Protein AF-0000000071014268 (afdb_homodimer)

Radius of gyration: 22.56 Å; Cα contacts (8 Å, |Δi|>4): 955; chains: 2; bounding box: 59×68×49 Å

Nearest PDB structures (foldseek):
  4i0a-assembly1_B  TM=7.311E-01  e=1.611E-13  Escherichia coli K-12
  3rpq-assembly1_B  TM=7.444E-01  e=1.814E-13  Esc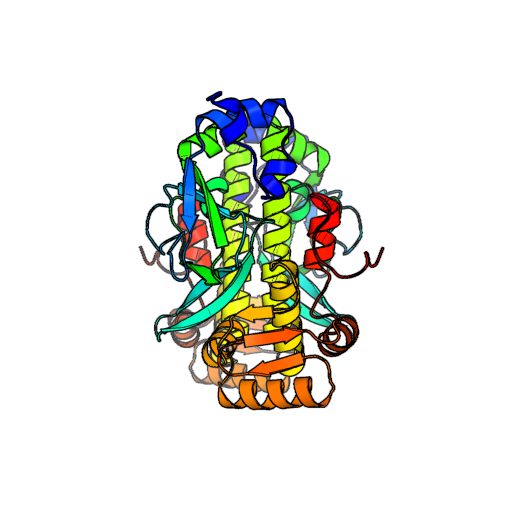herichia coli K-12
  6dt4-assembly1_B  TM=6.782E-01  e=2.913E-13  Yersinia pestis CO92
  4i02-assembly3_D  TM=7.827E-01  e=5.624E-12  Escherichia coli K-12
  4i01-assembly1_B  TM=6.806E-01  e=6.717E-12  Escherichia coli K-12

Sequence (490 aa):
MSTSDDFRSTNLLLNALTPEDRALLAPHFTRIELERNHVLVEPGEPIEHIYFPEGGIASVISQMEDTAETELGIFGFEGMSGLAAILGAETTATKTSMQVDGTTAMRIDTARLREAMWQSRPLMELLLRYVQTVLMQVSHSAVSNAHHRMESRLARWLLMCHDRVDGNEIALTHRFMSMMITAQRSGVTVTLHILEGGGAIRSTRGLVTILDRERLEEVAGEAYGTPEAEYRRFIGPFGRSPTQVMSTSDDFRSTNLLLNALTPEDRALLAPHFTRIELERNHVLVEPGEPIEHIYFPEGGIASVISQMEDTAETELGIFGFEGMSGLAAILGAETTATKTSMQVDGTTAMRIDTARLREAMWQSRPLMELLLRYVQTVLMQVSHSAVSNAHHRMESRLARWLLMCHDRVDGNEIALTHRFMSMMITAQRSGVTVTLHILEGGGAIRSTRGLVTILDRERLEEVAGEAYGTPEAEYRRFIGPFGRSPTQV

Solvent-accessible surface area (backbone atoms only — not comparable to full-atom values): 25356 Å² total; per-residue (Å²): 135,69,81,72,70,73,59,72,63,71,17,47,56,69,63,62,45,51,73,69,51,42,64,69,44,46,85,57,50,44,80,44,75,38,50,57,65,41,71,67,34,55,52,72,36,73,54,61,46,30,41,30,23,49,25,19,34,32,37,35,30,42,69,47,93,87,66,49,52,32,51,42,45,72,43,18,18,67,36,65,50,54,63,48,44,78,25,70,35,58,46,42,78,42,33,26,31,25,66,31,59,21,62,32,23,43,32,32,46,36,70,59,52,50,53,47,38,77,73,26,66,71,56,34,50,52,53,31,33,49,51,47,31,51,51,42,37,26,45,46,40,21,43,36,44,56,68,49,52,68,60,23,50,50,32,26,51,50,50,57,51,48,46,35,44,76,75,50,61,41,73,43,42,66,64,55,50,13,45,53,67,52,47,55,50,71,57,43,55,51,43,50,49,52,40,30,74,71,49,22,32,45,78,54,96,45,31,36,32,58,68,29,65,69,57,33,46,59,56,14,44,84,67,41,57,63,40,52,49,45,34,35,73,68,72,39,92,59,61,77,69,74,72,82,114,134,69,82,72,70,72,59,72,64,72,16,46,55,68,64,62,46,50,74,67,52,42,64,69,46,46,83,57,50,43,80,42,76,37,50,59,65,41,71,68,34,54,52,72,36,73,54,60,46,30,41,31,24,49,25,19,34,32,38,36,31,42,69,47,94,88,66,50,53,34,51,42,45,72,42,20,20,66,37,65,52,53,64,50,44,79,25,70,36,58,46,44,77,42,32,26,31,26,66,31,60,19,60,34,24,44,32,30,46,36,69,58,53,50,52,47,37,77,73,27,67,70,54,34,50,52,52,30,34,50,51,47,32,51,50,44,38,27,45,46,40,21,43,36,43,55,68,50,51,68,59,22,49,51,31,25,52,51,50,58,50,49,46,36,43,77,76,50,61,42,73,43,41,66,64,55,49,11,45,53,67,52,47,55,50,72,57,43,54,52,43,50,50,51,41,31,73,72,50,23,32,45,78,53,94,44,30,36,33,58,68,29,62,69,57,33,46,60,57,14,45,84,67,41,57,64,41,52,50,46,35,34,73,69,72,38,91,59,63,77,69,74,73,83,114

Structure (mmCIF, N/CA/C/O backbone):
data_AF-0000000071014268-model_v1
#
loop_
_entity.id
_entity.type
_entity.pdbx_description
1 polymer 'Crp/Fnr family transcriptional regulator'
#
loop_
_atom_site.group_PDB
_atom_site.id
_atom_site.type_symbol
_atom_site.label_atom_id
_atom_site.label_alt_id
_atom_site.label_comp_id
_atom_site.label_asym_id
_atom_site.label_entity_id
_atom_site.label_seq_id
_atom_site.pdbx_PDB_ins_code
_atom_site.Cartn_x
_atom_site.Cartn_y
_atom_site.Cartn_z
_atom_site.occupancy
_atom_site.B_iso_or_equiv
_atom_site.auth_seq_id
_atom_site.auth_comp_id
_atom_site.auth_asym_id
_atom_site.auth_atom_id
_atom_site.pdbx_PDB_model_num
ATOM 1 N N . MET A 1 1 ? 17.469 38.938 8.039 1 31.81 1 MET A N 1
ATOM 2 C CA . MET A 1 1 ? 16.5 38.031 8.609 1 31.81 1 MET A CA 1
ATOM 3 C C . MET A 1 1 ? 16.938 36.562 8.398 1 31.81 1 MET A C 1
ATOM 5 O O . MET A 1 1 ? 17.078 36.125 7.262 1 31.81 1 MET A O 1
ATOM 9 N N . SER A 1 2 ? 17.688 35.781 9.188 1 37.88 2 SER A N 1
ATOM 10 C CA . SER A 1 2 ? 18.641 34.688 9.031 1 37.88 2 SER A CA 1
ATOM 11 C C . SER A 1 2 ? 17.984 33.469 8.383 1 37.88 2 SER A C 1
ATOM 13 O O . SER A 1 2 ? 16.828 33.156 8.688 1 37.88 2 SER A O 1
ATOM 15 N N . THR A 1 3 ? 18.438 32.969 7.27 1 44.62 3 THR A N 1
ATOM 16 C CA . THR A 1 3 ? 18.156 31.828 6.398 1 44.62 3 THR A CA 1
ATOM 17 C C . THR A 1 3 ? 17.719 30.609 7.215 1 44.62 3 THR A C 1
ATOM 19 O O . THR A 1 3 ? 17.047 29.719 6.703 1 44.62 3 THR A O 1
ATOM 22 N N . SER A 1 4 ? 18.219 30.516 8.453 1 49.5 4 SER A N 1
ATOM 23 C CA . SER A 1 4 ? 18.031 29.406 9.383 1 49.5 4 SER A CA 1
ATOM 24 C C . SER A 1 4 ? 16.609 29.359 9.93 1 49.5 4 SER A C 1
ATOM 26 O O . SER A 1 4 ? 16.078 28.281 10.203 1 49.5 4 SER A O 1
ATOM 28 N N . ASP A 1 5 ? 16 30.453 10.281 1 52.38 5 ASP A N 1
ATOM 29 C CA . ASP A 1 5 ? 14.711 30.609 10.953 1 52.38 5 ASP A CA 1
ATOM 30 C C . ASP A 1 5 ? 13.57 30.125 10.07 1 52.38 5 ASP A C 1
ATOM 32 O O . ASP A 1 5 ? 12.562 29.609 10.57 1 52.38 5 ASP A O 1
ATOM 36 N N . ASP A 1 6 ? 13.844 30.016 8.75 1 64.62 6 ASP A N 1
ATOM 37 C CA . ASP A 1 6 ? 12.812 29.75 7.758 1 64.62 6 ASP A CA 1
ATOM 38 C C . ASP A 1 6 ? 12.547 28.25 7.641 1 64.62 6 ASP A C 1
ATOM 40 O O . ASP A 1 6 ? 11.555 27.828 7.031 1 64.62 6 ASP A O 1
ATOM 44 N N . PHE A 1 7 ? 13.289 27.469 8.328 1 79.69 7 PHE A N 1
ATOM 45 C CA . PHE A 1 7 ? 13.117 26.031 8.164 1 79.69 7 PHE A CA 1
ATOM 46 C C . PHE A 1 7 ? 12.367 25.438 9.352 1 79.69 7 PHE A C 1
ATOM 48 O O . PHE A 1 7 ? 12.023 24.25 9.344 1 79.69 7 PHE A O 1
ATOM 55 N N . ARG A 1 8 ? 11.852 26.266 10.203 1 86.31 8 ARG A N 1
ATOM 56 C CA . ARG A 1 8 ? 11.008 25.719 11.258 1 86.31 8 ARG A CA 1
ATOM 57 C C . ARG A 1 8 ? 9.672 25.234 10.695 1 86.31 8 ARG A C 1
ATOM 59 O O . ARG A 1 8 ? 9.023 25.953 9.93 1 86.31 8 ARG A O 1
ATOM 66 N N . SER A 1 9 ? 9.438 23.969 10.984 1 94.25 9 SER A N 1
ATOM 67 C CA . SER A 1 9 ? 8.219 23.375 10.438 1 94.25 9 SER A CA 1
ATOM 68 C C . SER A 1 9 ? 7.488 22.547 11.492 1 94.25 9 SER A C 1
ATOM 70 O O . SER A 1 9 ? 8.117 21.969 12.383 1 94.25 9 SER A O 1
ATOM 72 N N . THR A 1 10 ? 6.227 22.547 11.375 1 93.75 10 THR A N 1
ATOM 73 C CA . THR A 1 10 ? 5.418 21.703 12.242 1 93.75 10 THR A CA 1
ATOM 74 C C . THR A 1 10 ? 5.312 20.281 11.672 1 93.75 10 THR A C 1
ATOM 76 O O . THR A 1 10 ? 4.703 19.406 12.281 1 93.75 10 THR A O 1
ATOM 79 N N . ASN A 1 11 ? 5.91 20.078 10.516 1 97.06 11 ASN A N 1
ATOM 80 C CA . ASN A 1 11 ? 5.879 18.75 9.914 1 97.06 11 ASN A CA 1
ATOM 81 C C . ASN A 1 11 ? 6.703 17.75 10.711 1 97.06 11 ASN A C 1
ATOM 83 O O . ASN A 1 11 ? 7.887 17.984 10.969 1 97.06 11 ASN A O 1
ATOM 87 N N . LEU A 1 12 ? 6.105 16.656 11.008 1 96.94 12 LEU A N 1
ATOM 88 C CA . LEU A 1 12 ? 6.715 15.711 11.93 1 96.94 12 LEU A CA 1
ATOM 89 C C . LEU A 1 12 ? 7.879 14.984 11.266 1 96.94 12 LEU A C 1
ATOM 91 O O . LEU A 1 12 ? 8.844 14.609 11.938 1 96.94 12 LEU A O 1
ATOM 95 N N . LEU A 1 13 ? 7.82 14.727 9.969 1 97 13 LEU A N 1
ATOM 96 C CA . LEU A 1 13 ? 8.938 14.102 9.273 1 97 13 LEU A CA 1
ATOM 97 C C . LEU A 1 13 ? 10.164 15.008 9.273 1 97 13 LEU A C 1
ATOM 99 O O . LEU A 1 13 ? 11.281 14.555 9.508 1 97 13 LEU A O 1
ATOM 103 N N . LEU A 1 14 ? 9.875 16.234 9.023 1 97.31 14 LEU A N 1
ATOM 104 C CA . LEU A 1 14 ? 10.977 17.203 9.016 1 97.31 14 LEU A CA 1
ATOM 105 C C . LEU A 1 14 ? 11.547 17.391 10.414 1 97.31 14 LEU A C 1
ATOM 107 O O . LEU A 1 14 ? 12.758 17.594 10.57 1 97.31 14 LEU A O 1
ATOM 111 N N . ASN A 1 15 ? 10.727 17.266 11.398 1 96.44 15 ASN A N 1
ATOM 112 C CA . ASN A 1 15 ? 11.18 17.391 12.781 1 96.44 15 ASN A CA 1
ATOM 113 C C . ASN A 1 15 ? 11.984 16.188 13.219 1 96.44 15 ASN A C 1
ATOM 115 O O . ASN A 1 15 ? 12.727 16.25 14.203 1 96.44 15 ASN A O 1
ATOM 119 N N . ALA A 1 16 ? 11.836 15.133 12.539 1 96.62 16 ALA A N 1
ATOM 120 C CA . ALA A 1 16 ? 12.539 13.906 12.875 1 96.62 16 ALA A CA 1
ATOM 121 C C . ALA A 1 16 ? 13.93 13.867 12.242 1 96.62 16 ALA A C 1
ATOM 123 O O . ALA A 1 16 ? 14.719 12.953 12.5 1 96.62 16 ALA A O 1
ATOM 124 N N . LEU A 1 17 ? 14.242 14.852 11.461 1 97.06 17 LEU A N 1
ATOM 125 C CA . LEU A 1 17 ? 15.547 14.906 10.805 1 97.06 17 LEU A CA 1
ATOM 126 C C . LEU A 1 17 ? 16.656 15.117 11.828 1 97.06 17 LEU A C 1
ATOM 128 O O . LEU A 1 17 ? 16.484 15.859 12.797 1 97.06 17 LEU A O 1
ATOM 132 N N . THR A 1 18 ? 17.766 14.523 11.547 1 96.94 18 THR A N 1
ATOM 133 C CA . THR A 1 18 ? 18.969 14.875 12.305 1 96.94 18 THR A CA 1
ATOM 134 C C . THR A 1 18 ? 19.391 16.312 12.008 1 96.94 18 THR A C 1
ATOM 136 O O . THR A 1 18 ? 19 16.875 10.984 1 96.94 18 THR A O 1
ATOM 139 N N . PRO A 1 19 ? 20.188 16.844 12.891 1 96.5 19 PRO A N 1
ATOM 140 C CA . PRO A 1 19 ? 20.688 18.188 12.602 1 96.5 19 PRO A CA 1
ATOM 141 C C . PRO A 1 19 ? 21.453 18.25 11.281 1 96.5 19 PRO A C 1
ATOM 143 O O . PRO A 1 19 ? 21.359 19.25 10.562 1 96.5 19 PRO A O 1
ATOM 146 N N . GLU A 1 20 ? 22.141 17.234 10.984 1 97.19 20 GLU A N 1
ATOM 147 C CA . GLU A 1 20 ? 22.906 17.188 9.742 1 97.19 20 GLU A CA 1
ATOM 148 C C . GLU A 1 20 ? 21.984 17.156 8.523 1 97.19 20 GLU A C 1
ATOM 150 O O . GLU A 1 20 ? 22.234 17.859 7.539 1 97.19 20 GLU A O 1
ATOM 155 N N . ASP A 1 21 ? 20.953 16.406 8.648 1 97.38 21 ASP A N 1
ATOM 156 C CA . ASP A 1 21 ? 20 16.297 7.547 1 97.38 21 ASP A CA 1
ATOM 157 C C . ASP A 1 21 ? 19.219 17.609 7.367 1 97.38 21 ASP A C 1
ATOM 159 O O . ASP A 1 21 ? 18.922 18 6.242 1 97.38 21 ASP A O 1
ATOM 163 N N . ARG A 1 22 ? 18.922 18.172 8.43 1 96.56 22 ARG A N 1
ATOM 164 C CA . ARG A 1 22 ? 18.25 19.469 8.375 1 96.56 22 ARG A CA 1
ATOM 165 C C . ARG A 1 22 ? 19.094 20.5 7.648 1 96.56 22 ARG A C 1
ATOM 167 O O . ARG A 1 22 ? 18.594 21.234 6.789 1 96.56 22 ARG A O 1
ATOM 174 N N . ALA A 1 23 ? 20.281 20.516 8.008 1 95.75 23 ALA A N 1
ATOM 175 C CA . ALA A 1 23 ? 21.203 21.469 7.379 1 95.75 23 ALA A CA 1
ATOM 176 C C . ALA A 1 23 ? 21.344 21.172 5.887 1 95.75 23 ALA A C 1
ATOM 178 O O . ALA A 1 23 ? 21.469 22.094 5.078 1 95.75 23 ALA A O 1
ATOM 179 N N . LEU A 1 24 ? 21.281 19.938 5.582 1 96.19 24 LEU A N 1
ATOM 180 C CA . LEU A 1 24 ? 21.438 19.484 4.203 1 96.19 24 LEU A CA 1
ATOM 181 C C . LEU A 1 24 ? 20.234 19.906 3.354 1 96.19 24 LEU A C 1
ATOM 183 O O . LEU A 1 24 ? 20.406 20.281 2.191 1 96.19 24 LEU A O 1
ATOM 187 N N . LEU A 1 25 ? 19.062 19.922 3.955 1 97.5 25 LEU A N 1
ATOM 188 C CA . LEU A 1 25 ? 17.844 20.094 3.178 1 97.5 25 LEU A CA 1
ATOM 189 C C . LEU A 1 25 ? 17.328 21.516 3.264 1 97.5 25 LEU A C 1
ATOM 191 O O . LEU A 1 25 ? 16.688 22.016 2.334 1 97.5 25 LEU A O 1
ATOM 195 N N . ALA A 1 26 ? 17.609 22.203 4.277 1 96.38 26 ALA A N 1
ATOM 196 C CA . ALA A 1 26 ? 17 23.484 4.633 1 96.38 26 ALA A CA 1
ATOM 197 C C . ALA A 1 26 ? 17.125 24.5 3.496 1 96.38 26 ALA A C 1
ATOM 199 O O . ALA A 1 26 ? 16.156 25.172 3.135 1 96.38 26 ALA A O 1
ATOM 200 N N . PRO A 1 27 ? 18.266 24.547 2.828 1 96.19 27 PRO A N 1
ATOM 201 C CA . PRO A 1 27 ? 18.438 25.578 1.794 1 96.19 27 PRO A CA 1
ATOM 202 C C . PRO A 1 27 ? 17.562 25.328 0.571 1 96.19 27 PRO A C 1
ATOM 204 O O . PRO A 1 27 ? 17.406 26.203 -0.277 1 96.19 27 PRO A O 1
ATOM 207 N N . HIS A 1 28 ? 16.953 24.172 0.488 1 97.06 28 HIS A N 1
ATOM 208 C CA . HIS A 1 28 ? 16.266 23.797 -0.743 1 97.06 28 HIS A CA 1
ATOM 209 C C . HIS A 1 28 ? 14.742 23.859 -0.562 1 97.06 28 HIS A C 1
ATOM 211 O O . HIS A 1 28 ? 13.992 23.625 -1.516 1 97.06 28 HIS A O 1
ATOM 217 N N . PHE A 1 29 ? 14.359 24.172 0.637 1 97.69 29 PHE A N 1
ATOM 218 C CA . PHE A 1 29 ? 12.93 24.219 0.912 1 97.69 29 PHE A CA 1
ATOM 219 C C . PHE A 1 29 ? 12.375 25.609 0.636 1 97.69 29 PHE A C 1
ATOM 221 O O . PHE A 1 29 ? 13.055 26.609 0.848 1 97.69 29 PHE A O 1
ATOM 228 N N . THR A 1 30 ? 11.148 25.641 0.152 1 97.25 30 THR A N 1
ATOM 229 C CA . THR A 1 30 ? 10.336 26.844 0.071 1 97.25 30 THR A CA 1
ATOM 230 C C . THR A 1 30 ? 9 26.641 0.781 1 97.25 30 THR A C 1
ATOM 232 O O . THR A 1 30 ? 8.336 25.625 0.59 1 97.25 30 THR A O 1
ATOM 235 N N . ARG A 1 31 ? 8.664 27.562 1.608 1 96.88 31 ARG A N 1
ATOM 236 C CA . ARG A 1 31 ? 7.348 27.5 2.244 1 96.88 31 ARG A CA 1
ATOM 237 C C . ARG A 1 31 ? 6.273 28.078 1.328 1 96.88 31 ARG A C 1
ATOM 239 O O . ARG A 1 31 ? 6.426 29.172 0.792 1 96.88 31 ARG A O 1
ATOM 246 N N . ILE A 1 32 ? 5.211 27.328 1.111 1 96.69 32 ILE A N 1
ATOM 247 C CA . ILE A 1 32 ? 4.133 27.781 0.24 1 96.69 32 ILE A CA 1
ATOM 248 C C . ILE A 1 32 ? 2.797 27.672 0.968 1 96.69 32 ILE A C 1
ATOM 250 O O . ILE A 1 32 ? 2.682 26.938 1.958 1 96.69 32 ILE A O 1
ATOM 254 N N . GLU A 1 33 ? 1.9 28.359 0.445 1 95.31 33 GLU A N 1
ATOM 255 C CA . GLU A 1 33 ? 0.532 28.203 0.927 1 95.31 33 GLU A CA 1
ATOM 256 C C . GLU A 1 33 ? -0.154 27.016 0.251 1 95.31 33 GLU A C 1
ATOM 258 O O . GLU A 1 33 ? 0.024 26.797 -0.947 1 95.31 33 GLU A O 1
ATOM 263 N N . LEU A 1 34 ? -0.822 26.266 1.059 1 93 34 LEU A N 1
ATOM 264 C CA . LEU A 1 34 ? -1.603 25.141 0.561 1 93 34 LEU A CA 1
ATOM 265 C C . LEU A 1 34 ? -3.086 25.344 0.855 1 93 34 LEU A C 1
ATOM 267 O O . LEU A 1 34 ? -3.496 25.359 2.018 1 93 34 LEU A O 1
ATOM 271 N N . GLU A 1 35 ? -3.814 25.453 -0.22 1 92.56 35 GLU A N 1
ATOM 272 C CA . GLU A 1 35 ? -5.258 25.594 -0.069 1 92.56 35 GLU A CA 1
ATOM 273 C C . GLU A 1 35 ? -5.988 24.312 -0.438 1 92.56 35 GLU A C 1
ATOM 275 O O . GLU A 1 35 ? -5.414 23.422 -1.073 1 92.56 35 GLU A O 1
ATOM 280 N N . ARG A 1 36 ? -7.172 24.312 -0.028 1 91.5 36 ARG A N 1
ATOM 281 C CA . ARG A 1 36 ? -8.023 23.188 -0.421 1 91.5 36 ARG A CA 1
ATOM 282 C C . ARG A 1 36 ? -8.047 23.031 -1.937 1 91.5 36 ARG A C 1
ATOM 284 O O . ARG A 1 36 ? -8.047 24.016 -2.678 1 91.5 36 ARG A O 1
ATOM 291 N N . ASN A 1 37 ? -7.965 21.812 -2.377 1 91.75 37 ASN A N 1
ATOM 292 C CA . ASN A 1 37 ? -8.062 21.391 -3.771 1 91.75 37 ASN A CA 1
ATOM 293 C C . ASN A 1 37 ? -6.746 21.578 -4.508 1 91.75 37 ASN A C 1
ATOM 295 O O . ASN A 1 37 ? -6.633 21.25 -5.691 1 91.75 37 ASN A O 1
ATOM 299 N N . HIS A 1 38 ? -5.832 22.109 -3.801 1 95.19 38 HIS A N 1
ATOM 300 C CA . HIS A 1 38 ? -4.512 22.141 -4.422 1 95.19 38 HIS A CA 1
ATOM 301 C C . HIS A 1 38 ? -4.031 20.734 -4.766 1 95.19 38 HIS A C 1
ATOM 303 O O . HIS A 1 38 ? -3.992 19.844 -3.902 1 95.19 38 HIS A O 1
ATOM 309 N N . VAL A 1 39 ? -3.68 20.547 -6.035 1 97 39 VAL A N 1
ATOM 310 C CA . VAL A 1 39 ? -3.184 19.25 -6.484 1 97 39 VAL A CA 1
ATOM 311 C C . VAL A 1 39 ? -1.681 19.156 -6.238 1 97 39 VAL A C 1
ATOM 313 O O . VAL A 1 39 ? -0.911 19.984 -6.738 1 97 39 VAL A O 1
ATOM 316 N N . LEU A 1 40 ? -1.283 18.219 -5.465 1 97.94 40 LEU A N 1
ATOM 317 C CA . LEU A 1 40 ? 0.12 18.016 -5.117 1 97.94 40 LEU A CA 1
ATOM 318 C C . LEU A 1 40 ? 0.796 17.062 -6.09 1 97.94 40 LEU A C 1
ATOM 320 O O . LEU A 1 40 ? 1.985 17.203 -6.383 1 97.94 40 LEU A O 1
ATOM 324 N N . VAL A 1 41 ? 0.09 16.047 -6.516 1 98.12 41 VAL A N 1
ATOM 325 C CA . VAL A 1 41 ? 0.545 15.07 -7.488 1 98.12 41 VAL A CA 1
ATOM 326 C C . VAL A 1 41 ? -0.544 14.828 -8.531 1 98.12 41 VAL A C 1
ATOM 328 O O . VAL A 1 41 ? -1.663 14.438 -8.188 1 98.12 41 VAL A O 1
ATOM 331 N N . GLU A 1 42 ? -0.218 15.086 -9.766 1 97.19 42 GLU A N 1
ATOM 332 C CA . GLU A 1 42 ? -1.124 14.844 -10.883 1 97.19 42 GLU A CA 1
ATOM 333 C C . GLU A 1 42 ? -0.86 13.477 -11.516 1 97.19 42 GLU A C 1
ATOM 335 O O . GLU A 1 42 ? 0.271 13.18 -11.898 1 97.19 42 GLU A O 1
ATOM 340 N N . PRO A 1 43 ? -1.946 12.734 -11.617 1 94.94 43 PRO A N 1
ATOM 341 C CA . PRO A 1 43 ? -1.736 11.43 -12.25 1 94.94 43 PRO A CA 1
ATOM 342 C C . PRO A 1 43 ? -1.096 11.539 -13.633 1 94.94 43 PRO A C 1
ATOM 344 O O . PRO A 1 43 ? -1.481 12.391 -14.43 1 94.94 43 PRO A O 1
ATOM 347 N N . GLY A 1 44 ? -0.062 10.727 -13.836 1 94.12 44 GLY A N 1
ATOM 348 C CA . GLY A 1 44 ? 0.542 10.617 -15.148 1 94.12 44 GLY A CA 1
ATOM 349 C C . GLY A 1 44 ? 1.535 11.727 -15.445 1 94.12 44 GLY A C 1
ATOM 350 O O . GLY A 1 44 ? 2.197 11.711 -16.484 1 94.12 44 GLY A O 1
ATOM 351 N N . GLU A 1 45 ? 1.63 12.648 -14.578 1 97.31 45 GLU A N 1
ATOM 352 C CA . GLU A 1 45 ? 2.588 13.734 -14.766 1 97.31 45 GLU A CA 1
ATOM 353 C C . GLU A 1 45 ? 3.801 13.562 -13.859 1 97.31 45 GLU A C 1
ATOM 355 O O . GLU A 1 45 ? 3.691 12.992 -12.766 1 97.31 45 GLU A O 1
ATOM 360 N N . PRO A 1 46 ? 4.879 14.086 -14.32 1 98.06 46 PRO A N 1
ATOM 361 C CA . PRO A 1 46 ? 6.066 13.984 -13.469 1 98.06 46 PRO A CA 1
ATOM 362 C C . PRO A 1 46 ? 5.879 14.664 -12.109 1 98.06 46 PRO A C 1
ATOM 364 O O . PRO A 1 46 ? 5.273 15.734 -12.023 1 98.06 46 PRO A O 1
ATOM 367 N N . ILE A 1 47 ? 6.363 14.031 -11.102 1 98.25 47 ILE A N 1
ATOM 368 C CA . ILE A 1 47 ? 6.332 14.578 -9.75 1 98.25 47 ILE A CA 1
ATOM 369 C C . ILE A 1 47 ? 7.559 15.461 -9.523 1 98.25 47 ILE A C 1
ATOM 371 O O . ILE A 1 47 ? 8.602 14.984 -9.07 1 98.25 47 ILE A O 1
ATOM 375 N N . GLU A 1 48 ? 7.434 16.703 -9.672 1 98.12 48 GLU A N 1
ATOM 376 C CA . GLU A 1 48 ? 8.57 17.609 -9.695 1 98.12 48 GLU A CA 1
ATOM 377 C C . GLU A 1 48 ? 8.859 18.156 -8.297 1 98.12 48 GLU A C 1
ATOM 379 O O . GLU A 1 48 ? 9.969 18.625 -8.023 1 98.12 48 GLU A O 1
ATOM 384 N N . HIS A 1 49 ? 7.773 18.094 -7.512 1 98.44 49 HIS A N 1
ATOM 385 C CA . HIS A 1 49 ? 7.91 18.625 -6.16 1 98.44 49 HIS A CA 1
ATOM 386 C C . HIS A 1 49 ? 7.309 17.672 -5.133 1 98.44 49 HIS A C 1
ATOM 388 O O . HIS A 1 49 ? 6.348 16.969 -5.426 1 98.44 49 HIS A O 1
ATOM 394 N N . ILE A 1 50 ? 7.914 17.734 -4.012 1 98.62 50 ILE A N 1
ATOM 395 C CA . ILE A 1 50 ? 7.402 17.031 -2.844 1 98.62 50 ILE A CA 1
ATOM 396 C C . ILE A 1 50 ? 6.988 18.031 -1.77 1 98.62 50 ILE A C 1
ATOM 398 O O . ILE A 1 50 ? 7.695 19.016 -1.52 1 98.62 50 ILE A O 1
ATOM 402 N N . TYR A 1 51 ? 5.891 17.781 -1.174 1 98.62 51 TYR A N 1
ATOM 403 C CA . TYR A 1 51 ? 5.309 18.688 -0.198 1 98.62 51 TYR A CA 1
ATOM 404 C C . TYR A 1 51 ? 5.242 18.047 1.181 1 98.62 51 TYR A C 1
ATOM 406 O O . TYR A 1 51 ? 4.82 16.891 1.314 1 98.62 51 TYR A O 1
ATOM 414 N N . PHE A 1 52 ? 5.645 18.828 2.146 1 98.44 52 PHE A N 1
ATOM 415 C CA . PHE A 1 52 ? 5.496 18.5 3.561 1 98.44 52 PHE A CA 1
ATOM 416 C C . PHE A 1 52 ? 4.52 19.453 4.238 1 98.44 52 PHE A C 1
ATOM 418 O O . PHE A 1 52 ? 4.914 20.531 4.695 1 98.44 52 PHE A O 1
ATOM 425 N N . PRO A 1 53 ? 3.275 18.969 4.344 1 98.12 53 PRO A N 1
ATOM 426 C CA . PRO A 1 53 ? 2.271 19.891 4.883 1 98.12 53 PRO A CA 1
ATOM 427 C C . PRO A 1 53 ? 2.514 20.234 6.352 1 98.12 53 PRO A C 1
ATOM 429 O O . PRO A 1 53 ? 3.012 19.406 7.109 1 98.12 53 PRO A O 1
ATOM 432 N N . GLU A 1 54 ? 2.154 21.391 6.703 1 96.94 54 GLU A N 1
ATOM 433 C CA . GLU A 1 54 ? 2.248 21.828 8.094 1 96.94 54 GLU A CA 1
ATOM 434 C C . GLU A 1 54 ? 0.869 21.891 8.742 1 96.94 54 GLU A C 1
ATOM 436 O O . GLU A 1 54 ? 0.742 22.297 9.898 1 96.94 54 GLU A O 1
ATOM 441 N N . GLY A 1 55 ? -0.131 21.484 7.938 1 94.75 55 GLY A N 1
ATOM 442 C CA . GLY A 1 55 ? -1.53 21.359 8.32 1 94.75 55 GLY A CA 1
ATOM 443 C C . GLY A 1 55 ? -2.42 20.875 7.195 1 94.75 55 GLY A C 1
ATOM 444 O O . GLY A 1 55 ? -1.96 20.703 6.062 1 94.75 55 GLY A O 1
ATOM 445 N N . GLY A 1 56 ? -3.676 20.609 7.633 1 94.94 56 GLY A N 1
ATOM 446 C CA . GLY A 1 56 ? -4.621 20.141 6.637 1 94.94 56 GLY A CA 1
ATOM 447 C C . GLY A 1 56 ? -4.523 18.641 6.398 1 94.94 56 GLY A C 1
ATOM 448 O O . GLY A 1 56 ? -3.818 17.938 7.121 1 94.94 56 GLY A O 1
ATOM 449 N N . ILE A 1 57 ? -5.34 18.203 5.453 1 96.38 57 ILE A N 1
ATOM 450 C CA . ILE A 1 57 ? -5.391 16.781 5.102 1 96.38 57 ILE A CA 1
ATOM 451 C C . ILE A 1 57 ? -5.305 16.625 3.586 1 96.38 57 ILE A C 1
ATOM 453 O O . ILE A 1 57 ? -6.09 17.219 2.846 1 96.38 57 ILE A O 1
ATOM 457 N N . ALA A 1 58 ? -4.344 15.906 3.168 1 96.88 58 ALA A N 1
ATOM 458 C CA . ALA A 1 58 ? -4.23 15.5 1.769 1 96.88 58 ALA A CA 1
ATOM 459 C C . ALA A 1 58 ? -4.711 14.07 1.574 1 96.88 58 ALA A C 1
ATOM 461 O O . ALA A 1 58 ? -4.523 13.219 2.451 1 96.88 58 ALA A O 1
ATOM 462 N N . SER A 1 59 ? -5.297 13.805 0.475 1 96.5 59 SER A N 1
ATOM 463 C CA . SER A 1 59 ? -5.754 12.461 0.133 1 96.5 59 SER A CA 1
ATOM 464 C C . SER A 1 59 ? -5.027 11.93 -1.098 1 96.5 59 SER A C 1
ATOM 466 O O . SER A 1 59 ? -4.77 12.672 -2.045 1 96.5 59 SER A O 1
ATOM 468 N N . VAL A 1 60 ? -4.676 10.719 -1.039 1 96.94 60 VAL A N 1
ATOM 469 C CA . VAL A 1 60 ? -4.234 9.977 -2.209 1 96.94 60 VAL A CA 1
ATOM 470 C C . VAL A 1 60 ? -5.402 9.18 -2.789 1 96.94 60 VAL A C 1
ATOM 472 O O . VAL A 1 60 ? -5.98 8.328 -2.109 1 96.94 60 VAL A O 1
ATOM 475 N N . ILE A 1 61 ? -5.695 9.453 -4.055 1 95.19 61 ILE A N 1
ATOM 476 C CA . ILE A 1 61 ? -6.926 8.938 -4.645 1 95.19 61 ILE A CA 1
ATOM 477 C C . ILE A 1 61 ? -6.613 8.219 -5.953 1 95.19 61 ILE A C 1
ATOM 479 O O . ILE A 1 61 ? -5.797 8.688 -6.75 1 95.19 61 ILE A O 1
ATOM 483 N N . SER A 1 62 ? -7.188 7.082 -6.07 1 93.5 62 SER A N 1
ATOM 484 C CA . SER A 1 62 ? -7.188 6.391 -7.355 1 93.5 62 SER A CA 1
ATOM 485 C C . SER A 1 62 ? -8.453 6.703 -8.148 1 93.5 62 SER A C 1
ATOM 487 O O . SER A 1 62 ? -9.562 6.656 -7.609 1 93.5 62 SER A O 1
ATOM 489 N N . GLN A 1 63 ? -8.25 7.031 -9.391 1 87.31 63 GLN A N 1
ATOM 490 C CA . GLN A 1 63 ? -9.375 7.324 -10.273 1 87.31 63 GLN A CA 1
ATOM 491 C C . GLN A 1 63 ? -9.578 6.207 -11.289 1 87.31 63 GLN A C 1
ATOM 493 O O . GLN A 1 63 ? -8.625 5.777 -11.945 1 87.31 63 GLN A O 1
ATOM 498 N N . MET A 1 64 ? -10.797 5.773 -11.383 1 79.69 64 MET A N 1
ATOM 499 C CA . MET A 1 64 ? -11.156 4.746 -12.359 1 79.69 64 MET A CA 1
ATOM 500 C C . MET A 1 64 ? -11.695 5.375 -13.633 1 79.69 64 MET A C 1
ATOM 502 O O . MET A 1 64 ? -11.914 6.59 -13.695 1 79.69 64 MET A O 1
ATOM 506 N N . GLU A 1 65 ? -11.859 4.566 -14.609 1 74.75 65 GLU A N 1
ATOM 507 C CA . GLU A 1 65 ? -12.32 5.027 -15.914 1 74.75 65 GLU A CA 1
ATOM 508 C C . GLU A 1 65 ? -13.727 5.621 -15.82 1 74.75 65 GLU A C 1
ATOM 510 O O . GLU A 1 65 ? -14.031 6.605 -16.5 1 74.75 65 GLU A O 1
ATOM 515 N N . ASP A 1 66 ? -14.594 5.117 -15.008 1 69.88 66 ASP A N 1
ATOM 516 C CA . ASP A 1 66 ? -15.969 5.594 -14.914 1 69.88 66 ASP A CA 1
ATOM 517 C C . ASP A 1 66 ? -16.078 6.754 -13.922 1 69.88 66 ASP A C 1
ATOM 519 O O . ASP A 1 66 ? -17.172 7.059 -13.43 1 69.88 66 ASP A O 1
ATOM 523 N N . THR A 1 67 ? -15.039 7.266 -13.531 1 68.69 67 THR A N 1
ATOM 524 C CA . THR A 1 67 ? -14.961 8.453 -12.695 1 68.69 67 THR A CA 1
ATOM 525 C C . THR A 1 67 ? -15.109 8.094 -11.219 1 68.69 67 THR A C 1
ATOM 527 O O . THR A 1 67 ? -15.164 8.969 -10.359 1 68.69 67 THR A O 1
ATOM 530 N N . ALA A 1 68 ? -15.273 6.891 -11.031 1 83.94 68 ALA A N 1
ATOM 531 C CA . ALA A 1 68 ? -15.305 6.488 -9.625 1 83.94 68 ALA A CA 1
ATOM 532 C C . ALA A 1 68 ? -13.945 6.719 -8.961 1 83.94 68 ALA A C 1
ATOM 534 O O . ALA A 1 68 ? -12.906 6.508 -9.586 1 83.94 68 ALA A O 1
ATOM 535 N N . GLU A 1 69 ? -14 7.254 -7.777 1 89.25 69 GLU A N 1
ATOM 536 C CA . GLU A 1 69 ? -12.781 7.535 -7.023 1 89.25 69 GLU A CA 1
ATOM 537 C C . GLU A 1 69 ? -12.727 6.723 -5.73 1 89.25 69 GLU A C 1
ATOM 539 O O . GLU A 1 69 ? -13.758 6.5 -5.09 1 89.25 69 GLU A O 1
ATOM 544 N N . THR A 1 70 ? -11.523 6.258 -5.453 1 92.5 70 THR A N 1
ATOM 545 C CA . THR A 1 70 ? -11.289 5.574 -4.188 1 92.5 70 THR A CA 1
ATOM 546 C C . THR A 1 70 ? -10.094 6.18 -3.459 1 92.5 70 THR A C 1
ATOM 548 O O . THR A 1 70 ? -9.016 6.332 -4.043 1 92.5 70 THR A O 1
ATOM 551 N N . GLU A 1 71 ? -10.312 6.551 -2.264 1 95.12 71 GLU A N 1
ATOM 552 C CA . GLU A 1 71 ? -9.211 7.031 -1.433 1 95.12 71 GLU A CA 1
ATOM 553 C C . GLU A 1 71 ? -8.375 5.875 -0.903 1 95.12 71 GLU A C 1
ATOM 555 O O . GLU A 1 71 ? -8.906 4.926 -0.324 1 95.12 71 GLU A O 1
ATOM 560 N N . LEU A 1 72 ? -7.109 5.984 -1.092 1 96.12 72 LEU A N 1
ATOM 561 C CA . LEU A 1 72 ? -6.168 4.953 -0.665 1 96.12 72 LEU A CA 1
ATOM 562 C C . LEU A 1 72 ? -5.602 5.27 0.714 1 96.12 72 LEU A C 1
ATOM 564 O O . LEU A 1 72 ? -5.266 4.363 1.477 1 96.12 72 LEU A O 1
ATOM 568 N N . GLY A 1 73 ? -5.488 6.539 0.983 1 96.88 73 GLY A N 1
ATOM 569 C CA . GL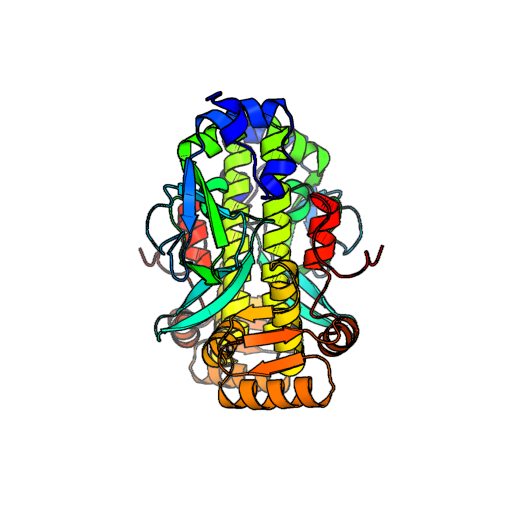Y A 1 73 ? -4.941 7.027 2.24 1 96.88 73 GLY A CA 1
ATOM 570 C C . GLY A 1 73 ? -4.93 8.539 2.34 1 96.88 73 GLY A C 1
ATOM 571 O O . GLY A 1 73 ? -5.254 9.234 1.374 1 96.88 73 GLY A O 1
ATOM 572 N N . ILE A 1 74 ? -4.586 9 3.537 1 97.62 74 ILE A N 1
ATOM 573 C CA . ILE A 1 74 ? -4.48 10.438 3.781 1 97.62 74 ILE A CA 1
ATOM 574 C C . ILE A 1 74 ? -3.211 10.734 4.578 1 97.62 74 ILE A C 1
ATOM 576 O O . ILE A 1 74 ? -2.637 9.836 5.199 1 97.62 74 ILE A O 1
ATOM 580 N N . PHE A 1 75 ? -2.799 11.922 4.461 1 97.88 75 PHE A N 1
ATOM 581 C CA . PHE A 1 75 ? -1.729 12.406 5.324 1 97.88 75 PHE A CA 1
ATOM 582 C C . PHE A 1 75 ? -1.866 13.898 5.574 1 97.88 75 PHE A C 1
ATOM 584 O O . PHE A 1 75 ? -2.613 14.586 4.875 1 97.88 75 PHE A O 1
ATOM 591 N N . GLY A 1 76 ? -1.302 14.383 6.625 1 97.31 76 GLY A N 1
ATOM 592 C CA . GLY A 1 76 ? -1.18 15.789 6.996 1 97.31 76 GLY A CA 1
ATOM 593 C C . GLY A 1 76 ? 0.226 16.172 7.414 1 97.31 76 GLY A C 1
ATOM 594 O O . GLY A 1 76 ? 1.192 15.883 6.707 1 97.31 76 GLY A O 1
ATOM 595 N N . PHE A 1 77 ? 0.275 16.781 8.516 1 97.31 77 PHE A N 1
ATOM 596 C CA . PHE A 1 77 ? 1.543 17.328 8.992 1 97.31 77 PHE A CA 1
ATOM 597 C C . PHE A 1 77 ? 2.514 16.219 9.352 1 97.31 77 PHE A C 1
ATOM 599 O O . PHE A 1 77 ? 3.703 16.453 9.562 1 97.31 77 PHE A O 1
ATOM 606 N N . GLU A 1 78 ? 2.082 14.984 9.406 1 97.62 78 GLU A N 1
ATOM 607 C CA . GLU A 1 78 ? 2.971 13.883 9.758 1 97.62 78 GLU A CA 1
ATOM 608 C C . GLU A 1 78 ? 3.635 13.289 8.516 1 97.62 78 GLU A C 1
ATOM 610 O O . GLU A 1 78 ? 4.562 12.492 8.625 1 97.62 78 GLU A O 1
ATOM 615 N N . GLY A 1 79 ? 3.189 13.727 7.336 1 97.81 79 GLY A N 1
ATOM 616 C CA . GLY A 1 79 ? 3.629 13.008 6.148 1 97.81 79 GLY A CA 1
ATOM 617 C C . GLY A 1 79 ? 4.117 13.93 5.047 1 97.81 79 GLY A C 1
ATOM 618 O O . GLY A 1 79 ? 4.523 15.062 5.309 1 97.81 79 GLY A O 1
ATOM 619 N N . MET A 1 80 ? 4.176 13.328 3.832 1 98.56 80 MET A N 1
ATOM 620 C CA . MET A 1 80 ? 4.629 14.023 2.633 1 98.56 80 MET A CA 1
ATOM 621 C C . MET A 1 80 ? 3.957 13.461 1.386 1 98.56 80 MET A C 1
ATOM 623 O O . MET A 1 80 ? 3.449 12.336 1.405 1 98.56 80 MET A O 1
ATOM 627 N N . SER A 1 81 ? 3.965 14.266 0.357 1 98.38 81 SER A N 1
ATOM 628 C CA . SER A 1 81 ? 3.471 13.805 -0.937 1 98.38 81 SER A CA 1
ATOM 629 C C . SER A 1 81 ? 4.582 13.156 -1.75 1 98.38 81 SER A C 1
ATOM 631 O O . SER A 1 81 ? 5.75 13.188 -1.354 1 98.38 81 SER A O 1
ATOM 633 N N . GLY A 1 82 ? 4.246 12.492 -2.775 1 97.5 82 GLY A N 1
ATOM 634 C CA . GLY A 1 82 ? 5.195 12.102 -3.807 1 97.5 82 GLY A CA 1
ATOM 635 C C . GLY A 1 82 ? 6 10.867 -3.439 1 97.5 82 GLY A C 1
ATOM 636 O O . GLY A 1 82 ? 7.184 10.766 -3.773 1 97.5 82 GLY A O 1
ATOM 637 N N . LEU A 1 83 ? 5.391 9.938 -2.736 1 97.06 83 LEU A N 1
ATOM 638 C CA . LEU A 1 83 ? 6.078 8.711 -2.34 1 97.06 83 LEU A CA 1
ATOM 639 C C . LEU A 1 83 ? 6.664 8 -3.555 1 97.06 83 LEU A C 1
ATOM 641 O O . LEU A 1 83 ? 7.789 7.496 -3.502 1 97.06 83 LEU A O 1
ATOM 645 N N . ALA A 1 84 ? 5.91 8.008 -4.625 1 96.81 84 ALA A N 1
ATOM 646 C CA . ALA A 1 84 ? 6.34 7.332 -5.844 1 96.81 84 ALA A CA 1
ATOM 647 C C . ALA A 1 84 ? 7.68 7.875 -6.332 1 96.81 84 ALA A C 1
ATOM 649 O O . ALA A 1 84 ? 8.531 7.121 -6.812 1 96.81 84 ALA A O 1
ATOM 650 N N . ALA A 1 85 ? 7.879 9.133 -6.145 1 97.12 85 ALA A N 1
ATOM 651 C CA . ALA A 1 85 ? 9.094 9.773 -6.637 1 97.12 85 ALA A CA 1
ATOM 652 C C . ALA A 1 85 ? 10.312 9.32 -5.848 1 97.12 85 ALA A C 1
ATOM 654 O O . ALA A 1 85 ? 11.383 9.086 -6.426 1 97.12 85 ALA A O 1
ATOM 655 N N . ILE A 1 86 ? 10.172 9.164 -4.543 1 96.56 86 ILE A N 1
ATOM 656 C CA . ILE A 1 86 ? 11.352 8.781 -3.775 1 96.56 86 ILE A CA 1
ATOM 657 C C . ILE A 1 86 ? 11.617 7.285 -3.938 1 96.56 86 ILE A C 1
ATOM 659 O O . ILE A 1 86 ? 12.711 6.805 -3.633 1 96.56 86 ILE A O 1
ATOM 663 N N . LEU A 1 87 ? 10.609 6.586 -4.469 1 97.06 87 LEU A N 1
ATOM 664 C CA . LEU A 1 87 ? 10.766 5.16 -4.734 1 97.06 87 LEU A CA 1
ATOM 665 C C . LEU A 1 87 ? 11.266 4.922 -6.156 1 97.06 87 LEU A C 1
ATOM 667 O O . LEU A 1 87 ? 11.461 3.773 -6.562 1 97.06 87 LEU A O 1
ATOM 671 N N . GLY A 1 88 ? 11.391 5.949 -6.945 1 94.06 88 GLY A N 1
ATOM 672 C CA . GLY A 1 88 ? 12.078 5.832 -8.227 1 94.06 88 GLY A CA 1
ATOM 673 C C . GLY A 1 88 ? 11.164 6.031 -9.414 1 94.06 88 GLY A C 1
ATOM 674 O O . GLY A 1 88 ? 11.602 5.934 -10.562 1 94.06 88 GLY A O 1
ATOM 675 N N . ALA A 1 89 ? 9.93 6.324 -9.164 1 94.56 89 ALA A N 1
ATOM 676 C CA . ALA A 1 89 ? 9 6.559 -10.266 1 94.56 89 ALA A CA 1
ATOM 677 C C . ALA A 1 89 ? 8.992 8.031 -10.664 1 94.56 89 ALA A C 1
ATOM 679 O O . ALA A 1 89 ? 9.125 8.914 -9.82 1 94.56 89 ALA A O 1
ATOM 680 N N . GLU A 1 90 ? 8.766 8.18 -11.906 1 95.06 90 GLU A N 1
ATOM 681 C CA . GLU A 1 90 ? 8.633 9.555 -12.398 1 95.06 90 GLU A CA 1
ATOM 682 C C . GLU A 1 90 ? 7.195 10.047 -12.273 1 95.06 90 GLU A C 1
ATOM 684 O O . GLU A 1 90 ? 6.961 11.242 -12.062 1 95.06 90 GLU A O 1
ATOM 689 N N . THR A 1 91 ? 6.309 9.125 -12.516 1 95.12 91 THR A N 1
ATOM 690 C CA . THR A 1 91 ? 4.883 9.422 -12.445 1 95.12 91 THR A CA 1
ATOM 691 C C . THR A 1 91 ? 4.156 8.367 -11.609 1 95.12 91 THR A C 1
ATOM 693 O O . THR A 1 91 ? 4.754 7.371 -11.203 1 95.12 91 THR A O 1
ATOM 696 N N . THR A 1 92 ? 2.971 8.633 -11.312 1 94.5 92 THR A N 1
ATOM 697 C CA . THR A 1 92 ? 2.076 7.684 -10.664 1 94.5 92 THR A CA 1
ATOM 698 C C . THR A 1 92 ? 0.653 7.832 -11.195 1 94.5 92 THR A C 1
ATOM 700 O O . THR A 1 92 ? 0.304 8.859 -11.773 1 94.5 92 THR A O 1
ATOM 703 N N . ALA A 1 93 ? -0.101 6.781 -10.977 1 92.25 93 ALA A N 1
ATOM 704 C CA . ALA A 1 93 ? -1.476 6.773 -11.477 1 92.25 93 ALA A CA 1
ATOM 705 C C . ALA A 1 93 ? -2.42 7.441 -10.477 1 92.25 93 ALA A C 1
ATOM 707 O O . ALA A 1 93 ? -3.572 7.734 -10.805 1 92.25 93 ALA A O 1
ATOM 708 N N . THR A 1 94 ? -1.944 7.742 -9.281 1 95.12 94 THR A N 1
ATOM 709 C CA . THR A 1 94 ? -2.809 8.281 -8.234 1 95.12 94 THR A CA 1
ATOM 710 C C . THR A 1 94 ? -2.729 9.805 -8.195 1 95.12 94 THR A C 1
ATOM 712 O O . THR A 1 94 ? -1.711 10.383 -8.57 1 95.12 94 THR A O 1
ATOM 715 N N . LYS A 1 95 ? -3.822 10.367 -7.793 1 96 95 LYS A N 1
ATOM 716 C CA . LYS A 1 95 ? -3.889 11.805 -7.547 1 96 95 LYS A CA 1
ATOM 717 C C . LYS A 1 95 ? -3.721 12.117 -6.062 1 96 95 LYS A C 1
ATOM 719 O O . LYS A 1 95 ? -4.234 11.391 -5.207 1 96 95 LYS A O 1
ATOM 724 N N . THR A 1 96 ? -2.971 13.141 -5.77 1 97.56 96 THR A N 1
ATOM 725 C CA . THR A 1 96 ? -2.896 13.664 -4.41 1 97.56 96 THR A CA 1
ATOM 726 C C . THR A 1 96 ? -3.342 15.125 -4.375 1 97.56 96 THR A C 1
ATOM 728 O O . THR A 1 96 ? -2.828 15.961 -5.125 1 97.56 96 THR A O 1
ATOM 731 N N . SER A 1 97 ? -4.301 15.438 -3.537 1 95.81 97 SER A N 1
ATOM 732 C CA . SER A 1 97 ? -4.777 16.812 -3.424 1 95.81 97 SER A CA 1
ATOM 733 C C . SER A 1 97 ? -5.18 17.141 -1.99 1 95.81 97 SER A C 1
ATOM 735 O O . SER A 1 97 ? -5.5 16.25 -1.208 1 95.81 97 SER A O 1
ATOM 737 N N . MET A 1 98 ? -5.16 18.422 -1.702 1 95.56 98 MET A N 1
AT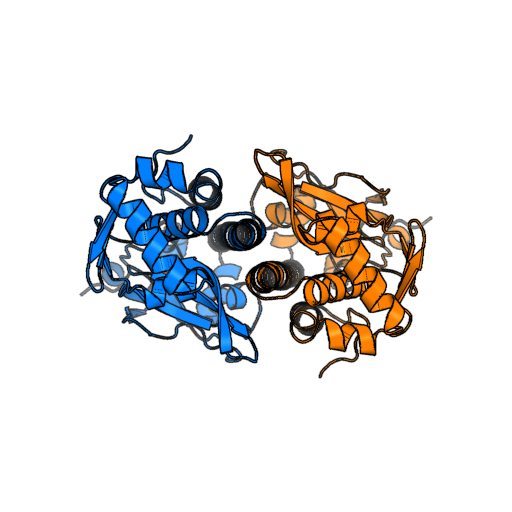OM 738 C CA . MET A 1 98 ? -5.598 18.891 -0.391 1 95.56 98 MET A CA 1
ATOM 739 C C . MET A 1 98 ? -7.121 18.859 -0.282 1 95.56 98 MET A C 1
ATOM 741 O O . MET A 1 98 ? -7.82 19.391 -1.141 1 95.56 98 MET A O 1
ATOM 745 N N . GLN A 1 99 ? -7.508 18.188 0.815 1 92 99 GLN A N 1
ATOM 746 C CA . GLN A 1 99 ? -8.945 18.094 1.054 1 92 99 GLN A CA 1
ATOM 747 C C . GLN A 1 99 ? -9.383 19.047 2.162 1 92 99 GLN A C 1
ATOM 749 O O . GLN A 1 99 ? -10.516 19.531 2.154 1 92 99 GLN A O 1
ATOM 754 N N . VAL A 1 100 ? -8.602 19.156 3.102 1 91.56 100 VAL A N 1
ATOM 755 C CA . VAL A 1 100 ? -8.789 20.125 4.18 1 91.56 100 VAL A CA 1
ATOM 756 C C . VAL A 1 100 ? -7.652 21.141 4.164 1 91.56 100 VAL A C 1
ATOM 758 O O . VAL A 1 100 ? -6.484 20.781 3.996 1 91.56 100 VAL A O 1
ATOM 761 N N . ASP A 1 101 ? -7.996 22.266 4.344 1 87.81 101 ASP A N 1
ATOM 762 C CA . ASP A 1 101 ? -7.051 23.375 4.227 1 87.81 101 ASP A CA 1
ATOM 763 C C . ASP A 1 101 ? -5.891 23.203 5.203 1 87.81 101 ASP A C 1
ATOM 765 O O . ASP A 1 101 ? -6.102 22.953 6.391 1 87.81 101 ASP A O 1
ATOM 769 N N . GLY A 1 102 ? -4.586 23.234 4.828 1 74.94 102 GLY A N 1
ATOM 770 C CA . GLY A 1 102 ? -3.377 22.984 5.602 1 74.94 102 GLY A CA 1
ATOM 771 C C . GLY A 1 102 ? -2.693 24.25 6.062 1 74.94 102 GLY A C 1
ATOM 772 O O . GLY A 1 102 ? -1.859 24.219 6.969 1 74.94 102 GLY A O 1
ATOM 773 N N . THR A 1 103 ? -2.918 25.391 5.531 1 84.69 103 THR A N 1
ATOM 774 C CA . THR A 1 103 ? -2.336 26.719 5.664 1 84.69 103 THR A CA 1
ATOM 775 C C . THR A 1 103 ? -1.046 26.828 4.859 1 84.69 103 THR A C 1
ATOM 777 O O . THR A 1 103 ? -1.033 27.422 3.775 1 84.69 103 THR A O 1
ATOM 780 N N . THR A 1 104 ? 0.098 25.969 5.336 1 95.56 104 THR A N 1
ATOM 781 C CA . THR A 1 104 ? 1.358 26.031 4.605 1 95.56 104 THR A CA 1
ATOM 782 C C . THR A 1 104 ? 1.956 24.625 4.441 1 95.56 104 THR A C 1
ATOM 784 O O . THR A 1 104 ? 1.468 23.672 5.035 1 95.56 104 THR A O 1
ATOM 787 N N . ALA A 1 105 ? 2.98 24.531 3.562 1 97.06 105 ALA A N 1
ATOM 788 C CA . ALA A 1 105 ? 3.807 23.344 3.377 1 97.06 105 ALA A CA 1
ATOM 789 C C . ALA A 1 105 ? 5.238 23.719 3.016 1 97.06 105 ALA A C 1
ATOM 791 O O . ALA A 1 105 ? 5.48 24.781 2.436 1 97.06 105 ALA A O 1
ATOM 792 N N . MET A 1 106 ? 6.113 22.906 3.438 1 98 106 MET A N 1
ATOM 793 C CA . MET A 1 106 ? 7.473 22.984 2.912 1 98 106 MET A CA 1
ATOM 794 C C . MET A 1 106 ? 7.602 22.188 1.613 1 98 106 MET A C 1
ATOM 796 O O . MET A 1 106 ? 7.273 21 1.568 1 98 106 MET A O 1
ATOM 800 N N . ARG A 1 107 ? 8 22.875 0.596 1 98.25 107 ARG A N 1
ATOM 801 C CA . ARG A 1 107 ? 8.133 22.25 -0.72 1 98.25 107 ARG A CA 1
ATOM 802 C C . ARG A 1 107 ? 9.602 22.109 -1.112 1 98.25 107 ARG A C 1
ATOM 804 O O . ARG A 1 107 ? 10.398 23.031 -0.881 1 98.25 107 ARG A O 1
ATOM 811 N N . ILE A 1 108 ? 9.93 21.047 -1.682 1 98.31 108 ILE A N 1
ATOM 812 C CA . ILE A 1 108 ? 11.297 20.797 -2.141 1 98.31 108 ILE A CA 1
ATOM 813 C C . ILE A 1 108 ? 11.266 20.172 -3.529 1 98.31 108 ILE A C 1
ATOM 815 O O . ILE A 1 108 ? 10.344 19.422 -3.857 1 98.31 108 ILE A O 1
ATOM 819 N N . ASP A 1 109 ? 12.258 20.484 -4.332 1 98.56 109 ASP A N 1
ATOM 820 C CA . ASP A 1 109 ? 12.414 19.797 -5.613 1 98.56 109 ASP A CA 1
ATOM 821 C C . ASP A 1 109 ? 12.703 18.312 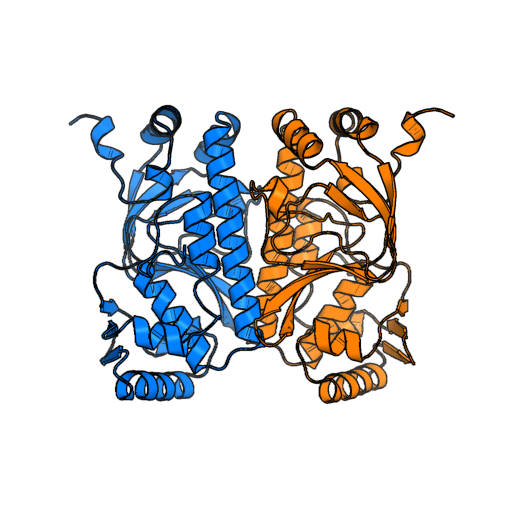-5.418 1 98.56 109 ASP A C 1
ATOM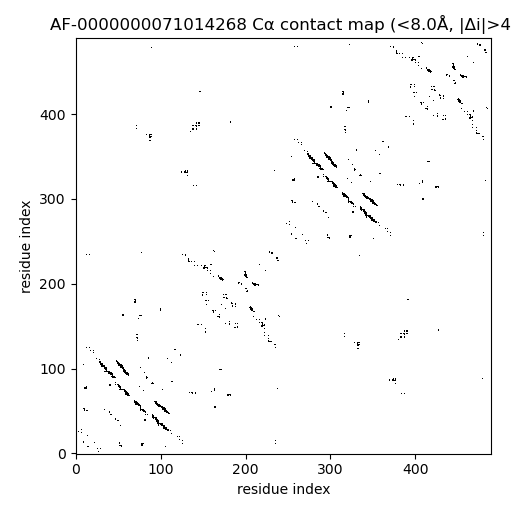 823 O O . ASP A 1 109 ? 13.516 17.938 -4.57 1 98.56 109 ASP A O 1
ATOM 827 N N . THR A 1 110 ? 12 17.531 -6.211 1 98.44 110 THR A N 1
ATOM 828 C CA . THR A 1 110 ? 12.156 16.078 -6.121 1 98.44 110 THR A CA 1
ATOM 829 C C . THR A 1 110 ? 13.617 15.68 -6.305 1 98.44 110 THR A C 1
ATOM 831 O O . THR A 1 110 ? 14.141 14.859 -5.547 1 98.44 110 THR A O 1
ATOM 834 N N . ALA A 1 111 ? 14.266 16.25 -7.25 1 97.81 111 ALA A N 1
ATOM 835 C CA . ALA A 1 111 ? 15.648 15.914 -7.559 1 97.81 111 ALA A CA 1
ATOM 836 C C . ALA A 1 111 ? 16.562 16.188 -6.367 1 97.81 111 ALA A C 1
ATOM 838 O O . ALA A 1 111 ? 17.469 15.406 -6.074 1 97.81 111 ALA A O 1
ATOM 839 N N . ARG A 1 112 ? 16.297 17.266 -5.668 1 98.19 112 ARG A N 1
ATOM 840 C CA . ARG A 1 112 ? 17.125 17.641 -4.523 1 98.19 112 ARG A CA 1
ATOM 841 C C . ARG A 1 112 ? 16.922 16.672 -3.361 1 98.19 112 ARG A C 1
ATOM 843 O O . ARG A 1 112 ? 17.891 16.297 -2.699 1 98.19 112 ARG A O 1
ATOM 850 N N . LEU A 1 113 ? 15.695 16.328 -3.129 1 98.38 113 LEU A N 1
ATOM 851 C CA . LEU A 1 113 ? 15.438 15.375 -2.055 1 98.38 113 LEU A CA 1
ATOM 852 C C . LEU A 1 113 ? 16.062 14.023 -2.361 1 98.38 113 LEU A C 1
ATOM 854 O O . LEU A 1 113 ? 16.688 13.406 -1.489 1 98.38 113 LEU A O 1
ATOM 858 N N . ARG A 1 114 ? 15.961 13.602 -3.574 1 97.25 114 ARG A N 1
ATOM 859 C CA . ARG A 1 114 ? 16.531 12.32 -3.973 1 97.25 114 ARG A CA 1
ATOM 860 C C . ARG A 1 114 ? 18.047 12.328 -3.807 1 97.25 114 ARG A C 1
ATOM 862 O O . ARG A 1 114 ? 18.625 11.344 -3.338 1 97.25 114 ARG A O 1
ATOM 869 N N . GLU A 1 115 ? 18.609 13.367 -4.176 1 97.06 115 GLU A N 1
ATOM 870 C CA . GLU A 1 115 ? 20.047 13.492 -4.004 1 97.06 115 GLU A CA 1
ATOM 871 C C . GLU A 1 115 ? 20.438 13.422 -2.531 1 97.06 115 GLU A C 1
ATOM 873 O O . GLU A 1 115 ? 21.406 12.742 -2.168 1 97.06 115 GLU A O 1
ATOM 878 N N . ALA A 1 116 ? 19.703 14.094 -1.729 1 97.69 116 ALA A N 1
ATOM 879 C CA . ALA A 1 116 ? 19.969 14.109 -0.295 1 97.69 116 ALA A CA 1
ATOM 880 C C . ALA A 1 116 ? 19.828 12.711 0.305 1 97.69 116 ALA A C 1
ATOM 882 O O . ALA A 1 116 ? 20.578 12.336 1.202 1 97.69 116 ALA A O 1
ATOM 883 N N . MET A 1 117 ? 18.875 11.961 -0.205 1 97 117 MET A N 1
ATOM 884 C CA . MET A 1 117 ? 18.656 10.594 0.272 1 97 117 MET A CA 1
ATOM 885 C C . MET A 1 117 ? 19.891 9.727 0.027 1 97 117 MET A C 1
ATOM 887 O O . MET A 1 117 ? 20.172 8.82 0.812 1 97 117 MET A O 1
ATOM 891 N N . TRP A 1 118 ? 20.609 10.031 -1.021 1 95.69 118 TRP A N 1
ATOM 892 C CA . TRP A 1 118 ? 21.781 9.234 -1.357 1 95.69 118 TRP A CA 1
ATOM 893 C C . TRP A 1 118 ? 23.016 9.719 -0.591 1 95.69 118 TRP A C 1
ATOM 895 O O . TRP A 1 118 ? 24 9 -0.473 1 95.69 118 TRP A O 1
ATOM 905 N N . GLN A 1 119 ? 22.859 10.898 -0.018 1 96.06 119 GLN A N 1
ATOM 906 C CA . GLN A 1 119 ? 23.969 11.469 0.737 1 96.06 119 GLN A CA 1
ATOM 907 C C . GLN A 1 119 ? 23.875 11.102 2.215 1 96.06 119 GLN A C 1
ATOM 909 O O . GLN A 1 119 ? 24.859 11.219 2.951 1 96.06 119 GLN A O 1
ATOM 914 N N . SER A 1 120 ? 22.734 10.75 2.639 1 97.44 120 SER A N 1
ATOM 915 C CA . SER A 1 120 ? 22.531 10.562 4.07 1 97.44 120 SER A CA 1
ATOM 916 C C . SER A 1 120 ? 21.734 9.281 4.352 1 97.44 120 SER A C 1
ATOM 918 O O . SER A 1 120 ? 20.531 9.219 4.082 1 97.44 120 SER A O 1
ATOM 920 N N . ARG A 1 121 ? 22.422 8.352 4.969 1 96.06 121 ARG A N 1
ATOM 921 C CA . ARG A 1 121 ? 21.766 7.098 5.332 1 96.06 121 ARG A CA 1
ATOM 922 C C . ARG A 1 121 ? 20.625 7.34 6.328 1 96.06 121 ARG A C 1
ATOM 924 O O . ARG A 1 121 ? 19.516 6.836 6.156 1 96.06 121 ARG A O 1
ATOM 931 N N . PRO A 1 122 ? 20.797 8.203 7.375 1 97.31 122 PRO A N 1
ATOM 932 C CA . PRO A 1 122 ? 19.703 8.453 8.305 1 97.31 122 PRO A CA 1
ATOM 933 C C . PRO A 1 122 ? 18.469 9.047 7.621 1 97.31 122 PRO A C 1
ATOM 935 O O . PRO A 1 122 ? 17.344 8.711 7.98 1 97.31 122 PRO A O 1
ATOM 938 N N . LEU A 1 123 ? 18.688 9.867 6.66 1 98 123 LEU A N 1
ATOM 939 C CA . LEU A 1 123 ? 17.562 10.445 5.926 1 98 123 LEU A CA 1
ATOM 940 C C . LEU A 1 123 ? 16.828 9.383 5.125 1 98 123 LEU A C 1
ATOM 942 O O . LEU A 1 123 ? 15.594 9.312 5.16 1 98 123 LEU A O 1
ATOM 946 N N . MET A 1 124 ? 17.594 8.586 4.434 1 97.56 124 MET A N 1
ATOM 947 C CA . MET A 1 124 ? 17 7.496 3.662 1 97.56 124 MET A CA 1
ATOM 948 C C . MET A 1 124 ? 16.203 6.562 4.566 1 97.56 124 MET A C 1
ATOM 950 O O . MET A 1 124 ? 15.055 6.23 4.262 1 97.56 124 MET A O 1
ATOM 954 N N . GLU A 1 125 ? 16.797 6.203 5.648 1 97.25 125 GLU A N 1
ATOM 955 C CA . GLU A 1 125 ? 16.141 5.293 6.578 1 97.25 125 GLU A CA 1
ATOM 956 C C . GLU A 1 125 ? 14.828 5.887 7.094 1 97.25 125 GLU A C 1
ATOM 958 O O . GLU A 1 125 ? 13.82 5.18 7.211 1 97.25 125 GLU A O 1
ATOM 963 N N . LEU A 1 126 ? 14.836 7.145 7.395 1 97.81 126 LEU A N 1
ATOM 964 C CA . LEU A 1 126 ? 13.633 7.82 7.871 1 97.81 126 LEU A CA 1
ATOM 965 C C . LEU A 1 126 ? 12.523 7.754 6.824 1 97.81 126 LEU A C 1
ATOM 967 O O . LEU A 1 126 ? 11.383 7.41 7.145 1 97.81 126 LEU A O 1
ATOM 971 N N . LEU A 1 127 ? 12.883 8.016 5.586 1 98.12 127 LEU A N 1
ATOM 972 C CA . LEU A 1 127 ? 11.875 8.047 4.531 1 98.12 127 LEU A CA 1
ATOM 973 C C . LEU A 1 127 ? 11.398 6.645 4.184 1 98.12 127 LEU A C 1
ATOM 975 O O . LEU A 1 127 ? 10.227 6.445 3.84 1 98.12 127 LEU A O 1
ATOM 979 N N . LEU A 1 128 ? 12.281 5.656 4.32 1 97.75 128 LEU A N 1
ATOM 980 C CA . LEU A 1 128 ? 11.859 4.27 4.125 1 97.75 128 LEU A CA 1
ATOM 981 C C . LEU A 1 128 ? 10.883 3.842 5.215 1 97.75 128 LEU A C 1
ATOM 983 O O . LEU A 1 128 ? 9.906 3.145 4.934 1 97.75 128 LEU A O 1
ATOM 987 N N . ARG A 1 129 ? 11.102 4.258 6.375 1 97.44 129 ARG A N 1
ATOM 988 C CA . ARG A 1 129 ? 10.164 3.971 7.453 1 97.44 129 ARG A CA 1
ATOM 989 C C . ARG A 1 129 ? 8.812 4.629 7.184 1 97.44 129 ARG A C 1
ATOM 991 O O . ARG A 1 129 ? 7.762 4.043 7.465 1 97.44 129 ARG A O 1
ATOM 998 N N . TYR A 1 130 ? 8.875 5.816 6.641 1 98.31 130 TYR A N 1
ATOM 999 C CA . TYR A 1 130 ? 7.621 6.473 6.289 1 98.31 130 TYR A CA 1
ATOM 1000 C C . TYR A 1 130 ? 6.883 5.699 5.203 1 98.31 130 TYR A C 1
ATOM 1002 O O . TYR A 1 130 ? 5.664 5.543 5.262 1 98.31 130 TYR A O 1
ATOM 1010 N N . VAL A 1 131 ? 7.57 5.18 4.199 1 97.88 131 VAL A N 1
ATOM 1011 C CA . VAL A 1 131 ? 6.973 4.352 3.156 1 97.88 131 VAL A CA 1
ATOM 1012 C C . VAL A 1 131 ? 6.266 3.158 3.789 1 97.88 131 VAL A C 1
ATOM 1014 O O . VAL A 1 131 ? 5.141 2.822 3.408 1 97.88 131 VAL A O 1
ATOM 1017 N N . GLN A 1 132 ? 6.895 2.568 4.754 1 97.25 132 GLN A N 1
ATOM 1018 C CA . GLN A 1 132 ? 6.312 1.429 5.453 1 97.25 132 GLN A CA 1
ATOM 1019 C C . GLN A 1 132 ? 4.992 1.808 6.117 1 97.25 132 GLN A C 1
ATOM 1021 O O . GLN A 1 132 ? 4.023 1.047 6.062 1 97.25 132 GLN A O 1
ATOM 1026 N N . THR A 1 133 ? 4.922 2.965 6.719 1 96.88 133 THR A N 1
ATOM 1027 C CA . THR A 1 133 ? 3.699 3.396 7.391 1 96.88 133 THR A CA 1
ATOM 1028 C C . THR A 1 133 ? 2.582 3.633 6.379 1 96.88 133 THR A C 1
ATOM 1030 O O . THR A 1 133 ? 1.418 3.326 6.648 1 96.88 133 THR A O 1
ATOM 1033 N N . VAL A 1 134 ? 2.945 4.207 5.215 1 97.62 134 VAL A N 1
ATOM 1034 C CA . VAL A 1 134 ? 1.946 4.453 4.184 1 97.62 134 VAL A CA 1
ATOM 1035 C C . VAL A 1 134 ? 1.428 3.125 3.635 1 97.62 134 VAL A C 1
ATOM 1037 O O . VAL A 1 134 ? 0.222 2.955 3.441 1 97.62 134 VAL A O 1
ATOM 1040 N N . LEU A 1 135 ? 2.326 2.217 3.404 1 97 135 LEU A N 1
ATOM 1041 C CA . LEU A 1 135 ? 1.933 0.888 2.949 1 97 135 LEU A CA 1
ATOM 1042 C C . LEU A 1 135 ? 0.959 0.245 3.932 1 97 135 LEU A C 1
ATOM 1044 O O . LEU A 1 135 ? -0.028 -0.37 3.521 1 97 135 LEU A O 1
ATOM 1048 N N . MET A 1 136 ? 1.196 0.412 5.176 1 95.81 136 MET A N 1
ATOM 1049 C CA . MET A 1 136 ? 0.3 -0.129 6.195 1 95.81 136 MET A CA 1
ATOM 1050 C C . MET A 1 136 ? -1.057 0.566 6.152 1 95.81 136 MET A C 1
ATOM 1052 O O . MET A 1 136 ? -2.096 -0.079 6.309 1 95.81 136 MET A O 1
ATOM 1056 N N . GLN A 1 137 ? -1.044 1.812 6 1 96.62 137 GLN A N 1
ATOM 1057 C CA . GLN A 1 137 ? -2.311 2.533 5.922 1 96.62 137 GLN A CA 1
ATOM 1058 C C . GLN A 1 137 ? -3.131 2.082 4.719 1 96.62 137 GLN A C 1
ATOM 1060 O O . GLN A 1 137 ? -4.328 1.816 4.84 1 96.62 137 GLN A O 1
ATOM 1065 N N . VAL A 1 138 ? -2.521 1.974 3.561 1 97.12 138 VAL A N 1
ATOM 1066 C CA . VAL A 1 138 ? -3.215 1.545 2.35 1 97.12 138 VAL A CA 1
ATOM 1067 C C . VAL A 1 138 ? -3.725 0.116 2.525 1 97.12 138 VAL A C 1
ATOM 1069 O O . VAL A 1 138 ? -4.836 -0.21 2.104 1 97.12 138 VAL A O 1
ATOM 1072 N N . SER A 1 139 ? -2.924 -0.714 3.121 1 96.44 139 SER A N 1
ATOM 1073 C CA . SER A 1 139 ? -3.332 -2.082 3.422 1 96.44 139 SER A CA 1
ATOM 1074 C C . SER A 1 139 ? -4.602 -2.107 4.266 1 96.44 139 SER A C 1
ATOM 1076 O O . SER A 1 139 ? -5.52 -2.883 3.992 1 96.44 139 SER A O 1
ATOM 1078 N N . HIS A 1 140 ? -4.641 -1.263 5.227 1 95.19 140 HIS A N 1
ATOM 1079 C CA . HIS A 1 140 ? -5.801 -1.245 6.113 1 95.19 140 HIS A CA 1
ATOM 1080 C C . HIS A 1 140 ? -7.023 -0.673 5.406 1 95.19 140 HIS A C 1
ATOM 1082 O O . HIS A 1 140 ? -8.156 -1.026 5.738 1 95.19 140 HIS A O 1
ATOM 1088 N N . SER A 1 141 ? -6.785 0.197 4.453 1 95.25 141 SER A N 1
ATOM 1089 C CA . SER A 1 141 ? -7.898 0.612 3.609 1 95.25 141 SER A CA 1
ATOM 1090 C C . SER A 1 141 ? -8.461 -0.563 2.814 1 95.25 141 SER A C 1
ATOM 1092 O O . SER A 1 141 ? -9.68 -0.721 2.705 1 95.25 141 SER A O 1
ATOM 1094 N N . ALA A 1 142 ? -7.555 -1.383 2.32 1 94.69 142 ALA A N 1
ATOM 1095 C CA . ALA A 1 142 ? -7.984 -2.568 1.583 1 94.69 142 ALA A CA 1
ATOM 1096 C C . ALA A 1 142 ? -8.797 -3.504 2.477 1 94.69 142 ALA A C 1
ATOM 1098 O O . ALA A 1 142 ? -9.852 -3.998 2.07 1 94.69 142 ALA A O 1
ATOM 1099 N N . VAL A 1 143 ? -8.359 -3.701 3.689 1 93.94 143 VAL A N 1
ATOM 1100 C CA . VAL A 1 143 ? -9.031 -4.566 4.652 1 93.94 143 VAL A CA 1
ATOM 1101 C C . VAL A 1 143 ? -10.406 -4 4.988 1 93.94 143 VAL A C 1
ATOM 1103 O O . VAL A 1 143 ? -11.406 -4.723 4.973 1 93.94 143 VAL A O 1
ATOM 1106 N N . SER A 1 144 ? -10.414 -2.754 5.277 1 93.44 144 SER A N 1
ATOM 1107 C CA . SER A 1 144 ? -11.664 -2.1 5.656 1 93.44 144 SER A CA 1
ATOM 1108 C C . SER A 1 144 ? -12.688 -2.174 4.527 1 93.44 144 SER A C 1
ATOM 1110 O O . SER A 1 144 ? -13.852 -2.494 4.762 1 93.44 144 SER A O 1
ATOM 1112 N N . ASN A 1 145 ? -12.258 -1.945 3.334 1 91.38 145 ASN A N 1
ATOM 1113 C CA . ASN A 1 145 ? -13.141 -1.979 2.176 1 91.38 145 ASN A CA 1
ATOM 1114 C C . ASN A 1 145 ? -13.695 -3.381 1.932 1 91.38 145 ASN A C 1
ATOM 1116 O O . ASN A 1 145 ? -14.789 -3.535 1.385 1 91.38 145 ASN A O 1
ATOM 1120 N N . ALA A 1 146 ? -13 -4.316 2.402 1 90.25 146 ALA A N 1
ATOM 1121 C CA . ALA A 1 146 ? -13.398 -5.699 2.17 1 90.25 146 ALA A CA 1
ATOM 1122 C C . ALA A 1 146 ? -14.359 -6.184 3.258 1 90.25 146 ALA A C 1
ATOM 1124 O O . ALA A 1 146 ? -15.281 -6.953 2.984 1 90.25 146 ALA A O 1
ATOM 1125 N N . HIS A 1 147 ? -14.203 -5.645 4.527 1 88.88 147 HIS A N 1
ATOM 1126 C CA . HIS A 1 147 ? -14.836 -6.375 5.621 1 88.88 147 HIS A CA 1
ATOM 1127 C C . HIS A 1 147 ? -15.75 -5.465 6.438 1 88.88 147 HIS A C 1
ATOM 1129 O O . HIS A 1 147 ? -16.703 -5.934 7.066 1 88.88 147 HIS A O 1
ATOM 1135 N N . HIS A 1 148 ? -15.438 -4.289 6.512 1 90.44 148 HIS A N 1
ATOM 1136 C CA . HIS A 1 148 ? -16.078 -3.459 7.527 1 90.44 148 HIS A CA 1
ATOM 1137 C C . HIS A 1 148 ? -17.375 -2.836 6.996 1 90.44 148 HIS A C 1
ATOM 1139 O O . HIS A 1 148 ? -17.469 -2.525 5.805 1 90.44 148 HIS A O 1
ATOM 1145 N N . ARG A 1 149 ? -18.25 -2.688 7.957 1 91.88 149 ARG A N 1
ATOM 1146 C CA . ARG A 1 149 ? -19.484 -1.976 7.637 1 91.88 149 ARG A CA 1
ATOM 1147 C C . ARG A 1 149 ? -19.234 -0.477 7.508 1 91.88 149 ARG A C 1
ATOM 1149 O O . ARG A 1 149 ? -18.203 0.027 7.953 1 91.88 149 ARG A O 1
ATOM 1156 N N . MET A 1 150 ? -20.156 0.155 6.961 1 92.25 150 MET A N 1
ATOM 1157 C CA . MET A 1 150 ? -20.031 1.582 6.676 1 92.25 150 MET A CA 1
ATOM 1158 C C . MET A 1 150 ? -19.75 2.369 7.953 1 92.25 150 MET A C 1
ATOM 1160 O O . MET A 1 150 ? -18.953 3.303 7.949 1 92.25 150 MET A O 1
ATOM 1164 N N . GLU A 1 151 ? -20.375 2.002 9.062 1 93.75 151 GLU A N 1
ATOM 1165 C CA . GLU A 1 151 ? -20.203 2.713 10.328 1 93.75 151 GLU A CA 1
ATOM 1166 C C . GLU A 1 151 ? -18.75 2.672 10.789 1 93.75 151 GLU A C 1
ATOM 1168 O O . GLU A 1 151 ? -18.188 3.695 11.172 1 93.75 151 GLU A O 1
ATOM 1173 N N . SER A 1 152 ? -18.203 1.505 10.672 1 95 152 SER A N 1
ATOM 1174 C CA . SER A 1 152 ? -16.828 1.333 11.078 1 95 152 SER A CA 1
ATOM 1175 C C . SER A 1 152 ? -15.875 2.07 10.141 1 95 152 SER A C 1
ATOM 1177 O O . SER A 1 152 ? -14.898 2.684 10.586 1 95 152 SER A O 1
ATOM 1179 N N . ARG A 1 153 ? -16.172 2.014 8.891 1 95.19 153 ARG A N 1
ATOM 1180 C CA . ARG A 1 153 ? -15.328 2.682 7.898 1 95.19 153 ARG A CA 1
ATOM 1181 C C . ARG A 1 153 ? -15.352 4.195 8.086 1 95.19 153 ARG A C 1
ATOM 1183 O O . ARG A 1 153 ? -14.312 4.852 8.008 1 95.19 153 ARG A O 1
ATOM 1190 N N . LEU A 1 154 ? -16.562 4.719 8.305 1 95.88 154 LEU A N 1
ATOM 1191 C CA . LEU A 1 154 ? -16.688 6.156 8.508 1 95.88 154 LEU A CA 1
ATOM 1192 C C . LEU A 1 154 ? -16.016 6.586 9.812 1 95.88 154 LEU A C 1
ATOM 1194 O O . LEU A 1 154 ? -15.328 7.605 9.852 1 95.88 154 LEU A O 1
ATOM 1198 N N . ALA A 1 155 ? -16.234 5.809 10.844 1 96.69 155 ALA A N 1
ATOM 1199 C CA . ALA A 1 155 ? -15.594 6.109 12.117 1 96.69 155 ALA A CA 1
ATOM 1200 C C . ALA A 1 155 ? -14.07 6.102 11.992 1 96.69 155 ALA A C 1
ATOM 1202 O O . ALA A 1 155 ? -13.398 7.008 12.484 1 96.69 155 ALA A O 1
ATOM 1203 N N . ARG A 1 156 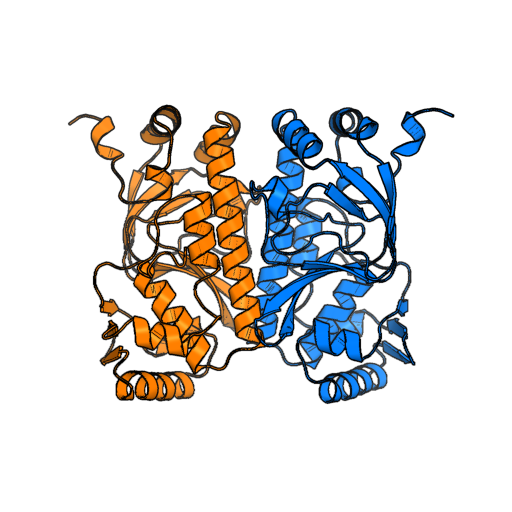? -13.539 5.105 11.352 1 96.56 156 ARG A N 1
ATOM 1204 C CA . ARG A 1 156 ? -12.109 5.047 11.078 1 96.56 156 ARG A CA 1
ATOM 1205 C C . ARG A 1 156 ? -11.633 6.305 10.359 1 96.56 156 ARG A C 1
ATOM 1207 O O . ARG A 1 156 ? -10.641 6.918 10.758 1 96.56 156 ARG A O 1
ATOM 1214 N N . TRP A 1 157 ? -12.352 6.625 9.352 1 96.69 157 TRP A N 1
ATOM 1215 C CA . TRP A 1 157 ? -11.953 7.75 8.508 1 96.69 157 TRP A CA 1
ATOM 1216 C C . TRP A 1 157 ? -11.961 9.055 9.305 1 96.69 157 TRP A C 1
ATOM 1218 O O . TRP A 1 157 ? -11.023 9.852 9.203 1 96.69 157 TRP A O 1
ATOM 1228 N N . LEU A 1 158 ? -12.953 9.234 10.078 1 96.44 158 LEU A N 1
ATOM 1229 C CA . LEU A 1 158 ? -13.047 10.43 10.906 1 96.44 158 LEU A CA 1
ATOM 1230 C C . LEU A 1 158 ? -11.922 10.477 11.93 1 96.44 158 LEU A C 1
ATOM 1232 O O . LEU A 1 158 ? -11.375 11.539 12.211 1 96.44 158 LEU A O 1
ATOM 1236 N N . LEU A 1 159 ? -11.57 9.336 12.5 1 97.19 159 LEU A N 1
ATOM 1237 C CA . LEU A 1 159 ? -10.469 9.266 13.453 1 97.19 159 LEU A CA 1
ATOM 1238 C C . LEU A 1 159 ? -9.148 9.625 12.781 1 97.19 159 LEU A C 1
ATOM 1240 O O . LEU A 1 159 ? -8.336 10.359 13.352 1 97.19 159 LEU A O 1
ATOM 1244 N N . MET A 1 160 ? -8.992 9.133 11.625 1 97.12 160 MET A N 1
ATOM 1245 C CA . MET A 1 160 ? -7.789 9.461 10.867 1 97.12 160 MET A CA 1
ATOM 1246 C C . MET A 1 160 ? -7.695 10.961 10.617 1 97.12 160 MET A C 1
ATOM 1248 O O . MET A 1 160 ? -6.621 11.555 10.758 1 97.12 160 MET A O 1
ATOM 1252 N N . CYS A 1 161 ? -8.812 11.539 10.242 1 96.44 161 CYS A N 1
ATOM 1253 C CA . CYS A 1 161 ? -8.844 12.977 10.023 1 96.44 161 CYS A CA 1
ATOM 1254 C C . CYS A 1 161 ? -8.531 13.727 11.312 1 96.44 161 CYS A C 1
ATOM 1256 O O . CYS A 1 161 ? -7.734 14.672 11.32 1 96.44 161 CYS A O 1
ATOM 1258 N N . HIS A 1 162 ? -9.109 13.273 12.344 1 96.75 162 HIS A N 1
ATOM 1259 C CA . HIS A 1 162 ? -8.953 13.914 13.641 1 96.75 162 HIS A CA 1
ATOM 1260 C C . HIS A 1 162 ? -7.492 13.914 14.078 1 96.75 162 HIS A C 1
ATOM 1262 O O . HIS A 1 162 ? -7.039 14.859 14.742 1 96.75 162 HIS A O 1
ATOM 1268 N N . ASP A 1 163 ? -6.77 12.922 13.773 1 96.75 163 ASP A N 1
ATOM 1269 C CA . ASP A 1 163 ? -5.352 12.836 14.102 1 96.75 163 ASP A CA 1
ATOM 1270 C C . ASP A 1 163 ? -4.555 13.945 13.422 1 96.75 163 ASP A C 1
ATOM 1272 O O . ASP A 1 163 ? -3.4 14.195 13.773 1 96.75 163 ASP A O 1
ATOM 1276 N N . ARG A 1 164 ? -5.156 14.68 12.484 1 95.94 164 ARG A N 1
ATOM 1277 C CA . ARG A 1 164 ? -4.363 15.516 11.594 1 95.94 164 ARG A CA 1
ATOM 1278 C C . ARG A 1 164 ? -4.84 16.969 11.641 1 95.94 164 ARG A C 1
ATOM 1280 O O . ARG A 1 164 ? -4.336 17.812 10.898 1 95.94 164 ARG A O 1
ATOM 1287 N N . VAL A 1 165 ? -5.812 17.203 12.43 1 92.94 165 VAL A N 1
ATOM 1288 C CA . VAL A 1 165 ? -6.297 18.578 12.594 1 92.94 165 VAL A CA 1
ATOM 1289 C C . VAL A 1 165 ? -6.074 19.031 14.031 1 92.94 165 VAL A C 1
ATOM 1291 O O . VAL A 1 165 ? -5.949 18.219 14.938 1 92.94 165 VAL A O 1
ATOM 1294 N N . ASP A 1 166 ? -6.039 20.359 14.086 1 89.94 166 ASP A N 1
ATOM 1295 C CA . ASP A 1 166 ? -6.004 20.953 15.422 1 89.94 166 ASP A CA 1
ATOM 1296 C C . ASP A 1 166 ? -7.406 21.031 16.031 1 89.94 166 ASP A C 1
ATOM 1298 O O . ASP A 1 166 ? -8.367 21.359 15.328 1 89.94 166 ASP A O 1
ATOM 1302 N N . GLY A 1 167 ? -7.508 20.641 17.156 1 91.94 167 GLY A N 1
ATOM 1303 C CA . GLY A 1 167 ? -8.805 20.688 17.812 1 91.94 167 GLY A CA 1
ATOM 1304 C C . GLY A 1 167 ? -9.703 19.516 17.453 1 91.94 167 GLY A C 1
ATOM 1305 O O . GLY A 1 167 ? -9.219 18.422 17.188 1 91.94 167 GLY A O 1
ATOM 1306 N N . ASN A 1 168 ? -11.062 19.781 17.516 1 95.56 168 ASN A N 1
ATOM 1307 C CA . ASN A 1 168 ? -12 18.672 17.344 1 95.56 168 ASN A CA 1
ATOM 1308 C C . ASN A 1 168 ? -12.922 18.906 16.156 1 95.56 168 ASN A C 1
ATOM 1310 O O . ASN A 1 168 ? -13.828 18.094 15.898 1 95.56 168 ASN A O 1
ATOM 1314 N N . GLU A 1 169 ? -12.656 20 15.43 1 94.38 169 GLU A N 1
ATOM 1315 C CA . GLU A 1 169 ? -13.516 20.328 14.297 1 94.38 169 GLU A CA 1
ATOM 1316 C C . GLU A 1 169 ? -12.828 20.016 12.977 1 94.38 169 GLU A C 1
ATOM 1318 O O . GLU A 1 169 ? -11.656 20.359 12.781 1 94.38 169 GLU A O 1
ATOM 1323 N N . ILE A 1 170 ? -13.57 19.375 12.156 1 93 170 ILE A N 1
ATOM 1324 C CA . ILE A 1 170 ? -13.078 19.031 10.828 1 93 170 ILE A CA 1
ATOM 1325 C C . ILE A 1 170 ? -14.023 19.594 9.766 1 93 170 ILE A C 1
ATOM 1327 O O . ILE A 1 170 ? -15.219 19.281 9.766 1 93 170 ILE A O 1
ATOM 1331 N N . ALA A 1 171 ? -13.508 20.375 8.844 1 90.31 171 ALA A N 1
ATOM 1332 C CA . ALA A 1 171 ? -14.32 20.969 7.773 1 90.31 171 ALA A CA 1
ATOM 1333 C C . ALA A 1 171 ? -14.578 19.953 6.66 1 90.31 171 ALA A C 1
ATOM 1335 O O . ALA A 1 171 ? -13.773 19.828 5.73 1 90.31 171 ALA A O 1
ATOM 1336 N N . LEU A 1 172 ? -15.625 19.25 6.785 1 87.19 172 LEU A N 1
ATOM 1337 C CA . LEU A 1 172 ? -15.969 18.203 5.836 1 87.19 172 LEU A CA 1
ATOM 1338 C C . LEU A 1 172 ? -17.453 18.25 5.488 1 87.19 172 LEU A C 1
ATOM 1340 O O . LEU A 1 172 ? -18.297 18.5 6.359 1 87.19 172 LEU A O 1
ATOM 1344 N N . THR A 1 173 ? -17.703 18.078 4.203 1 81.62 173 THR A N 1
ATOM 1345 C CA . THR A 1 173 ? -19.094 17.922 3.775 1 81.62 173 THR A CA 1
ATOM 1346 C C . THR A 1 173 ? -19.469 16.453 3.686 1 81.62 173 THR A C 1
ATOM 1348 O O . THR A 1 173 ? -18.594 15.578 3.631 1 81.62 173 THR A O 1
ATOM 1351 N N . HIS A 1 174 ? -20.75 16.125 3.709 1 82.44 174 HIS A N 1
ATOM 1352 C CA . HIS A 1 174 ? -21.25 14.758 3.557 1 82.44 174 HIS A CA 1
ATOM 1353 C C . HIS A 1 174 ? -20.812 14.156 2.223 1 82.44 174 HIS A C 1
ATOM 1355 O O . HIS A 1 174 ? -20.391 13 2.16 1 82.44 174 HIS A O 1
ATOM 1361 N N . ARG A 1 175 ? -20.906 14.977 1.304 1 77.94 175 ARG A N 1
ATOM 1362 C CA . ARG A 1 175 ? -20.5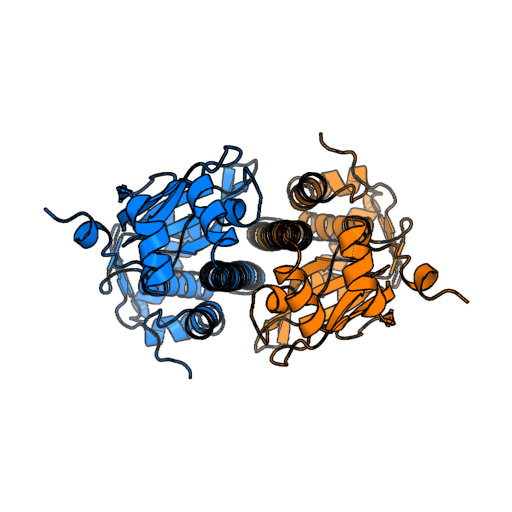 14.531 -0.03 1 77.94 175 ARG A CA 1
ATOM 1363 C C . ARG A 1 175 ? -19.047 14.109 -0.055 1 77.94 175 ARG A C 1
ATOM 1365 O O . ARG A 1 175 ? -18.703 13.047 -0.588 1 77.94 175 ARG A O 1
ATOM 1372 N N . PHE A 1 176 ? -18.359 14.859 0.572 1 81.12 176 PHE A N 1
ATOM 1373 C CA . PHE A 1 176 ? -16.938 14.562 0.589 1 81.12 176 PHE A CA 1
ATOM 1374 C C . PHE A 1 176 ? -16.656 13.289 1.372 1 81.12 176 PHE A C 1
ATOM 1376 O O . PHE A 1 176 ? -15.859 12.445 0.941 1 81.12 176 PHE A O 1
ATOM 1383 N N . MET A 1 177 ? -17.344 13.148 2.391 1 86.75 177 MET A N 1
ATOM 1384 C CA . MET A 1 177 ? -17.172 11.938 3.195 1 86.75 177 MET A CA 1
ATOM 1385 C C . MET A 1 177 ? -17.578 10.695 2.404 1 86.75 177 MET A C 1
ATOM 1387 O O . MET A 1 177 ? -16.891 9.68 2.439 1 86.75 177 MET A O 1
ATOM 1391 N N . SER A 1 178 ? -18.672 10.797 1.663 1 86.44 178 SER A N 1
ATOM 1392 C CA . SER A 1 178 ? -19.141 9.68 0.853 1 86.44 178 SER A CA 1
ATOM 1393 C C . SER A 1 178 ? -18.125 9.289 -0.207 1 86.44 178 SER A C 1
ATOM 1395 O O . SER A 1 178 ? -17.922 8.102 -0.477 1 86.44 178 SER A O 1
ATOM 1397 N N . MET A 1 179 ? -17.453 10.219 -0.697 1 80 179 MET A N 1
ATOM 1398 C CA . MET A 1 179 ? -16.438 9.977 -1.706 1 80 179 MET A CA 1
ATOM 1399 C C . MET A 1 179 ? -15.203 9.312 -1.088 1 80 179 MET A C 1
ATOM 1401 O O . MET A 1 179 ? -14.641 8.383 -1.664 1 80 179 MET A O 1
ATOM 1405 N N . MET A 1 180 ? -14.93 9.688 0.114 1 81.94 180 MET A N 1
ATOM 1406 C CA . MET A 1 180 ? -13.68 9.25 0.727 1 81.94 180 MET A CA 1
ATOM 1407 C C . MET A 1 180 ? -13.797 7.828 1.254 1 81.94 180 MET A C 1
ATOM 1409 O O . MET A 1 180 ? -12.812 7.09 1.29 1 81.94 180 MET A O 1
ATOM 1413 N N . ILE A 1 181 ? -15.031 7.457 1.561 1 84.31 181 ILE A N 1
ATOM 1414 C CA . ILE A 1 181 ? -15.18 6.09 2.047 1 84.31 181 ILE A CA 1
ATOM 1415 C C . ILE A 1 181 ? -15.867 5.238 0.981 1 84.31 181 ILE A C 1
ATOM 1417 O O . ILE A 1 181 ? -16.328 4.129 1.269 1 84.31 181 ILE A O 1
ATOM 1421 N N . THR A 1 182 ? -15.953 5.723 -0.245 1 83.5 182 THR A N 1
ATOM 1422 C CA . THR A 1 182 ? -16.531 5.055 -1.405 1 83.5 182 THR A CA 1
ATOM 1423 C C . THR A 1 182 ? -17.875 4.43 -1.052 1 83.5 182 THR A C 1
ATOM 1425 O O . THR A 1 182 ? -18.078 3.223 -1.222 1 83.5 182 THR A O 1
ATOM 1428 N N . ALA A 1 183 ? -18.734 5.258 -0.577 1 84.06 183 ALA A N 1
ATOM 1429 C CA . ALA A 1 183 ? -20.094 4.84 -0.204 1 84.06 183 ALA A CA 1
ATOM 1430 C C . ALA A 1 183 ? -21.141 5.801 -0.756 1 84.06 183 ALA A C 1
ATOM 1432 O O . ALA A 1 183 ? -20.797 6.902 -1.2 1 84.06 183 ALA A O 1
ATOM 1433 N N . GLN A 1 184 ? -22.344 5.312 -0.717 1 83.44 184 GLN A N 1
ATOM 1434 C CA . GLN A 1 184 ? -23.438 6.191 -1.119 1 83.44 184 GLN A CA 1
ATOM 1435 C C . GLN A 1 184 ? -23.672 7.289 -0.086 1 83.44 184 GLN A C 1
ATOM 1437 O O . GLN A 1 184 ? -23.594 7.043 1.119 1 83.44 184 GLN A O 1
ATOM 1442 N N . ARG A 1 185 ? -24 8.422 -0.645 1 83.94 185 ARG A N 1
ATOM 1443 C CA . ARG A 1 185 ? -24.219 9.586 0.204 1 83.94 185 ARG A CA 1
ATOM 1444 C C . ARG A 1 185 ? -25.328 9.344 1.213 1 83.94 185 ARG A C 1
ATOM 1446 O O . ARG A 1 185 ? -25.219 9.742 2.373 1 83.94 185 ARG A O 1
ATOM 1453 N N . SER A 1 186 ? -26.359 8.688 0.744 1 85.38 186 SER A N 1
ATOM 1454 C CA . SER A 1 186 ? -27.484 8.406 1.629 1 85.38 186 SER A CA 1
ATOM 1455 C C . SER A 1 186 ? -27.062 7.555 2.818 1 85.38 186 SER A C 1
ATOM 1457 O O . SER A 1 186 ? -27.484 7.805 3.951 1 85.38 186 SER A O 1
ATOM 1459 N N . GLY A 1 187 ? -26.172 6.668 2.588 1 88.88 187 GLY A N 1
ATOM 1460 C CA . GLY A 1 187 ? -25.656 5.828 3.652 1 88.88 187 GLY A CA 1
ATOM 1461 C C . GLY A 1 187 ? -24.766 6.582 4.629 1 88.88 187 GLY A C 1
ATOM 1462 O O . GLY A 1 187 ? -24.859 6.375 5.844 1 88.88 187 GLY A O 1
ATOM 1463 N N . VAL A 1 188 ? -24.062 7.523 4.117 1 90.06 188 VAL A N 1
ATOM 1464 C CA . VAL A 1 188 ? -23.172 8.32 4.957 1 90.06 188 VAL A CA 1
ATOM 1465 C C . VAL A 1 188 ? -23.984 9.234 5.863 1 90.06 188 VAL A C 1
ATOM 1467 O O . VAL A 1 188 ? -23.703 9.352 7.059 1 90.06 188 VAL A O 1
ATOM 1470 N N . THR A 1 189 ? -25 9.797 5.301 1 89.44 189 THR A N 1
ATOM 1471 C CA . THR A 1 189 ? -25.859 10.688 6.07 1 89.44 189 THR A CA 1
ATOM 1472 C C . THR A 1 189 ? -26.516 9.945 7.234 1 89.44 189 THR A C 1
ATOM 1474 O O . THR A 1 189 ? -26.5 10.43 8.367 1 89.44 189 THR A O 1
ATOM 1477 N N . VAL A 1 190 ? -26.984 8.789 6.891 1 91.31 190 VAL A N 1
ATOM 1478 C CA . VAL A 1 190 ? -27.625 7.965 7.91 1 91.31 190 VAL A CA 1
ATOM 1479 C C . VAL A 1 190 ? -26.594 7.582 8.977 1 91.31 190 VAL A C 1
ATOM 1481 O O . VAL A 1 190 ? -26.891 7.645 10.18 1 91.31 190 VAL A O 1
ATOM 1484 N N . THR A 1 191 ? -25.469 7.184 8.555 1 93.19 191 THR A N 1
ATOM 1485 C CA . THR A 1 191 ? -24.422 6.773 9.484 1 93.19 191 THR A CA 1
ATOM 1486 C C . THR A 1 191 ? -23.984 7.941 10.367 1 93.19 191 THR A C 1
ATOM 1488 O O . THR A 1 191 ? -23.75 7.766 11.562 1 93.19 191 THR A O 1
ATOM 1491 N N . LEU A 1 192 ? -23.922 9.117 9.82 1 92.31 192 LEU A N 1
ATOM 1492 C CA . LEU A 1 192 ? -23.594 10.305 10.594 1 92.31 192 LEU A CA 1
ATOM 1493 C C . LEU A 1 192 ? -24.625 10.555 11.68 1 92.31 192 LEU A C 1
ATOM 1495 O O . LEU A 1 192 ? -24.281 10.93 12.805 1 92.31 192 LEU A O 1
ATOM 1499 N N . HIS A 1 193 ? -25.828 10.305 11.312 1 92.44 193 HIS A N 1
ATOM 1500 C CA . HIS A 1 193 ? -26.906 10.469 12.281 1 92.44 193 HIS A CA 1
ATOM 1501 C C . HIS A 1 193 ? -26.781 9.469 13.422 1 92.44 193 HIS A C 1
ATOM 1503 O O . HIS A 1 193 ? -27.016 9.812 14.586 1 92.44 193 HIS A O 1
ATOM 1509 N N . ILE A 1 194 ? -26.391 8.336 13.055 1 93.81 194 ILE A N 1
ATOM 1510 C CA . ILE A 1 194 ? -26.219 7.285 14.047 1 93.81 194 ILE A CA 1
ATOM 1511 C C . ILE A 1 194 ? -25.078 7.664 14.992 1 93.81 194 ILE A C 1
ATOM 1513 O O . ILE A 1 194 ? -25.203 7.57 16.219 1 93.81 194 ILE A O 1
ATOM 1517 N N . LEU A 1 195 ? -24 8.102 14.445 1 94.94 195 LEU A N 1
ATOM 1518 C CA . LEU A 1 195 ? -22.844 8.5 15.25 1 94.94 195 LEU A CA 1
ATOM 1519 C C . LEU A 1 195 ? -23.172 9.703 16.125 1 94.94 195 LEU A C 1
ATOM 1521 O O . LEU A 1 195 ? -22.703 9.797 17.266 1 94.94 195 LEU A O 1
ATOM 1525 N N . GLU A 1 196 ? -23.938 10.586 15.617 1 95.06 196 GLU A N 1
ATOM 1526 C CA . GLU A 1 196 ? -24.375 11.758 16.375 1 95.06 196 GLU A CA 1
ATOM 1527 C C . GLU A 1 196 ? -25.312 11.359 17.516 1 95.06 196 GLU A C 1
ATOM 1529 O O . GLU A 1 196 ? -25.188 11.867 18.625 1 95.06 196 GLU A O 1
ATOM 1534 N N . GLY A 1 197 ? -26.25 10.531 17.172 1 95.25 197 GLY A N 1
ATOM 1535 C CA . GLY A 1 197 ? -27.172 10.047 18.188 1 95.25 197 GLY A CA 1
ATOM 1536 C C . GLY A 1 197 ? -26.469 9.352 19.344 1 95.25 197 GLY A C 1
ATOM 1537 O O . GLY A 1 197 ? -26.922 9.422 20.484 1 95.25 197 GLY A O 1
ATOM 1538 N N . GLY A 1 198 ? -25.375 8.703 19.016 1 95.06 198 GLY A N 1
ATOM 1539 C CA . GLY A 1 198 ? -24.594 8.023 20.031 1 95.06 198 GLY A CA 1
ATOM 1540 C C . GLY A 1 198 ? -23.672 8.945 20.797 1 95.06 198 GLY A C 1
ATOM 1541 O O . GLY A 1 198 ? -23 8.523 21.734 1 95.06 198 GLY A O 1
ATOM 1542 N N . GLY A 1 199 ? -23.578 10.203 20.312 1 96.31 199 GLY A N 1
ATOM 1543 C CA . GLY A 1 199 ? -22.844 11.211 21.047 1 96.31 199 GLY A CA 1
ATOM 1544 C C . GLY A 1 199 ? -21.375 11.273 20.656 1 96.31 199 GLY A C 1
ATOM 1545 O O . GLY A 1 199 ? -20.578 11.977 21.281 1 96.31 199 GLY A O 1
ATOM 1546 N N . ALA A 1 200 ? -20.984 10.602 19.641 1 96.88 200 ALA A N 1
ATOM 1547 C CA . ALA A 1 200 ? -19.578 10.562 19.234 1 96.88 200 ALA A CA 1
ATOM 1548 C C . ALA A 1 200 ? -19.203 11.82 18.469 1 96.88 200 ALA A C 1
ATOM 1550 O O . ALA A 1 200 ? -18.078 12.312 18.578 1 96.88 200 ALA A O 1
ATOM 1551 N N . ILE A 1 201 ? -20.203 12.32 17.703 1 97.44 201 ILE A N 1
ATOM 1552 C CA . ILE A 1 201 ? -19.891 13.461 16.859 1 97.44 201 ILE A CA 1
ATOM 1553 C C . ILE A 1 201 ? -21.094 14.414 16.797 1 97.44 201 ILE A C 1
ATOM 1555 O O . ILE A 1 201 ? -22.188 14.07 17.266 1 97.44 201 ILE A O 1
ATOM 1559 N N . ARG A 1 202 ? -20.875 15.578 16.328 1 96.19 202 ARG A N 1
ATOM 1560 C CA . ARG A 1 202 ? -21.891 16.531 15.867 1 96.19 202 ARG A CA 1
ATOM 1561 C C . ARG A 1 202 ? -21.609 16.938 14.422 1 96.19 202 ARG A C 1
ATOM 1563 O O . ARG A 1 202 ? -20.484 17.312 14.078 1 96.19 202 ARG A O 1
ATOM 1570 N N . SER A 1 203 ? -22.641 16.703 13.664 1 91.81 203 SER A N 1
ATOM 1571 C CA . SER A 1 203 ? -22.484 17.047 12.25 1 91.81 203 SER A CA 1
ATOM 1572 C C . SER A 1 203 ? -23.406 18.203 11.859 1 91.81 203 SER A C 1
ATOM 1574 O O . SER A 1 203 ? -24.609 18.125 12.07 1 91.81 203 SER A O 1
ATOM 1576 N N . THR A 1 204 ? -22.812 19.281 11.398 1 87.38 204 THR A N 1
ATOM 1577 C CA . THR A 1 204 ? -23.547 20.406 10.82 1 87.38 204 THR A CA 1
ATOM 1578 C C . THR A 1 204 ? -23.125 20.641 9.375 1 87.38 204 THR A C 1
ATOM 1580 O O . THR A 1 204 ? -22.281 19.906 8.844 1 87.38 204 THR A O 1
ATOM 1583 N N . ARG A 1 205 ? -23.734 21.562 8.719 1 81.81 205 ARG A N 1
ATOM 1584 C CA . ARG A 1 205 ? -23.406 21.812 7.324 1 81.81 205 ARG A CA 1
ATOM 1585 C C . ARG A 1 205 ? -21.922 22.172 7.176 1 81.81 205 ARG A C 1
ATOM 1587 O O . ARG A 1 205 ? -21.469 23.203 7.68 1 81.81 205 ARG A O 1
ATOM 1594 N N . GLY A 1 206 ? -21.172 21.266 6.688 1 85 206 GLY A N 1
ATOM 1595 C CA . GLY A 1 206 ? -19.797 21.5 6.309 1 85 206 GLY A CA 1
ATOM 1596 C C . GLY A 1 206 ? -18.812 21.297 7.453 1 85 206 GLY A C 1
ATOM 1597 O O . GLY A 1 206 ? -17.625 21.578 7.32 1 85 206 GLY A O 1
ATOM 1598 N N . LEU A 1 207 ? -19.359 20.859 8.578 1 91.94 207 LEU A N 1
ATOM 1599 C CA . LEU A 1 207 ? -18.5 20.75 9.742 1 91.94 207 LEU A CA 1
ATOM 1600 C C . LEU A 1 207 ? -18.844 19.516 10.562 1 91.94 207 LEU A C 1
ATOM 1602 O O . LEU A 1 207 ? -20.016 19.25 10.852 1 91.94 207 LEU A O 1
ATOM 1606 N N . VAL A 1 208 ? -17.828 18.719 10.883 1 95 208 VAL A N 1
ATOM 1607 C CA . VAL A 1 208 ? -17.984 17.594 11.805 1 95 208 VAL A CA 1
ATOM 1608 C C . VAL A 1 208 ? -17.156 17.844 13.062 1 95 208 VAL A C 1
ATOM 1610 O O . VAL A 1 208 ? -15.961 18.156 12.969 1 95 208 VAL A O 1
ATOM 1613 N N . THR A 1 209 ? -17.781 17.797 14.188 1 96.94 209 THR A N 1
ATOM 1614 C CA . THR A 1 209 ? -17.094 17.969 15.461 1 96.94 209 THR A CA 1
ATOM 1615 C C . THR A 1 209 ? -17.016 16.641 16.203 1 96.94 209 THR A C 1
ATOM 1617 O O . THR A 1 209 ? -18.031 15.984 16.438 1 96.94 209 THR A O 1
ATOM 1620 N N . ILE A 1 210 ? -15.844 16.234 16.578 1 97.31 210 ILE A N 1
ATOM 1621 C CA . ILE A 1 210 ? -15.672 15.039 17.406 1 97.31 210 ILE A CA 1
ATOM 1622 C C . ILE A 1 210 ? -15.961 15.383 18.875 1 97.31 210 ILE A C 1
ATOM 1624 O O . ILE A 1 210 ? -15.25 16.188 19.484 1 97.31 210 ILE A O 1
ATOM 1628 N N . LEU A 1 211 ? -16.938 14.766 19.406 1 97.81 211 LEU A N 1
ATOM 1629 C CA . LEU A 1 211 ? -17.359 15.055 20.766 1 97.81 211 LEU A CA 1
ATOM 1630 C C . LEU A 1 211 ? -16.75 14.047 21.75 1 97.81 211 LEU A C 1
ATOM 1632 O O . LEU A 1 211 ? -16.375 14.414 22.859 1 97.81 211 LEU A O 1
ATOM 1636 N N . ASP A 1 212 ? -16.703 12.828 21.406 1 97.19 212 ASP A N 1
ATOM 1637 C CA . ASP A 1 212 ? -16.172 11.727 22.219 1 97.19 212 ASP A CA 1
ATOM 1638 C C . ASP A 1 212 ? -15.344 10.766 21.359 1 97.19 212 ASP A C 1
ATOM 1640 O O . ASP A 1 212 ? -15.891 9.844 20.766 1 97.19 212 ASP A O 1
ATOM 1644 N N . ARG A 1 213 ? -14.125 10.922 21.391 1 96.88 213 ARG A N 1
ATOM 1645 C CA . ARG A 1 213 ? -13.242 10.141 20.547 1 96.88 213 ARG A CA 1
ATOM 1646 C C . ARG A 1 213 ? -13.266 8.664 20.938 1 96.88 213 ARG A C 1
ATOM 1648 O O . ARG A 1 213 ? -13.188 7.785 20.078 1 96.88 213 ARG A O 1
ATOM 1655 N N . GLU A 1 214 ? -13.297 8.383 22.234 1 96 214 GLU A N 1
ATOM 1656 C CA . GLU A 1 214 ? -13.328 7.004 22.719 1 96 214 GLU A CA 1
ATOM 1657 C C . GLU A 1 214 ? -14.523 6.25 22.141 1 96 214 GLU A C 1
ATOM 1659 O O . GLU A 1 214 ? -14.398 5.094 21.734 1 96 214 GLU A O 1
ATOM 1664 N N . ARG A 1 215 ? -15.633 6.852 22.094 1 96.25 215 ARG A N 1
ATOM 1665 C CA . ARG A 1 215 ? -16.828 6.234 21.531 1 96.25 215 ARG A CA 1
ATOM 1666 C C . ARG A 1 215 ? -16.641 5.988 20.031 1 96.25 215 ARG A C 1
ATOM 1668 O O . ARG A 1 215 ? -17.078 4.961 19.516 1 96.25 215 ARG A O 1
ATOM 1675 N N . LEU A 1 216 ? -16.062 6.961 19.375 1 96.94 216 LEU A N 1
ATOM 1676 C CA . LEU A 1 216 ? -15.805 6.805 17.953 1 96.94 216 LEU A CA 1
ATOM 1677 C C . LEU A 1 216 ? -14.844 5.648 17.703 1 96.94 216 LEU A C 1
ATOM 1679 O O . LEU A 1 216 ? -15.016 4.887 16.734 1 96.94 216 LEU A O 1
ATOM 1683 N N . GLU A 1 217 ? -13.828 5.473 18.562 1 96.94 217 GLU A N 1
ATOM 1684 C CA . GLU A 1 217 ? -12.891 4.355 18.453 1 96.94 217 GLU A CA 1
ATOM 1685 C C . GLU A 1 217 ? -13.594 3.023 18.688 1 96.94 217 GLU A C 1
ATOM 1687 O O . GLU A 1 217 ? -13.258 2.018 18.062 1 96.94 217 GLU A O 1
ATOM 1692 N N . GLU A 1 218 ? -14.516 3.008 19.547 1 96.12 218 GLU A N 1
ATOM 1693 C CA . GLU A 1 218 ? -15.305 1.799 19.781 1 96.12 218 GLU A CA 1
ATOM 1694 C C . GLU A 1 218 ? -16.078 1.392 18.531 1 96.12 218 GLU A C 1
ATOM 1696 O O . GLU A 1 218 ? -16.141 0.208 18.188 1 96.12 218 GLU A O 1
ATOM 1701 N N . VAL A 1 219 ? -16.641 2.396 17.875 1 96 219 VAL A N 1
ATOM 1702 C CA . VAL A 1 219 ? -17.406 2.137 16.656 1 96 219 VAL A CA 1
ATOM 1703 C C . VAL A 1 219 ? -16.469 1.625 15.57 1 96 219 VAL A C 1
ATOM 1705 O O . VAL A 1 219 ? -16.812 0.685 14.844 1 96 219 VAL A O 1
ATOM 1708 N N . ALA A 1 220 ? -15.289 2.236 15.414 1 95.88 220 ALA A N 1
ATOM 1709 C CA . ALA A 1 220 ? -14.328 1.828 14.398 1 95.88 220 ALA A CA 1
ATOM 1710 C C . ALA A 1 220 ? -13.805 0.421 14.672 1 95.88 220 ALA A C 1
ATOM 1712 O O . ALA A 1 220 ? -13.539 -0.342 13.742 1 95.88 220 ALA A O 1
ATOM 1713 N N . GLY A 1 221 ? -13.648 0.151 16.016 1 93.88 221 GLY A N 1
ATOM 1714 C CA . GLY A 1 221 ? -13.07 -1.128 16.391 1 93.88 221 GLY A CA 1
ATOM 1715 C C . GLY A 1 221 ? -11.656 -1.318 15.875 1 93.88 221 GLY A C 1
ATOM 1716 O O . GLY A 1 221 ? -10.805 -0.443 16.031 1 93.88 221 GLY A O 1
ATOM 1717 N N . GLU A 1 222 ? -11.383 -2.457 15.242 1 91.5 222 GLU A N 1
ATOM 1718 C CA . GLU A 1 222 ? -10.031 -2.801 14.797 1 91.5 222 GLU A CA 1
ATOM 1719 C C . GLU A 1 222 ? -9.695 -2.109 13.477 1 91.5 222 GLU A C 1
ATOM 1721 O O . GLU A 1 222 ? -8.578 -2.225 12.984 1 91.5 222 GLU A O 1
ATOM 1726 N N . ALA A 1 223 ? -10.672 -1.452 12.898 1 93.62 223 ALA A N 1
ATOM 1727 C CA . ALA A 1 223 ? -10.422 -0.773 11.625 1 93.62 223 ALA A CA 1
ATOM 1728 C C . ALA A 1 223 ? -9.414 0.359 11.797 1 93.62 223 ALA A C 1
ATOM 1730 O O . ALA A 1 223 ? -8.773 0.781 10.836 1 93.62 223 ALA A O 1
ATOM 1731 N N . TYR A 1 224 ? -9.297 0.841 13 1 95.44 224 TYR A N 1
ATOM 1732 C CA . TYR A 1 224 ? -8.438 1.988 13.273 1 95.44 224 TYR A CA 1
ATOM 1733 C C . TYR A 1 224 ? -7.344 1.63 14.273 1 95.44 224 TYR A C 1
ATOM 1735 O O . TYR A 1 224 ? -7.57 0.823 15.18 1 95.44 224 TYR A O 1
ATOM 1743 N N . GLY A 1 225 ? -6.141 2.229 14.125 1 93.88 225 GLY A N 1
ATOM 1744 C CA . GLY A 1 225 ? -5.168 2.197 15.203 1 93.88 225 GLY A CA 1
ATOM 1745 C C . GLY A 1 225 ? -3.844 1.579 14.805 1 93.88 225 GLY A C 1
ATOM 1746 O O . GLY A 1 225 ? -2.781 2.057 15.203 1 93.88 225 GLY A O 1
ATOM 1747 N N . THR A 1 226 ? -3.936 0.608 13.969 1 91.12 226 THR A N 1
ATOM 1748 C CA . THR A 1 226 ? -2.729 -0.156 13.672 1 91.12 226 THR A CA 1
ATOM 1749 C C . THR A 1 226 ? -1.75 0.677 12.852 1 91.12 226 THR A C 1
ATOM 1751 O O . THR A 1 226 ? -0.574 0.788 13.203 1 91.12 226 THR A O 1
ATOM 1754 N N . PRO A 1 227 ? -2.195 1.354 11.781 1 93.56 227 PRO A N 1
ATOM 1755 C CA . PRO A 1 227 ? -1.25 2.184 11.031 1 93.56 227 PRO A CA 1
ATOM 1756 C C . PRO A 1 227 ? -0.675 3.324 11.867 1 93.56 227 PRO A C 1
ATOM 1758 O O . PRO A 1 227 ? 0.511 3.645 11.742 1 93.56 227 PRO A O 1
ATOM 1761 N N . GLU A 1 228 ? -1.508 3.932 12.711 1 95.12 228 GLU A N 1
ATOM 1762 C CA . GLU A 1 228 ? -1.062 5.016 13.586 1 95.12 228 GLU A CA 1
ATOM 1763 C C . GLU A 1 228 ? -0.021 4.527 14.586 1 95.12 228 GLU A C 1
ATOM 1765 O O . GLU A 1 228 ? 0.97 5.215 14.844 1 95.12 228 GLU A O 1
ATOM 1770 N N . ALA A 1 229 ? -0.225 3.354 15.117 1 92.5 229 ALA A N 1
ATOM 1771 C CA . ALA A 1 229 ? 0.738 2.766 16.047 1 92.5 229 ALA A CA 1
ATOM 1772 C C . ALA A 1 229 ? 2.074 2.502 15.352 1 92.5 229 ALA A C 1
ATOM 1774 O O . ALA A 1 229 ? 3.137 2.678 15.953 1 92.5 229 ALA A O 1
ATOM 1775 N N . GLU A 1 230 ? 1.995 2.057 14.125 1 91.31 230 GLU A N 1
ATOM 1776 C CA . GLU A 1 230 ? 3.213 1.828 13.352 1 91.31 230 GLU A CA 1
ATOM 1777 C C . GLU A 1 230 ? 3.994 3.125 13.156 1 91.31 230 GLU A C 1
ATOM 1779 O O . GLU A 1 230 ? 5.219 3.141 13.273 1 91.31 230 GLU A O 1
ATOM 1784 N N . TYR A 1 231 ? 3.287 4.18 12.82 1 95.31 231 TYR A N 1
ATOM 1785 C CA . TYR A 1 231 ? 3.941 5.477 12.664 1 95.31 231 TYR A CA 1
ATOM 1786 C C . TYR A 1 231 ? 4.656 5.879 13.953 1 95.31 231 TYR A C 1
ATOM 1788 O O . TYR A 1 231 ? 5.812 6.309 13.914 1 95.31 231 TYR A O 1
ATOM 1796 N N . ARG A 1 232 ? 4.031 5.68 15.094 1 94.62 232 ARG A N 1
ATOM 1797 C CA . ARG A 1 232 ? 4.617 6.043 16.375 1 94.62 232 ARG A CA 1
ATOM 1798 C C . ARG A 1 232 ? 5.875 5.227 16.656 1 94.62 232 ARG A C 1
ATOM 1800 O O . ARG A 1 232 ? 6.867 5.754 17.172 1 94.62 232 ARG A O 1
ATOM 1807 N N . ARG A 1 233 ? 5.773 4.016 16.297 1 90.88 233 ARG A N 1
ATOM 1808 C CA . ARG A 1 233 ? 6.887 3.104 16.547 1 90.88 233 ARG A CA 1
ATOM 1809 C C . ARG A 1 233 ? 8.078 3.443 15.664 1 90.88 233 ARG A C 1
ATOM 1811 O O . ARG A 1 233 ? 9.227 3.387 16.109 1 90.88 233 ARG A O 1
ATOM 1818 N N . PHE A 1 234 ? 7.816 3.92 14.461 1 90.75 234 PHE A N 1
ATOM 1819 C CA . PHE A 1 234 ? 8.883 3.979 13.461 1 90.75 234 PHE A CA 1
ATOM 1820 C C . PHE A 1 234 ? 9.414 5.398 13.32 1 90.75 234 PHE A C 1
ATOM 1822 O O . PHE A 1 234 ? 10.555 5.602 12.906 1 90.75 234 PHE A O 1
ATOM 1829 N N . ILE A 1 235 ? 8.586 6.383 13.656 1 94.19 235 ILE A N 1
ATOM 1830 C CA . ILE A 1 235 ? 8.984 7.746 13.32 1 94.19 235 ILE A CA 1
ATOM 1831 C C . ILE A 1 235 ? 8.93 8.617 14.57 1 94.19 235 ILE A C 1
ATOM 1833 O O . ILE A 1 235 ? 9.922 9.234 14.953 1 94.19 235 ILE A O 1
ATOM 1837 N N . GLY A 1 236 ? 7.777 8.609 15.188 1 93.06 236 GLY A N 1
ATOM 1838 C CA . GLY A 1 236 ? 7.617 9.445 16.375 1 93.06 236 GLY A CA 1
ATOM 1839 C C . GLY A 1 236 ? 6.172 9.617 16.781 1 93.06 236 GLY A C 1
ATOM 1840 O O . GLY A 1 236 ? 5.273 9.008 16.203 1 93.06 236 GLY A O 1
ATOM 1841 N N . PRO A 1 237 ? 5.941 10.438 17.781 1 93.5 237 PRO A N 1
ATOM 1842 C CA . PRO A 1 237 ? 4.586 10.625 18.312 1 93.5 237 PRO A CA 1
ATOM 1843 C C . PRO A 1 237 ? 3.621 11.164 17.25 1 93.5 237 PRO A C 1
ATOM 1845 O O . PRO A 1 237 ? 3.953 12.109 16.531 1 93.5 237 PRO A O 1
ATOM 1848 N N . PHE A 1 238 ? 2.494 10.539 17.172 1 94.94 238 PHE A N 1
ATOM 1849 C CA . PHE A 1 238 ? 1.455 10.891 16.203 1 94.94 238 PHE A CA 1
ATOM 1850 C C . PHE A 1 238 ? 0.099 10.359 16.656 1 94.94 238 PHE A C 1
ATOM 1852 O O . PHE A 1 238 ? 0.004 9.258 17.203 1 94.94 238 PHE A O 1
ATOM 1859 N N . GLY A 1 239 ? -0.846 11.117 16.359 1 89.69 239 GLY A N 1
ATOM 1860 C CA . GLY A 1 239 ? -2.207 10.719 16.688 1 89.69 239 GLY A CA 1
ATOM 1861 C C . GLY A 1 239 ? -2.637 11.141 18.078 1 89.69 239 GLY A C 1
ATOM 1862 O O . GLY A 1 239 ? -1.853 11.734 18.828 1 89.69 239 GLY A O 1
ATOM 1863 N N . ARG A 1 240 ? -3.904 10.992 18.406 1 86.94 240 ARG A N 1
ATOM 1864 C CA . ARG A 1 240 ? -4.488 11.445 19.656 1 86.94 240 ARG A CA 1
ATOM 1865 C C . ARG A 1 240 ? -4.781 10.273 20.594 1 86.94 240 ARG A C 1
ATOM 1867 O O . ARG A 1 240 ? -5.141 10.469 21.75 1 86.94 240 ARG A O 1
ATOM 1874 N N . SER A 1 241 ? -4.887 9.109 20.047 1 69.94 241 SER A N 1
ATOM 1875 C CA . SER A 1 241 ? -5.305 7.977 20.875 1 69.94 241 SER A CA 1
ATOM 1876 C C . SER A 1 241 ? -4.16 7.48 21.75 1 69.94 241 SER A C 1
ATOM 1878 O O . SER A 1 241 ? -2.994 7.555 21.359 1 69.94 241 SER A O 1
ATOM 1880 N N . PRO A 1 242 ? -4.547 7.355 23.062 1 56.59 242 PRO A N 1
ATOM 1881 C CA . PRO A 1 242 ? -3.525 6.891 24.016 1 56.59 242 PRO A CA 1
ATOM 1882 C C . PRO A 1 242 ? -2.676 5.754 23.438 1 56.59 242 PRO A C 1
ATOM 1884 O O . PRO A 1 242 ? -3.129 5.023 22.562 1 56.59 242 PRO A O 1
ATOM 1887 N N . THR A 1 243 ? -1.41 5.836 23.453 1 47.22 243 THR A N 1
ATOM 1888 C CA . THR A 1 243 ? -0.432 4.82 23.062 1 47.22 243 THR A CA 1
ATOM 1889 C C . THR A 1 243 ? -0.95 3.424 23.391 1 47.22 243 THR A C 1
ATOM 1891 O O . THR A 1 243 ? -1.229 3.111 24.547 1 47.22 243 THR A O 1
ATOM 1894 N N . GLN A 1 244 ? -1.979 2.922 22.734 1 38.19 244 GLN A N 1
ATOM 1895 C CA . GLN A 1 244 ? -1.945 1.522 23.141 1 38.19 244 GLN A CA 1
ATOM 1896 C C . GLN A 1 244 ? -0.512 1.004 23.219 1 38.19 244 GLN A C 1
ATOM 1898 O O . GLN A 1 244 ? 0.176 0.922 22.188 1 38.19 244 GLN A O 1
ATOM 1903 N N . VAL A 1 245 ? 0.24 1.574 24.016 1 30.92 245 VAL A N 1
ATOM 1904 C CA . VAL A 1 245 ? 1.482 0.864 24.297 1 30.92 245 VAL A CA 1
ATOM 1905 C C . VAL A 1 245 ? 1.184 -0.604 24.594 1 30.92 245 VAL A C 1
ATOM 1907 O O . VAL A 1 245 ? 0.223 -0.919 25.297 1 30.92 245 VAL A O 1
ATOM 1910 N N . MET B 1 1 ? 32.5 -28.531 -7.844 1 32.03 1 MET B N 1
ATOM 1911 C CA . MET B 1 1 ? 31.25 -28.062 -8.461 1 32.03 1 MET B CA 1
ATOM 1912 C C . MET B 1 1 ? 31.031 -26.578 -8.195 1 32.03 1 MET B C 1
ATOM 1914 O O . MET B 1 1 ? 30.938 -26.156 -7.043 1 32.03 1 MET B O 1
ATOM 1918 N N . SER B 1 2 ? 31.422 -25.547 -8.938 1 37.72 2 SER B N 1
ATOM 1919 C CA . SER B 1 2 ? 31.812 -24.156 -8.727 1 37.72 2 SER B CA 1
ATOM 1920 C C . SER B 1 2 ? 30.688 -23.359 -8.086 1 37.72 2 SER B C 1
ATOM 1922 O O . SER B 1 2 ? 29.516 -23.531 -8.43 1 37.72 2 SER B O 1
ATOM 1924 N N . THR B 1 3 ? 30.828 -22.703 -6.961 1 44.62 3 THR B N 1
ATOM 1925 C CA . THR B 1 3 ? 30.062 -21.828 -6.082 1 44.62 3 THR B CA 1
ATOM 1926 C C . THR B 1 3 ? 29.188 -20.875 -6.895 1 44.62 3 THR B C 1
ATOM 1928 O O . THR B 1 3 ? 28.203 -20.344 -6.383 1 44.62 3 THR B O 1
ATOM 1931 N N . SER B 1 4 ? 29.641 -20.531 -8.094 1 49.34 4 SER B N 1
ATOM 1932 C CA . SER B 1 4 ? 29.047 -19.562 -9.023 1 49.34 4 SER B CA 1
ATOM 1933 C C . SER B 1 4 ? 27.75 -20.109 -9.625 1 49.34 4 SER B C 1
ATOM 1935 O O . SER B 1 4 ? 26.828 -19.344 -9.922 1 49.34 4 SER B O 1
ATOM 1937 N N . ASP B 1 5 ? 27.672 -21.344 -10.008 1 51.84 5 ASP B N 1
ATOM 1938 C CA . ASP B 1 5 ? 26.578 -22 -10.727 1 51.84 5 ASP B CA 1
ATOM 1939 C C . ASP B 1 5 ? 25.312 -22.031 -9.883 1 51.84 5 ASP B C 1
ATOM 1941 O O . ASP B 1 5 ? 24.203 -21.984 -10.422 1 51.84 5 ASP B O 1
ATOM 1945 N N . ASP B 1 6 ? 25.469 -21.859 -8.555 1 64.56 6 ASP B N 1
ATOM 1946 C CA . ASP B 1 6 ? 24.391 -22.047 -7.594 1 64.56 6 ASP B CA 1
ATOM 1947 C C . ASP B 1 6 ? 23.516 -20.797 -7.492 1 64.56 6 ASP B C 1
ATOM 1949 O O . ASP B 1 6 ? 22.438 -20.828 -6.918 1 64.56 6 ASP B O 1
ATOM 1953 N N . PHE B 1 7 ? 23.891 -19.781 -8.164 1 79.38 7 PHE B N 1
ATOM 1954 C CA . PHE B 1 7 ? 23.125 -18.547 -8.008 1 79.38 7 PHE B CA 1
ATOM 1955 C C . PHE B 1 7 ? 22.234 -18.312 -9.219 1 79.38 7 PHE B C 1
ATOM 1957 O O . PHE B 1 7 ? 21.422 -17.391 -9.227 1 79.38 7 PHE B O 1
ATOM 1964 N N . ARG B 1 8 ? 22.141 -19.281 -10.078 1 86.19 8 ARG B N 1
ATOM 1965 C CA . ARG B 1 8 ? 21.172 -19.109 -11.156 1 86.19 8 ARG B CA 1
ATOM 1966 C C . ARG B 1 8 ? 19.734 -19.25 -10.633 1 86.19 8 ARG B C 1
ATOM 1968 O O . ARG B 1 8 ? 19.422 -20.172 -9.891 1 86.19 8 ARG B O 1
ATOM 1975 N N . SER B 1 9 ? 19 -18.203 -10.938 1 94.19 9 SER B N 1
ATOM 1976 C CA . SER B 1 9 ? 17.625 -18.172 -10.43 1 94.19 9 SER B CA 1
ATOM 1977 C C . SER B 1 9 ? 16.641 -17.719 -11.5 1 94.19 9 SER B C 1
ATOM 1979 O O . SER B 1 9 ? 17 -16.922 -12.383 1 94.19 9 SER B O 1
ATOM 1981 N N . THR B 1 10 ? 15.5 -18.25 -11.422 1 93.69 10 THR B N 1
ATOM 1982 C CA . THR B 1 10 ? 14.438 -17.812 -12.32 1 93.69 10 THR B CA 1
ATOM 1983 C C . THR B 1 10 ? 13.734 -16.578 -11.758 1 93.69 10 THR B C 1
ATOM 1985 O O . THR B 1 10 ? 12.828 -16.031 -12.391 1 93.69 10 THR B O 1
ATOM 1988 N N . ASN B 1 11 ? 14.156 -16.156 -10.586 1 97.06 11 ASN B N 1
ATOM 1989 C CA . ASN B 1 11 ? 13.555 -14.977 -9.992 1 97.06 11 ASN B CA 1
ATOM 1990 C C . ASN B 1 11 ? 13.906 -13.711 -10.781 1 97.06 11 ASN B C 1
ATOM 1992 O O . ASN B 1 11 ? 15.078 -13.43 -11.016 1 97.06 11 ASN B O 1
ATOM 1996 N N . LEU B 1 12 ? 12.906 -12.969 -11.102 1 96.94 12 LEU B N 1
ATOM 1997 C CA . LEU B 1 12 ? 13.086 -11.844 -12.008 1 96.94 12 LEU B CA 1
ATOM 1998 C C . LEU B 1 12 ? 13.82 -10.703 -11.32 1 96.94 12 LEU B C 1
ATOM 2000 O O . LEU B 1 12 ? 14.555 -9.953 -11.969 1 96.94 12 LEU B O 1
ATOM 2004 N N . LEU B 1 13 ? 13.633 -10.5 -10.023 1 97.06 13 LEU B N 1
ATOM 2005 C CA . LEU B 1 13 ? 14.367 -9.469 -9.305 1 97.06 13 LEU B CA 1
ATOM 2006 C C . LEU B 1 13 ? 15.859 -9.781 -9.273 1 97.06 13 LEU B C 1
ATOM 2008 O O . LEU B 1 13 ? 16.688 -8.898 -9.484 1 97.06 13 LEU B O 1
ATOM 2012 N N . LEU B 1 14 ? 16.109 -11.016 -9.023 1 97.25 14 LEU B N 1
ATOM 2013 C CA . LEU B 1 14 ? 17.5 -11.422 -8.977 1 97.25 14 LEU B CA 1
ATOM 2014 C C . LEU B 1 14 ? 18.141 -11.344 -10.359 1 97.25 14 LEU B C 1
ATOM 2016 O O . LEU B 1 14 ? 19.328 -11.023 -10.492 1 97.25 14 LEU B O 1
ATOM 2020 N N . ASN B 1 15 ? 17.359 -11.586 -11.359 1 96.44 15 ASN B N 1
ATOM 2021 C CA . ASN B 1 15 ? 17.859 -11.508 -12.727 1 96.44 15 ASN B CA 1
ATOM 2022 C C . ASN B 1 15 ? 18.109 -10.062 -13.156 1 96.44 15 ASN B C 1
ATOM 2024 O O . ASN B 1 15 ? 18.828 -9.805 -14.117 1 96.44 15 ASN B O 1
ATOM 2028 N N . ALA B 1 16 ? 17.516 -9.18 -12.484 1 96.62 16 ALA B N 1
ATOM 2029 C CA . ALA B 1 16 ? 17.641 -7.758 -12.812 1 96.62 16 ALA B CA 1
ATOM 2030 C C . ALA B 1 16 ? 18.859 -7.148 -12.133 1 96.62 16 ALA B C 1
ATOM 2032 O O . ALA B 1 16 ? 19.203 -5.988 -12.375 1 96.62 16 ALA B O 1
ATOM 2033 N N . LEU B 1 17 ? 19.547 -7.918 -11.352 1 97.06 17 LEU B N 1
ATOM 2034 C CA . LEU B 1 17 ? 20.734 -7.426 -10.664 1 97.06 17 LEU B CA 1
ATOM 2035 C C . LEU B 1 17 ? 21.859 -7.141 -11.656 1 97.06 17 LEU B C 1
ATOM 2037 O O . LEU B 1 17 ? 22.031 -7.879 -12.625 1 97.06 17 LEU B O 1
ATOM 2041 N N . THR B 1 18 ? 22.609 -6.137 -11.344 1 97 18 THR B N 1
ATOM 2042 C CA . THR B 1 18 ? 23.859 -5.949 -12.07 1 97 18 THR B CA 1
ATOM 2043 C C . THR B 1 18 ? 24.844 -7.074 -11.758 1 97 18 THR B C 1
ATOM 2045 O O . THR B 1 18 ? 24.703 -7.762 -10.742 1 97 18 THR B O 1
ATOM 2048 N N . PRO B 1 19 ? 25.812 -7.215 -12.617 1 96.5 19 PRO B N 1
ATOM 2049 C CA . PRO B 1 19 ? 26.828 -8.219 -12.32 1 96.5 19 PRO B CA 1
ATOM 2050 C C . PRO B 1 19 ? 27.516 -7.973 -10.977 1 96.5 19 PRO B C 1
ATOM 2052 O O . PRO B 1 19 ? 27.828 -8.922 -10.25 1 96.5 19 PRO B O 1
ATOM 2055 N N . GLU B 1 20 ? 27.719 -6.766 -10.656 1 97.19 20 GLU B N 1
ATOM 2056 C CA . GLU B 1 20 ? 28.359 -6.41 -9.398 1 97.19 20 GLU B CA 1
ATOM 2057 C C . GLU B 1 20 ? 27.469 -6.777 -8.203 1 97.19 20 GLU B C 1
ATOM 2059 O O . GLU B 1 20 ? 27.969 -7.316 -7.211 1 97.19 20 GLU B O 1
ATOM 2064 N N . ASP B 1 21 ? 26.219 -6.52 -8.359 1 97.44 21 ASP B N 1
ATOM 2065 C CA . ASP B 1 21 ? 25.281 -6.832 -7.281 1 97.44 21 ASP B CA 1
ATOM 2066 C C . ASP B 1 21 ? 25.125 -8.344 -7.117 1 97.44 21 ASP B C 1
ATOM 2068 O O . ASP B 1 21 ? 24.984 -8.844 -6 1 97.44 21 ASP B O 1
ATOM 2072 N N . ARG B 1 22 ? 25.109 -8.984 -8.188 1 96.56 22 ARG B N 1
ATOM 2073 C CA . ARG B 1 22 ? 25.031 -10.438 -8.141 1 96.56 22 ARG B CA 1
ATOM 2074 C C . ARG B 1 22 ? 26.219 -11.023 -7.387 1 96.56 22 ARG B C 1
ATOM 2076 O O . ARG B 1 22 ? 26.062 -11.906 -6.535 1 96.56 22 ARG B O 1
ATOM 2083 N N . ALA B 1 23 ? 27.312 -10.547 -7.719 1 95.75 23 ALA B N 1
ATOM 2084 C CA . ALA B 1 23 ? 28.531 -11.016 -7.059 1 95.75 23 ALA B CA 1
ATOM 2085 C C . ALA B 1 23 ? 28.5 -10.703 -5.566 1 95.75 23 ALA B C 1
ATOM 2087 O O . ALA B 1 23 ? 28.984 -11.492 -4.746 1 95.75 23 ALA B O 1
ATOM 2088 N N . LEU B 1 24 ? 27.922 -9.625 -5.273 1 96.19 24 LEU B N 1
ATOM 2089 C CA . LEU B 1 24 ? 27.828 -9.156 -3.895 1 96.19 24 LEU B CA 1
ATOM 2090 C C . LEU B 1 24 ? 26.906 -10.047 -3.072 1 96.19 24 LEU B C 1
ATOM 2092 O O . LEU B 1 24 ? 27.172 -10.328 -1.904 1 96.19 24 LEU B O 1
ATOM 2096 N N . LEU B 1 25 ? 25.875 -10.539 -3.691 1 97.5 25 LEU B N 1
ATOM 2097 C CA . LEU B 1 25 ? 24.812 -11.211 -2.947 1 97.5 25 LEU B CA 1
ATOM 2098 C C . LEU B 1 25 ? 24.953 -12.727 -3.037 1 97.5 25 LEU B C 1
ATOM 2100 O O . LEU B 1 25 ? 24.547 -13.445 -2.123 1 97.5 25 LEU B O 1
ATOM 2104 N N . ALA B 1 26 ? 25.516 -13.227 -4.043 1 96.31 26 ALA B N 1
ATOM 2105 C CA . ALA B 1 26 ? 25.516 -14.641 -4.41 1 96.31 26 ALA B CA 1
ATOM 2106 C C . ALA B 1 26 ? 26.031 -15.508 -3.264 1 96.31 26 ALA B C 1
ATOM 2108 O O . ALA B 1 26 ? 25.422 -16.531 -2.926 1 96.31 26 ALA B O 1
ATOM 2109 N N . PRO B 1 27 ? 27.062 -15.086 -2.57 1 96.19 27 PRO B N 1
ATOM 2110 C CA . PRO B 1 27 ? 27.609 -15.953 -1.53 1 96.19 27 PRO B CA 1
ATOM 2111 C C . PRO B 1 27 ? 26.688 -16.109 -0.333 1 96.19 27 PRO B C 1
ATOM 2113 O O . PRO B 1 27 ? 26.906 -16.984 0.512 1 96.19 27 PRO B O 1
ATOM 2116 N N . HIS B 1 28 ? 25.656 -15.32 -0.27 1 97.06 28 HIS B N 1
ATOM 2117 C CA . HIS B 1 28 ? 24.844 -15.281 0.94 1 97.06 28 HIS B CA 1
ATOM 2118 C C . HIS B 1 28 ? 23.5 -15.961 0.722 1 97.06 28 HIS B C 1
ATOM 2120 O O . HIS B 1 28 ? 22.703 -16.094 1.657 1 97.06 28 HIS B O 1
ATOM 2126 N N . PHE B 1 29 ? 23.297 -16.391 -0.479 1 97.69 29 PHE B N 1
ATOM 2127 C CA . PHE B 1 29 ? 22.031 -17.031 -0.79 1 97.69 29 PHE B CA 1
ATOM 2128 C C . PHE B 1 29 ? 22.094 -18.531 -0.52 1 97.69 29 PHE B C 1
ATOM 2130 O O . PHE B 1 29 ? 23.141 -19.156 -0.711 1 97.69 29 PHE B O 1
ATOM 2137 N N . THR B 1 30 ? 20.984 -19.078 -0.073 1 97.19 30 THR B N 1
ATOM 2138 C CA . THR B 1 30 ? 20.734 -20.516 -0.005 1 97.19 30 THR B CA 1
ATOM 2139 C C . THR B 1 30 ? 19.453 -20.875 -0.751 1 97.19 30 THR B C 1
ATOM 2141 O O . THR B 1 30 ? 18.422 -20.234 -0.581 1 97.19 30 THR B O 1
ATOM 2144 N N . ARG B 1 31 ? 19.562 -21.859 -1.569 1 96.81 31 ARG B N 1
ATOM 2145 C CA . ARG B 1 31 ? 18.359 -22.344 -2.24 1 96.81 31 ARG B CA 1
ATOM 2146 C C . ARG B 1 31 ? 17.594 -23.328 -1.35 1 96.81 31 ARG B C 1
ATOM 2148 O O . ARG B 1 31 ? 18.188 -24.266 -0.801 1 96.81 31 ARG B O 1
ATOM 2155 N N . ILE B 1 32 ? 16.312 -23.094 -1.166 1 96.69 32 ILE B N 1
ATOM 2156 C CA . ILE B 1 32 ? 15.508 -23.953 -0.32 1 96.69 32 ILE B CA 1
ATOM 2157 C C . ILE B 1 32 ? 14.266 -24.406 -1.083 1 96.69 32 ILE B C 1
ATOM 2159 O O . ILE B 1 32 ? 13.883 -23.797 -2.084 1 96.69 32 ILE B O 1
ATOM 2163 N N . GLU B 1 33 ? 13.719 -25.422 -0.583 1 95.38 33 GLU B N 1
ATOM 2164 C CA . GLU B 1 33 ? 12.422 -25.844 -1.1 1 95.38 33 GLU B CA 1
ATOM 2165 C C . GLU B 1 33 ? 11.281 -25.047 -0.451 1 95.38 33 GLU B C 1
ATOM 2167 O O . GLU B 1 33 ? 11.32 -24.766 0.749 1 95.38 33 GLU B O 1
ATOM 2172 N N . LEU B 1 34 ? 10.391 -24.641 -1.275 1 93.12 34 LEU B N 1
ATOM 2173 C CA . LEU B 1 34 ? 9.203 -23.953 -0.805 1 93.12 34 LEU B CA 1
ATOM 2174 C C . LEU B 1 34 ? 7.941 -24.75 -1.133 1 93.12 34 LEU B C 1
ATOM 2176 O O . LEU B 1 34 ? 7.59 -24.906 -2.305 1 93.12 34 LEU B O 1
ATOM 2180 N N . GLU B 1 35 ? 7.305 -25.172 -0.075 1 92.75 35 GLU B N 1
ATOM 2181 C CA . GLU B 1 35 ? 6.062 -25.922 -0.26 1 92.75 35 GLU B CA 1
ATOM 2182 C C . GLU B 1 35 ? 4.848 -25.062 0.083 1 92.75 35 GLU B C 1
ATOM 2184 O O . GLU B 1 35 ? 4.98 -24.016 0.729 1 92.75 35 GLU B O 1
ATOM 2189 N N . ARG B 1 36 ? 3.785 -25.547 -0.361 1 91.69 36 ARG B N 1
ATOM 2190 C CA . ARG B 1 36 ? 2.531 -24.906 0.006 1 91.69 36 ARG B CA 1
ATOM 2191 C C . ARG B 1 36 ? 2.406 -24.766 1.52 1 91.69 36 ARG B C 1
ATOM 2193 O O . ARG B 1 36 ? 2.803 -25.672 2.264 1 91.69 36 ARG B O 1
ATOM 2200 N N . ASN B 1 37 ? 1.961 -23.625 1.957 1 91.94 37 ASN B N 1
ATOM 2201 C CA . ASN B 1 37 ? 1.662 -23.297 3.348 1 91.94 37 ASN B CA 1
ATOM 2202 C C . ASN B 1 37 ? 2.924 -22.922 4.121 1 91.94 37 ASN B C 1
ATOM 2204 O O . ASN B 1 37 ? 2.854 -22.578 5.297 1 91.94 37 ASN B O 1
ATOM 2208 N N . HIS B 1 38 ? 3.992 -23 3.439 1 95.31 38 HIS B N 1
ATOM 2209 C CA . HIS B 1 38 ? 5.188 -22.484 4.094 1 95.31 38 HIS B CA 1
ATOM 2210 C C . HIS B 1 38 ? 5.023 -21.016 4.445 1 95.31 38 HIS B C 1
ATOM 2212 O O . HIS B 1 38 ? 4.711 -20.188 3.576 1 95.31 38 HIS B O 1
ATOM 2218 N N . VAL B 1 39 ? 5.238 -20.703 5.723 1 97.06 39 VAL B N 1
ATOM 2219 C CA . VAL B 1 39 ? 5.133 -19.328 6.176 1 97.06 39 VAL B CA 1
ATOM 2220 C C . VAL B 1 39 ? 6.461 -18.609 5.965 1 97.06 39 VAL B C 1
ATOM 2222 O O . VAL B 1 39 ? 7.496 -19.031 6.492 1 97.06 39 VAL B O 1
ATOM 2225 N N . LEU B 1 40 ? 6.445 -17.578 5.199 1 98 40 LEU B N 1
ATOM 2226 C CA . LEU B 1 40 ? 7.645 -16.812 4.883 1 98 40 LEU B CA 1
ATOM 2227 C C . LEU B 1 40 ? 7.832 -15.664 5.875 1 98 40 LEU B C 1
ATOM 2229 O O . LEU B 1 40 ? 8.961 -15.305 6.199 1 98 40 LEU B O 1
ATOM 2233 N N . VAL B 1 41 ? 6.754 -15.047 6.285 1 98.12 41 VAL B N 1
ATOM 2234 C CA . VAL B 1 41 ? 6.734 -13.969 7.266 1 98.12 41 VAL B CA 1
ATOM 2235 C C . VAL B 1 41 ? 5.617 -14.211 8.281 1 98.12 41 VAL B C 1
ATOM 2237 O O . VAL B 1 41 ? 4.445 -14.32 7.906 1 98.12 41 VAL B O 1
ATOM 2240 N N . GLU B 1 42 ? 5.98 -14.32 9.516 1 97.25 42 GLU B N 1
ATOM 2241 C CA . GLU B 1 42 ? 5.027 -14.484 10.609 1 97.25 42 GLU B CA 1
ATOM 2242 C C . GLU B 1 42 ? 4.68 -13.133 11.242 1 97.25 42 GLU B C 1
ATOM 2244 O O . GLU B 1 42 ? 5.57 -12.383 11.648 1 97.25 42 GLU B O 1
ATOM 2249 N N . PRO B 1 43 ? 3.385 -12.922 11.312 1 95 43 PRO B N 1
ATOM 2250 C CA . PRO B 1 43 ? 3.016 -11.648 11.945 1 95 43 PRO B CA 1
ATOM 2251 C C . PRO B 1 43 ? 3.607 -11.484 13.344 1 95 43 PRO B C 1
ATOM 2253 O O . PRO B 1 43 ? 3.598 -12.43 14.133 1 95 43 PRO B O 1
ATOM 2256 N N . GLY B 1 44 ? 4.211 -10.32 13.562 1 94.12 44 GLY B N 1
ATOM 2257 C CA . GLY B 1 44 ? 4.684 -9.977 14.898 1 94.12 44 GLY B CA 1
ATOM 2258 C C . GLY B 1 44 ? 6.043 -10.562 15.219 1 94.12 44 GLY B C 1
ATOM 2259 O O . GLY B 1 44 ? 6.613 -10.281 16.281 1 94.12 44 GLY B O 1
ATOM 2260 N N . GLU B 1 45 ? 6.531 -11.359 14.367 1 97.38 45 GLU B N 1
ATOM 2261 C CA . GLU B 1 45 ? 7.852 -11.945 14.578 1 97.38 45 GLU B CA 1
ATOM 2262 C C . GLU B 1 45 ? 8.898 -11.273 13.695 1 97.38 45 GLU B C 1
ATOM 2264 O O . GLU B 1 45 ? 8.586 -10.797 12.602 1 97.38 45 GLU B O 1
ATOM 2269 N N . PRO B 1 46 ? 10.086 -11.297 14.188 1 98.06 46 PRO B N 1
ATOM 2270 C CA . PRO B 1 46 ? 11.141 -10.703 13.367 1 98.06 46 PRO B CA 1
ATOM 2271 C C . PRO B 1 46 ? 11.289 -11.391 12.008 1 98.06 46 PRO B C 1
ATOM 2273 O O . PRO B 1 46 ? 11.188 -12.617 11.914 1 98.06 46 PRO B O 1
ATOM 2276 N N . ILE B 1 47 ? 11.492 -10.617 10.992 1 98.25 47 ILE B N 1
ATOM 2277 C CA . ILE B 1 47 ? 11.727 -11.125 9.648 1 98.25 47 ILE B CA 1
ATOM 2278 C C . ILE B 1 47 ? 13.219 -11.406 9.461 1 98.25 47 ILE B C 1
ATOM 2280 O O . ILE B 1 47 ? 13.977 -10.531 9.031 1 98.25 47 ILE B O 1
ATOM 2284 N N . GLU B 1 48 ? 13.617 -12.562 9.617 1 98.12 48 GLU B N 1
ATOM 2285 C CA . GLU B 1 48 ? 15.031 -12.922 9.664 1 98.12 48 GLU B CA 1
ATOM 2286 C C . GLU B 1 48 ? 15.562 -13.289 8.281 1 98.12 48 GLU B C 1
ATOM 2288 O O . GLU B 1 48 ? 16.766 -13.242 8.039 1 98.12 48 GLU B O 1
ATOM 2293 N N . HIS B 1 49 ? 14.57 -13.695 7.465 1 98.44 49 HIS B N 1
ATOM 2294 C CA . HIS B 1 49 ? 14.953 -14.109 6.121 1 98.44 49 HIS B CA 1
ATOM 2295 C C . HIS B 1 49 ? 14.031 -13.484 5.074 1 98.44 49 HIS B C 1
ATOM 2297 O O . HIS B 1 49 ? 12.852 -13.242 5.344 1 98.44 49 HIS B O 1
ATOM 2303 N N . ILE B 1 50 ? 14.633 -13.289 3.967 1 98.62 50 ILE B N 1
ATOM 2304 C CA . ILE B 1 50 ? 13.898 -12.852 2.785 1 98.62 50 ILE B CA 1
ATOM 2305 C C . ILE B 1 50 ? 13.961 -13.93 1.705 1 98.62 50 ILE B C 1
ATOM 2307 O O . ILE B 1 50 ? 15.023 -14.523 1.479 1 98.62 50 ILE B O 1
ATOM 2311 N N . TYR B 1 51 ? 12.883 -14.141 1.074 1 98.56 51 TYR B N 1
ATOM 2312 C CA . TYR B 1 51 ? 12.758 -15.203 0.089 1 98.56 51 TYR B CA 1
ATOM 2313 C C . TYR B 1 51 ? 12.461 -14.641 -1.295 1 98.56 51 TYR B C 1
ATOM 2315 O O . TYR B 1 51 ? 11.602 -13.766 -1.445 1 98.56 51 TYR B O 1
ATOM 2323 N N . PHE B 1 52 ? 13.172 -15.172 -2.248 1 98.44 52 PHE B N 1
ATOM 2324 C CA . PHE B 1 52 ? 12.93 -14.93 -3.666 1 98.44 52 PHE B CA 1
ATOM 2325 C C . PHE B 1 52 ? 12.461 -16.203 -4.363 1 98.44 52 PHE B C 1
ATOM 2327 O O . PHE B 1 52 ? 13.281 -17.016 -4.809 1 98.44 52 PHE B O 1
ATOM 2334 N N . PRO B 1 53 ? 11.148 -16.281 -4.496 1 98.12 53 PRO B N 1
ATOM 2335 C CA . PRO B 1 53 ? 10.633 -17.547 -5.051 1 98.12 53 PRO B CA 1
ATOM 2336 C C . PRO B 1 53 ? 11.031 -17.75 -6.512 1 98.12 53 PRO B C 1
ATOM 2338 O O . PRO B 1 53 ? 11.148 -16.781 -7.262 1 98.12 53 PRO B O 1
ATOM 2341 N N . GLU B 1 54 ? 11.188 -18.938 -6.871 1 96.94 54 GLU B N 1
ATOM 2342 C CA . GLU B 1 54 ? 11.492 -19.281 -8.258 1 96.94 54 GLU B CA 1
ATOM 2343 C C . GLU B 1 54 ? 10.281 -19.922 -8.938 1 96.94 54 GLU B C 1
ATOM 2345 O O . GLU B 1 54 ? 10.359 -20.328 -10.102 1 96.94 54 GLU B O 1
ATOM 2350 N N . GLY B 1 55 ? 9.18 -19.969 -8.156 1 94.81 55 GLY B N 1
ATOM 2351 C CA . GLY B 1 55 ? 7.867 -20.438 -8.578 1 94.81 55 GLY B CA 1
ATOM 2352 C C . GLY B 1 55 ? 6.824 -20.375 -7.48 1 94.81 55 GLY B C 1
ATOM 2353 O O . GLY B 1 55 ? 7.141 -20.031 -6.34 1 94.81 55 GLY B O 1
ATOM 2354 N N . GLY B 1 56 ? 5.59 -20.672 -7.953 1 94.94 56 GLY B N 1
ATOM 2355 C CA . GLY B 1 56 ? 4.504 -20.641 -6.984 1 94.94 56 GLY B CA 1
ATOM 2356 C C . GLY B 1 56 ? 3.953 -19.25 -6.75 1 94.94 56 GLY B C 1
ATOM 2357 O O . GLY B 1 56 ? 4.305 -18.312 -7.465 1 94.94 56 GLY B O 1
ATOM 2358 N N . ILE B 1 57 ? 3.012 -19.203 -5.82 1 96.44 57 ILE B N 1
ATOM 2359 C CA . ILE B 1 57 ? 2.359 -17.938 -5.477 1 96.44 57 ILE B CA 1
ATOM 2360 C C . ILE B 1 57 ? 2.336 -17.766 -3.961 1 96.44 57 ILE B C 1
ATOM 2362 O O . ILE B 1 57 ? 1.853 -18.641 -3.236 1 96.44 57 ILE B O 1
ATOM 2366 N N . ALA B 1 58 ? 2.896 -16.719 -3.523 1 96.94 58 ALA B N 1
ATOM 2367 C CA . ALA B 1 58 ? 2.797 -16.312 -2.125 1 96.94 58 ALA B CA 1
ATOM 2368 C C . ALA B 1 58 ? 1.758 -15.203 -1.947 1 96.94 58 ALA B C 1
ATOM 2370 O O . ALA B 1 58 ? 1.592 -14.352 -2.822 1 96.94 58 ALA B O 1
ATOM 2371 N N . SER B 1 59 ? 1.093 -15.219 -0.859 1 96.56 59 SER B N 1
ATOM 2372 C CA . SER B 1 59 ? 0.108 -14.195 -0.536 1 96.56 59 SER B CA 1
ATOM 2373 C C . SER B 1 59 ? 0.514 -13.414 0.709 1 96.56 59 SER B C 1
ATOM 2375 O O . SER B 1 59 ? 1.04 -13.984 1.665 1 96.56 59 SER B O 1
ATOM 2377 N N . VAL B 1 60 ? 0.32 -12.164 0.655 1 96.94 60 VAL B N 1
ATOM 2378 C CA . VAL B 1 60 ? 0.382 -11.305 1.832 1 96.94 60 VAL B CA 1
ATOM 2379 C C . VAL B 1 60 ? -1.024 -11.078 2.379 1 96.94 60 VAL B C 1
ATOM 2381 O O . VAL B 1 60 ? -1.888 -10.539 1.684 1 96.94 60 VAL B O 1
ATOM 2384 N N . ILE B 1 61 ? -1.204 -11.453 3.639 1 95.25 61 ILE B N 1
ATOM 2385 C CA . ILE B 1 61 ? -2.551 -11.508 4.195 1 95.25 61 ILE B CA 1
ATOM 2386 C C . ILE B 1 61 ? -2.6 -10.727 5.508 1 95.25 61 ILE B C 1
ATOM 2388 O O . ILE B 1 61 ? -1.686 -10.828 6.328 1 95.25 61 ILE B O 1
ATOM 2392 N N . SER B 1 62 ? -3.604 -9.945 5.605 1 93.5 62 SER B N 1
ATOM 2393 C CA . SER B 1 62 ? -3.924 -9.32 6.887 1 93.5 62 SER B CA 1
ATOM 2394 C C . SER B 1 62 ? -4.961 -10.141 7.652 1 93.5 62 SER B C 1
ATOM 2396 O O . SER B 1 62 ? -5.98 -10.539 7.086 1 93.5 62 SER B O 1
ATOM 2398 N N . GLN B 1 63 ? -4.676 -10.352 8.898 1 87.56 63 GLN B N 1
ATOM 2399 C CA . GLN B 1 63 ? -5.598 -11.094 9.75 1 87.56 63 GLN B CA 1
ATOM 2400 C C . GLN B 1 63 ? -6.277 -10.18 10.758 1 87.56 63 GLN B C 1
ATOM 2402 O O . GLN B 1 63 ? -5.613 -9.391 11.438 1 87.56 63 GLN B O 1
ATOM 2407 N N . MET B 1 64 ? -7.562 -10.305 10.82 1 80 64 MET B N 1
ATOM 2408 C CA . MET B 1 64 ? -8.344 -9.531 11.781 1 80 64 MET B CA 1
ATOM 2409 C C . MET B 1 64 ? -8.602 -10.344 13.047 1 80 64 MET B C 1
ATOM 2411 O O . MET B 1 64 ? -8.281 -11.531 13.109 1 80 64 MET B O 1
ATOM 2415 N N . GLU B 1 65 ? -9.109 -9.664 14.008 1 74.75 65 GLU B N 1
ATOM 2416 C CA . GLU B 1 65 ? -9.367 -10.289 15.305 1 74.75 65 GLU B CA 1
ATOM 2417 C C . GLU B 1 65 ? -10.398 -11.414 15.18 1 74.75 65 GLU B C 1
ATOM 2419 O O . GLU B 1 65 ? -10.289 -12.438 15.852 1 74.75 65 GLU B O 1
ATOM 2424 N N . ASP B 1 66 ? -11.375 -11.305 14.336 1 70.06 66 ASP B N 1
ATOM 2425 C CA . ASP B 1 66 ? -12.43 -12.312 14.203 1 70.06 66 ASP B CA 1
ATOM 2426 C C . ASP B 1 66 ? -12.023 -13.398 13.203 1 70.06 66 ASP B C 1
ATOM 2428 O O . ASP B 1 66 ? -12.883 -14.117 12.688 1 70.06 66 ASP B O 1
ATOM 2432 N N . THR B 1 67 ? -10.852 -13.438 12.859 1 69.69 67 THR B N 1
ATOM 2433 C CA . THR B 1 67 ? -10.273 -14.484 12.023 1 69.69 67 THR B CA 1
ATOM 2434 C C . THR B 1 67 ? -10.523 -14.203 10.547 1 69.69 67 THR B C 1
ATOM 2436 O O . THR B 1 67 ? -10.172 -15.016 9.688 1 69.69 67 THR B O 1
ATOM 2439 N N . ALA B 1 68 ? -11.156 -13.18 10.344 1 83.94 68 ALA B N 1
ATOM 2440 C CA . ALA B 1 68 ? -11.312 -12.812 8.938 1 83.94 68 ALA B CA 1
ATOM 2441 C C . ALA B 1 68 ? -9.961 -12.453 8.32 1 83.94 68 ALA B C 1
ATOM 2443 O O . ALA B 1 68 ? -9.117 -11.828 8.969 1 83.94 68 ALA B O 1
ATOM 2444 N N . GLU B 1 69 ? -9.75 -12.953 7.137 1 89.44 69 GLU B N 1
ATOM 2445 C CA . GLU B 1 69 ? -8.508 -12.688 6.418 1 89.44 69 GLU B CA 1
ATOM 2446 C C . GLU B 1 69 ? -8.766 -11.922 5.125 1 89.44 69 GLU B C 1
ATOM 2448 O O . GLU B 1 69 ? -9.773 -12.156 4.453 1 89.44 69 GLU B O 1
ATOM 2453 N N . THR B 1 70 ? -7.875 -11 4.867 1 92.56 70 THR B N 1
ATOM 2454 C CA . THR B 1 70 ? -7.91 -10.266 3.605 1 92.56 70 THR B CA 1
ATOM 2455 C C . THR B 1 70 ? -6.555 -10.32 2.912 1 92.56 70 THR B C 1
ATOM 2457 O O . THR B 1 70 ? -5.527 -10.008 3.521 1 92.56 70 THR B O 1
ATOM 2460 N N . GLU B 1 71 ? -6.57 -10.742 1.727 1 95.12 71 GLU B N 1
ATOM 2461 C CA . GLU B 1 71 ? -5.348 -10.719 0.924 1 95.12 71 GLU B CA 1
ATOM 2462 C C . GLU B 1 71 ? -5.059 -9.312 0.406 1 95.12 71 GLU B C 1
ATOM 2464 O O . GLU B 1 71 ? -5.922 -8.68 -0.197 1 95.12 71 GLU B O 1
ATOM 2469 N N . LEU B 1 72 ? -3.861 -8.883 0.625 1 96.06 72 LEU B N 1
ATOM 2470 C CA . LEU B 1 72 ? -3.432 -7.551 0.217 1 96.06 72 LEU B CA 1
ATOM 2471 C C . LEU B 1 72 ? -2.75 -7.594 -1.146 1 96.06 72 LEU B C 1
ATOM 2473 O O . LEU B 1 72 ? -2.812 -6.625 -1.907 1 96.06 72 LEU B O 1
ATOM 2477 N N . GLY B 1 73 ? -2.115 -8.695 -1.403 1 96.88 73 GLY B N 1
ATOM 2478 C CA . GLY B 1 73 ? -1.383 -8.898 -2.643 1 96.88 73 GLY B CA 1
ATOM 2479 C C . GLY B 1 73 ? -0.734 -10.266 -2.734 1 96.88 73 GLY B C 1
ATOM 2480 O O . GLY B 1 73 ? -0.762 -11.039 -1.772 1 96.88 73 GLY B O 1
ATOM 2481 N N . ILE B 1 74 ? -0.194 -10.539 -3.924 1 97.62 74 ILE B N 1
ATOM 2482 C CA . ILE B 1 74 ? 0.508 -11.797 -4.156 1 97.62 74 ILE B CA 1
ATOM 2483 C C . ILE B 1 74 ? 1.804 -11.531 -4.922 1 97.62 74 ILE B C 1
ATOM 2485 O O . ILE B 1 74 ? 1.967 -10.469 -5.527 1 97.62 74 ILE B O 1
ATOM 2489 N N . PHE B 1 75 ? 2.67 -12.438 -4.789 1 97.81 75 PHE B N 1
ATOM 2490 C CA . PHE B 1 75 ? 3.865 -12.422 -5.625 1 97.81 75 PHE B CA 1
ATOM 2491 C C . PHE B 1 75 ? 4.375 -13.836 -5.871 1 97.81 75 PHE B C 1
ATOM 2493 O O . PHE B 1 75 ? 3.967 -14.773 -5.188 1 97.81 75 PHE B O 1
ATOM 2500 N N . GLY B 1 76 ? 5.125 -14.031 -6.902 1 97.31 76 GLY B N 1
ATOM 2501 C CA . GLY B 1 76 ? 5.832 -15.25 -7.262 1 97.31 76 GLY B CA 1
ATOM 2502 C C . GLY B 1 76 ? 7.277 -15.016 -7.645 1 97.31 76 GLY B C 1
ATOM 2503 O O . GLY B 1 76 ? 8.016 -14.344 -6.914 1 97.31 76 GLY B O 1
ATOM 2504 N N . PHE B 1 77 ? 7.602 -15.539 -8.75 1 97.31 77 PHE B N 1
ATOM 2505 C CA . PHE B 1 77 ? 8.992 -15.5 -9.188 1 97.31 77 PHE B CA 1
ATOM 2506 C C . PHE B 1 77 ? 9.414 -14.078 -9.531 1 97.31 77 PHE B C 1
ATOM 2508 O O . PHE B 1 77 ? 10.602 -13.805 -9.711 1 97.31 77 PHE B O 1
ATOM 2515 N N . GLU B 1 78 ? 8.516 -13.148 -9.594 1 97.62 78 GLU B N 1
ATOM 2516 C CA . GLU B 1 78 ? 8.859 -11.773 -9.93 1 97.62 78 GLU B CA 1
ATOM 2517 C C . GLU B 1 78 ? 9.188 -10.961 -8.68 1 97.62 78 GLU B C 1
ATOM 2519 O O . GLU B 1 78 ? 9.695 -9.844 -8.773 1 97.62 78 GLU B O 1
ATOM 2524 N N . GLY B 1 79 ? 8.938 -11.547 -7.512 1 97.75 79 GLY B N 1
ATOM 2525 C CA . GLY B 1 79 ? 9.008 -10.727 -6.316 1 97.75 79 GLY B CA 1
ATOM 2526 C C . GLY B 1 79 ? 9.812 -11.359 -5.199 1 97.75 79 GLY B C 1
ATOM 2527 O O . GLY B 1 79 ? 10.664 -12.211 -5.449 1 97.75 79 GLY B O 1
ATOM 2528 N N . MET B 1 80 ? 9.578 -10.797 -3.986 1 98.56 80 MET B N 1
ATOM 2529 C CA . MET B 1 80 ? 10.25 -11.242 -2.773 1 98.56 80 MET B CA 1
ATOM 2530 C C . MET B 1 80 ? 9.375 -11.023 -1.546 1 98.56 80 MET B C 1
ATOM 2532 O O . MET B 1 80 ? 8.445 -10.211 -1.582 1 98.56 80 MET B O 1
ATOM 2536 N N . SER B 1 81 ? 9.695 -11.758 -0.515 1 98.38 81 SER B N 1
ATOM 2537 C CA . SER B 1 81 ? 9.023 -11.555 0.766 1 98.38 81 SER B CA 1
ATOM 2538 C C . SER B 1 81 ? 9.742 -10.5 1.602 1 98.38 81 SER B C 1
ATOM 2540 O O . SER B 1 81 ? 10.82 -10.039 1.233 1 98.38 81 SER B O 1
ATOM 2542 N N . GLY B 1 82 ? 9.133 -10.047 2.619 1 97.5 82 GLY B N 1
ATOM 2543 C CA . GLY B 1 82 ? 9.805 -9.297 3.668 1 97.5 82 GLY B CA 1
ATOM 2544 C C . GLY B 1 82 ? 10.023 -7.836 3.312 1 97.5 82 GLY B C 1
ATOM 2545 O O . GLY B 1 82 ? 11.047 -7.25 3.672 1 97.5 82 GLY B O 1
ATOM 2546 N N . LEU B 1 83 ? 9.102 -7.246 2.592 1 97.06 83 LEU B N 1
ATOM 2547 C CA . LEU B 1 83 ? 9.219 -5.844 2.207 1 97.06 83 LEU B CA 1
ATOM 2548 C C . LEU B 1 83 ? 9.422 -4.957 3.434 1 97.06 83 LEU B C 1
ATOM 2550 O O . LEU B 1 83 ? 10.234 -4.031 3.408 1 97.06 83 LEU B O 1
ATOM 2554 N N . ALA B 1 84 ? 8.711 -5.289 4.484 1 96.81 84 ALA B N 1
ATOM 2555 C CA . ALA B 1 84 ? 8.789 -4.5 5.711 1 96.81 84 ALA B CA 1
ATOM 2556 C C . ALA B 1 84 ? 10.219 -4.438 6.23 1 96.81 84 ALA B C 1
ATOM 2558 O O . ALA B 1 84 ? 10.664 -3.4 6.73 1 96.81 84 ALA B O 1
ATOM 2559 N N . ALA B 1 85 ? 10.93 -5.488 6.059 1 97.12 85 ALA B N 1
ATOM 2560 C CA . ALA B 1 85 ? 12.281 -5.57 6.59 1 97.12 85 ALA B CA 1
ATOM 2561 C C . ALA B 1 85 ? 13.227 -4.645 5.832 1 97.12 85 ALA B C 1
ATOM 2563 O O . ALA B 1 85 ? 14.086 -3.99 6.43 1 97.12 85 ALA B O 1
ATOM 2564 N N . ILE B 1 86 ? 13.062 -4.551 4.52 1 96.62 86 ILE B N 1
ATOM 2565 C CA . ILE B 1 86 ? 14 -3.711 3.775 1 96.62 86 ILE B CA 1
ATOM 2566 C C . ILE B 1 86 ? 13.609 -2.242 3.939 1 96.62 86 ILE B C 1
ATOM 2568 O O . ILE B 1 86 ? 14.414 -1.348 3.662 1 96.62 86 ILE B O 1
ATOM 2572 N N . LEU B 1 87 ? 12.383 -2.031 4.449 1 97.06 87 LEU B N 1
ATOM 2573 C CA . LEU B 1 87 ? 11.922 -0.673 4.711 1 97.06 87 LEU B CA 1
ATOM 2574 C C . LEU B 1 87 ? 12.242 -0.259 6.145 1 97.06 87 LEU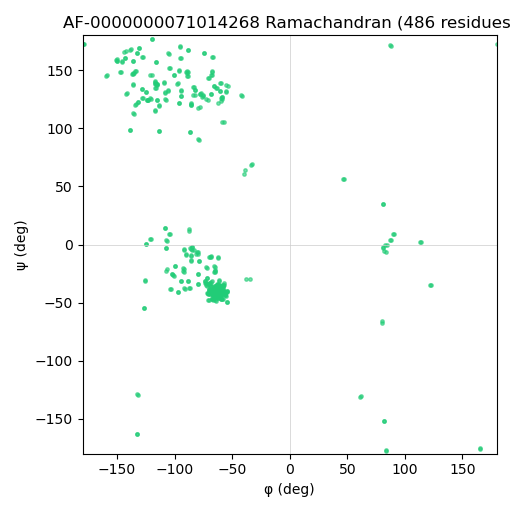 B C 1
ATOM 2576 O O . LEU B 1 87 ? 11.93 0.863 6.555 1 97.06 87 LEU B O 1
ATOM 2580 N N . GLY B 1 88 ? 12.781 -1.151 6.938 1 94.06 88 GLY B N 1
ATOM 2581 C CA . GLY B 1 88 ? 13.328 -0.766 8.227 1 94.06 88 GLY B CA 1
ATOM 2582 C C . GLY B 1 88 ? 12.547 -1.335 9.398 1 94.06 88 GLY B C 1
ATOM 2583 O O . GLY B 1 88 ? 12.875 -1.071 10.562 1 94.06 88 GLY B O 1
ATOM 2584 N N . ALA B 1 89 ? 11.547 -2.107 9.117 1 94.62 89 ALA B N 1
ATOM 2585 C CA . ALA B 1 89 ? 10.773 -2.717 10.195 1 94.62 89 ALA B CA 1
ATOM 2586 C C . ALA B 1 89 ? 11.367 -4.062 10.602 1 94.62 89 ALA B C 1
ATOM 2588 O O . ALA B 1 89 ? 11.875 -4.805 9.758 1 94.62 89 ALA B O 1
ATOM 2589 N N . GLU B 1 90 ? 11.203 -4.301 11.836 1 95.06 90 GLU B N 1
ATOM 2590 C CA . GLU B 1 90 ? 11.641 -5.605 12.32 1 95.06 90 GLU B CA 1
ATOM 2591 C C . GLU B 1 90 ? 10.547 -6.652 12.164 1 95.06 90 GLU B C 1
ATOM 2593 O O . GLU B 1 90 ? 10.836 -7.832 11.945 1 95.06 90 GLU B O 1
ATOM 2598 N N . THR B 1 91 ? 9.352 -6.188 12.391 1 95.12 91 THR B N 1
ATOM 2599 C CA . THR B 1 91 ? 8.18 -7.051 12.297 1 95.12 91 THR B CA 1
ATOM 2600 C C . THR B 1 91 ? 7.102 -6.395 11.438 1 95.12 91 THR B C 1
ATOM 2602 O O . THR B 1 91 ? 7.234 -5.234 11.039 1 95.12 91 THR B O 1
ATOM 2605 N N . THR B 1 92 ? 6.145 -7.129 11.109 1 94.44 92 THR B N 1
ATOM 2606 C CA . THR B 1 92 ? 4.949 -6.633 10.438 1 94.44 92 THR B CA 1
ATOM 2607 C C . THR B 1 92 ? 3.707 -7.367 10.93 1 94.44 92 THR B C 1
ATOM 2609 O O . THR B 1 92 ? 3.807 -8.453 11.508 1 94.44 92 THR B O 1
ATOM 2612 N N . ALA B 1 93 ? 2.588 -6.73 10.688 1 92.25 93 ALA B N 1
ATOM 2613 C CA . ALA B 1 93 ? 1.326 -7.301 11.148 1 92.25 93 ALA B CA 1
ATOM 2614 C C . ALA B 1 93 ? 0.773 -8.297 10.133 1 92.25 93 ALA B C 1
ATOM 2616 O O . ALA B 1 93 ? -0.161 -9.047 10.438 1 92.25 93 ALA B O 1
ATOM 2617 N N . THR B 1 94 ? 1.36 -8.367 8.945 1 95.12 94 THR B N 1
ATOM 2618 C CA . THR B 1 94 ? 0.824 -9.211 7.883 1 95.12 94 THR B CA 1
ATOM 2619 C C . THR B 1 94 ? 1.538 -10.562 7.848 1 95.12 94 THR B C 1
ATOM 2621 O O . THR B 1 94 ? 2.699 -10.664 8.25 1 95.12 94 THR B O 1
ATOM 2624 N N . LYS B 1 95 ? 0.794 -11.531 7.43 1 96.06 95 LYS B N 1
ATOM 2625 C CA . LYS B 1 95 ? 1.344 -12.859 7.184 1 96.06 95 LYS B CA 1
ATOM 2626 C C . LYS B 1 95 ? 1.666 -13.062 5.707 1 96.06 95 LYS B C 1
ATOM 2628 O O . LYS B 1 95 ? 0.919 -12.609 4.836 1 96.06 95 LYS B O 1
ATOM 2633 N N . THR B 1 96 ? 2.777 -13.68 5.441 1 97.56 96 THR B N 1
ATOM 2634 C CA . THR B 1 96 ? 3.1 -14.117 4.09 1 97.56 96 THR B CA 1
ATOM 2635 C C . THR B 1 96 ? 3.311 -15.625 4.047 1 97.56 96 THR B C 1
ATOM 2637 O O . THR B 1 96 ? 4.105 -16.172 4.816 1 97.56 96 THR B O 1
ATOM 2640 N N . SER B 1 97 ? 2.6 -16.297 3.182 1 95.88 97 SER B N 1
ATOM 2641 C CA . SER B 1 97 ? 2.746 -17.75 3.062 1 95.88 97 SER B CA 1
ATOM 2642 C C . SER B 1 97 ? 2.553 -18.203 1.621 1 95.88 97 SER B C 1
ATOM 2644 O O . SER B 1 97 ? 1.906 -17.516 0.827 1 95.88 97 SER B O 1
ATOM 2646 N N . MET B 1 98 ? 3.105 -19.375 1.34 1 95.62 98 MET B N 1
ATOM 2647 C CA . MET B 1 98 ? 2.934 -19.969 0.02 1 95.62 98 MET B CA 1
ATOM 2648 C C . MET B 1 98 ? 1.541 -20.578 -0.127 1 95.62 98 MET B C 1
ATOM 2650 O O . MET B 1 98 ? 1.11 -21.359 0.714 1 95.62 98 MET B O 1
ATOM 2654 N N . GLN B 1 99 ? 0.937 -20.109 -1.229 1 92.19 99 GLN B N 1
ATOM 2655 C CA . GLN B 1 99 ? -0.402 -20.625 -1.504 1 92.19 99 GLN B CA 1
ATOM 2656 C C . GLN B 1 99 ? -0.373 -21.672 -2.615 1 92.19 99 GLN B C 1
ATOM 2658 O O . GLN B 1 99 ? -1.194 -22.578 -2.631 1 92.19 99 GLN B O 1
ATOM 2663 N N . VAL B 1 100 ? 0.405 -21.438 -3.539 1 91.69 100 VAL B N 1
ATOM 2664 C CA . VAL B 1 100 ? 0.667 -22.391 -4.613 1 91.69 100 VAL B CA 1
ATOM 2665 C C . VAL B 1 100 ? 2.125 -22.844 -4.562 1 91.69 100 VAL B C 1
ATOM 2667 O O . VAL B 1 100 ? 3.027 -22.031 -4.367 1 91.69 100 VAL B O 1
ATOM 2670 N N . ASP B 1 101 ? 2.293 -24.016 -4.742 1 87.88 101 ASP B N 1
ATOM 2671 C CA . ASP B 1 101 ? 3.611 -24.625 -4.594 1 87.88 101 ASP B CA 1
ATOM 2672 C C . ASP B 1 101 ? 4.625 -23.984 -5.539 1 87.88 101 ASP B C 1
ATOM 2674 O O . ASP B 1 101 ? 4.355 -23.844 -6.734 1 87.88 101 ASP B O 1
ATOM 2678 N N . GLY B 1 102 ? 5.805 -23.484 -5.109 1 75.75 102 GLY B N 1
ATOM 2679 C CA . GLY B 1 102 ? 6.816 -22.734 -5.836 1 75.75 102 GLY B CA 1
ATOM 2680 C C . GLY B 1 102 ? 7.984 -23.578 -6.289 1 75.75 102 GLY B C 1
ATOM 2681 O O . GLY B 1 102 ? 8.75 -23.188 -7.164 1 75.75 102 GLY B O 1
ATOM 2682 N N . THR B 1 103 ? 8.203 -24.672 -5.77 1 85.44 103 THR B N 1
ATOM 2683 C CA . THR B 1 103 ? 9.297 -25.625 -5.906 1 85.44 103 THR B CA 1
ATOM 2684 C C . THR B 1 103 ? 10.5 -25.203 -5.066 1 85.44 103 THR B C 1
ATOM 2686 O O . THR B 1 103 ? 10.711 -25.719 -3.973 1 85.44 103 THR B O 1
ATOM 2689 N N . THR B 1 104 ? 11.203 -23.953 -5.523 1 95.62 104 THR B N 1
ATOM 2690 C CA . THR B 1 104 ? 12.359 -23.5 -4.758 1 95.62 104 THR B CA 1
ATOM 2691 C C . THR B 1 104 ? 12.32 -21.984 -4.59 1 95.62 104 THR B C 1
ATOM 2693 O O . THR B 1 104 ? 11.492 -21.297 -5.199 1 95.62 104 THR B O 1
ATOM 2696 N N . ALA B 1 105 ? 13.188 -21.469 -3.693 1 97 105 ALA B N 1
ATOM 2697 C CA . ALA B 1 105 ? 13.43 -20.047 -3.496 1 97 105 ALA B CA 1
ATOM 2698 C C . ALA B 1 105 ? 14.883 -19.797 -3.1 1 97 105 ALA B C 1
ATOM 2700 O O . ALA B 1 105 ? 15.531 -20.656 -2.506 1 97 105 ALA B O 1
ATOM 2701 N N . MET B 1 106 ? 15.352 -18.688 -3.498 1 98 106 MET B N 1
ATOM 2702 C CA . MET B 1 106 ? 16.609 -18.188 -2.938 1 98 106 MET B CA 1
ATOM 2703 C C . MET B 1 106 ? 16.359 -17.422 -1.64 1 98 106 MET B C 1
ATOM 2705 O O . MET B 1 106 ? 15.562 -16.484 -1.61 1 98 106 MET B O 1
ATOM 2709 N N . ARG B 1 107 ? 16.969 -17.891 -0.604 1 98.25 107 ARG B N 1
ATOM 2710 C CA . ARG B 1 107 ? 16.797 -17.281 0.712 1 98.25 107 ARG B CA 1
ATOM 2711 C C . ARG B 1 107 ? 18.062 -16.547 1.142 1 98.25 107 ARG B C 1
ATOM 2713 O O . ARG B 1 107 ? 19.172 -17.031 0.938 1 98.25 107 ARG B O 1
ATOM 2720 N N . ILE B 1 108 ? 17.906 -15.422 1.712 1 98.31 108 ILE B N 1
ATOM 2721 C CA . ILE B 1 108 ? 19.031 -14.641 2.205 1 98.31 108 ILE B CA 1
ATOM 2722 C C . ILE B 1 108 ? 18.703 -14.078 3.588 1 98.31 108 ILE B C 1
ATOM 2724 O O . ILE B 1 108 ? 17.547 -13.789 3.889 1 98.31 108 ILE B O 1
ATOM 2728 N N . ASP B 1 109 ? 19.719 -13.953 4.414 1 98.56 109 ASP B N 1
ATOM 2729 C CA . ASP B 1 109 ? 19.547 -13.273 5.695 1 98.56 109 ASP B CA 1
ATOM 2730 C C . ASP B 1 109 ? 19.172 -11.805 5.496 1 98.56 109 ASP B C 1
ATOM 2732 O O . ASP B 1 109 ? 19.781 -11.117 4.676 1 98.56 109 ASP B O 1
ATOM 2736 N N . THR B 1 110 ? 18.188 -11.398 6.273 1 98.44 110 THR B N 1
ATOM 2737 C CA . THR B 1 110 ? 17.734 -10.016 6.176 1 98.44 110 THR B CA 1
ATOM 2738 C C . THR B 1 110 ? 18.875 -9.039 6.395 1 98.44 110 THR B C 1
ATOM 2740 O O . THR B 1 110 ? 19.031 -8.07 5.645 1 98.44 110 THR B O 1
ATOM 2743 N N . ALA B 1 111 ? 19.688 -9.305 7.359 1 97.81 111 ALA B N 1
ATOM 2744 C CA . ALA B 1 111 ? 20.781 -8.414 7.703 1 97.81 111 ALA B CA 1
ATOM 2745 C C . ALA B 1 111 ? 21.766 -8.273 6.539 1 97.81 111 ALA B C 1
ATOM 2747 O O . ALA B 1 111 ? 22.266 -7.184 6.262 1 97.81 111 ALA B O 1
ATOM 2748 N N . ARG B 1 112 ? 21.984 -9.359 5.836 1 98.12 112 ARG B N 1
ATOM 2749 C CA . ARG B 1 112 ? 22.938 -9.352 4.719 1 98.12 112 ARG B CA 1
ATOM 2750 C C . ARG B 1 112 ? 22.375 -8.547 3.547 1 98.12 112 ARG B C 1
ATOM 2752 O O . ARG B 1 112 ? 23.109 -7.789 2.906 1 98.12 112 ARG B O 1
ATOM 2759 N N . LEU B 1 113 ? 21.125 -8.734 3.279 1 98.38 113 LEU B N 1
ATOM 2760 C CA . LEU B 1 113 ? 20.516 -7.977 2.191 1 98.38 113 LEU B CA 1
ATOM 2761 C C . LEU B 1 113 ? 20.516 -6.484 2.51 1 98.38 113 LEU B C 1
ATOM 2763 O O . LEU B 1 113 ? 20.844 -5.66 1.651 1 98.38 113 LEU B O 1
ATOM 2767 N N . ARG B 1 114 ? 20.203 -6.152 3.713 1 97.31 114 ARG B N 1
ATOM 2768 C CA . ARG B 1 114 ? 20.188 -4.75 4.121 1 97.31 114 ARG B CA 1
ATOM 2769 C C . ARG B 1 114 ? 21.562 -4.121 3.994 1 97.31 114 ARG B C 1
ATOM 2771 O O . ARG B 1 114 ? 21.688 -2.982 3.535 1 97.31 114 ARG B O 1
ATOM 2778 N N . GLU B 1 115 ? 22.5 -4.832 4.387 1 97.06 115 GLU B N 1
ATOM 2779 C CA . GLU B 1 115 ? 23.859 -4.336 4.254 1 97.06 115 GLU B CA 1
ATOM 2780 C C . GLU B 1 115 ? 24.219 -4.102 2.791 1 97.06 115 GLU B C 1
ATOM 2782 O O . GLU B 1 115 ? 24.812 -3.078 2.449 1 97.06 115 GLU B O 1
ATOM 2787 N N . ALA B 1 116 ? 23.859 -5.027 1.975 1 97.69 116 ALA B N 1
ATOM 2788 C CA . ALA B 1 116 ? 24.156 -4.914 0.547 1 97.69 116 ALA B CA 1
ATOM 2789 C C . ALA B 1 116 ? 23.438 -3.709 -0.064 1 97.69 116 ALA B C 1
ATOM 2791 O O . ALA B 1 116 ? 23.984 -3.039 -0.944 1 97.69 116 ALA B O 1
ATOM 2792 N N . MET B 1 117 ? 22.25 -3.42 0.416 1 97 117 MET B N 1
ATOM 2793 C CA . MET B 1 117 ? 21.484 -2.275 -0.075 1 97 117 MET B CA 1
ATOM 2794 C C . MET B 1 117 ? 22.234 -0.972 0.194 1 97 117 MET B C 1
ATOM 2796 O O . MET B 1 117 ? 22.141 -0.025 -0.589 1 97 117 MET B O 1
ATOM 2800 N N . TRP B 1 118 ? 23 -0.944 1.263 1 95.75 118 TRP B N 1
ATOM 2801 C CA . TRP B 1 118 ? 23.719 0.273 1.624 1 95.75 118 TRP B CA 1
ATOM 2802 C C . TRP B 1 118 ? 25.047 0.353 0.893 1 95.75 118 TRP B C 1
ATOM 2804 O O . TRP B 1 118 ? 25.641 1.428 0.794 1 95.75 118 TRP B O 1
ATOM 2814 N N . GLN B 1 119 ? 25.422 -0.784 0.335 1 96 119 GLN B N 1
ATOM 2815 C CA . GLN B 1 119 ? 26.688 -0.834 -0.39 1 96 119 GLN B CA 1
ATOM 2816 C C . GLN B 1 119 ? 26.484 -0.529 -1.872 1 96 119 GLN B C 1
ATOM 2818 O O . GLN B 1 119 ? 27.438 -0.208 -2.582 1 96 119 GLN B O 1
ATOM 2823 N N . SER B 1 120 ? 25.312 -0.699 -2.336 1 97.44 120 SER B N 1
ATOM 2824 C CA . SER B 1 120 ? 25.078 -0.604 -3.773 1 97.44 120 SER B CA 1
ATOM 2825 C C . SER B 1 120 ? 23.828 0.227 -4.078 1 97.44 120 SER B C 1
ATOM 2827 O O . SER B 1 120 ? 22.703 -0.218 -3.842 1 97.44 120 SER B O 1
ATOM 2829 N N . ARG B 1 121 ? 24.078 1.375 -4.676 1 96.12 121 ARG B N 1
ATOM 2830 C CA . ARG B 1 121 ? 22.969 2.238 -5.062 1 96.12 121 ARG B CA 1
ATOM 2831 C C . ARG B 1 121 ? 22.062 1.551 -6.09 1 96.12 121 ARG B C 1
ATOM 2833 O O . ARG B 1 121 ? 20.844 1.542 -5.945 1 96.12 121 ARG B O 1
ATOM 2840 N N . PRO B 1 122 ? 22.609 0.855 -7.125 1 97.31 122 PRO B N 1
ATOM 2841 C CA . PRO B 1 122 ? 21.734 0.168 -8.086 1 97.31 122 PRO B CA 1
ATOM 2842 C C . PRO B 1 122 ? 20.859 -0.886 -7.43 1 97.31 122 PRO B C 1
ATOM 2844 O O . PRO B 1 122 ? 19.703 -1.054 -7.82 1 97.31 122 PRO B O 1
ATOM 2847 N N . LEU B 1 123 ? 21.359 -1.548 -6.465 1 98 123 LEU B N 1
ATOM 2848 C CA . LEU B 1 123 ? 20.578 -2.551 -5.754 1 98 123 LEU B CA 1
ATOM 2849 C C . LEU B 1 123 ? 19.438 -1.896 -4.977 1 98 123 LEU B C 1
ATOM 2851 O O . LEU B 1 123 ? 18.297 -2.35 -5.047 1 98 123 LEU B O 1
ATOM 2855 N N . MET B 1 124 ? 19.781 -0.858 -4.266 1 97.62 124 MET B N 1
ATOM 2856 C CA . MET B 1 124 ? 18.781 -0.122 -3.518 1 97.62 124 MET B CA 1
ATOM 2857 C C . MET B 1 124 ? 17.688 0.394 -4.445 1 97.62 124 MET B C 1
ATOM 2859 O O . MET B 1 124 ? 16.5 0.217 -4.168 1 97.62 124 MET B O 1
ATOM 2863 N N . GLU B 1 125 ? 18.094 0.971 -5.512 1 97.31 125 GLU B N 1
ATOM 2864 C CA . GLU B 1 125 ? 17.125 1.527 -6.465 1 97.31 125 GLU B CA 1
ATOM 2865 C C . GLU B 1 125 ? 16.203 0.445 -7.012 1 97.31 125 GLU B C 1
ATOM 2867 O O . GLU B 1 125 ? 15 0.664 -7.156 1 97.31 125 GLU B O 1
ATOM 2872 N N . LEU B 1 126 ? 16.75 -0.696 -7.305 1 97.81 126 LEU B N 1
ATOM 2873 C CA . LEU B 1 126 ? 15.945 -1.812 -7.809 1 97.81 126 LEU B CA 1
ATOM 2874 C C . LEU B 1 126 ? 14.891 -2.221 -6.793 1 97.81 126 LEU B C 1
ATOM 2876 O O . LEU B 1 126 ? 13.719 -2.385 -7.145 1 97.81 126 LEU B O 1
ATOM 2880 N N . LEU B 1 127 ? 15.297 -2.312 -5.547 1 98.12 127 LEU B N 1
ATOM 2881 C CA . LEU B 1 127 ? 14.367 -2.775 -4.52 1 98.12 127 LEU B CA 1
ATOM 2882 C C . LEU B 1 127 ? 13.336 -1.699 -4.191 1 98.12 127 LEU B C 1
ATOM 2884 O O . LEU B 1 127 ? 12.188 -2.01 -3.877 1 98.12 127 LEU B O 1
ATOM 2888 N N . LEU B 1 128 ? 13.727 -0.427 -4.309 1 97.75 128 LEU B N 1
ATOM 2889 C CA . LEU B 1 128 ? 12.758 0.653 -4.129 1 97.75 128 LEU B CA 1
ATOM 2890 C C . LEU B 1 128 ? 11.719 0.64 -5.242 1 97.75 128 LEU B C 1
ATOM 2892 O O . LEU B 1 128 ? 10.531 0.862 -4.992 1 97.75 128 LEU B O 1
ATOM 2896 N N . ARG B 1 129 ? 12.133 0.361 -6.402 1 97.44 129 ARG B N 1
ATOM 2897 C CA . ARG B 1 129 ? 11.18 0.231 -7.504 1 97.44 129 ARG B CA 1
ATOM 2898 C C . ARG B 1 129 ? 10.227 -0.934 -7.27 1 97.44 129 ARG B C 1
ATOM 2900 O O . ARG B 1 129 ? 9.039 -0.839 -7.578 1 97.44 129 ARG B O 1
ATOM 2907 N N . TYR B 1 130 ? 10.766 -1.991 -6.715 1 98.31 130 TYR B N 1
ATOM 2908 C CA . TYR B 1 130 ? 9.891 -3.115 -6.395 1 98.31 130 TYR B CA 1
ATOM 2909 C C . TYR B 1 130 ? 8.875 -2.729 -5.332 1 98.31 130 TYR B C 1
ATOM 2911 O O . TYR B 1 130 ? 7.699 -3.096 -5.422 1 98.31 130 TYR B O 1
ATOM 2919 N N . VAL B 1 131 ? 9.25 -1.973 -4.309 1 97.88 131 VAL B N 1
ATOM 2920 C CA . VAL B 1 131 ? 8.336 -1.479 -3.285 1 97.88 131 VAL B CA 1
ATOM 2921 C C . VAL B 1 131 ? 7.207 -0.688 -3.941 1 97.88 131 VAL B C 1
ATOM 2923 O O . VAL B 1 131 ? 6.039 -0.855 -3.588 1 97.88 131 VAL B O 1
ATOM 2926 N N . GLN B 1 132 ? 7.559 0.117 -4.895 1 97.19 132 GLN B N 1
ATOM 2927 C CA . GLN B 1 132 ? 6.566 0.912 -5.613 1 97.19 132 GLN B CA 1
ATOM 2928 C C . GLN B 1 132 ? 5.543 0.019 -6.309 1 97.19 132 GLN B C 1
ATOM 2930 O O . GLN B 1 132 ? 4.344 0.304 -6.281 1 97.19 132 GLN B O 1
ATOM 2935 N N . THR B 1 133 ? 5.977 -1.065 -6.906 1 96.88 133 THR B N 1
ATOM 2936 C CA . THR B 1 133 ? 5.066 -1.967 -7.605 1 96.88 133 THR B CA 1
ATOM 2937 C C . THR B 1 133 ? 4.125 -2.654 -6.617 1 96.88 133 THR B C 1
ATOM 2939 O O . THR B 1 133 ? 2.947 -2.861 -6.918 1 96.88 133 THR B O 1
ATOM 2942 N N . VAL B 1 134 ? 4.668 -3.025 -5.445 1 97.56 134 VAL B N 1
ATOM 2943 C CA . VAL B 1 134 ? 3.84 -3.674 -4.434 1 97.56 134 VAL B CA 1
ATOM 2944 C C . VAL B 1 134 ? 2.799 -2.688 -3.906 1 97.56 134 VAL B C 1
ATOM 2946 O O . VAL B 1 134 ? 1.629 -3.037 -3.744 1 97.56 134 VAL B O 1
ATOM 2949 N N . LEU B 1 135 ? 3.227 -1.479 -3.662 1 97 135 LEU B N 1
ATOM 2950 C CA . LEU B 1 135 ? 2.301 -0.44 -3.225 1 97 135 LEU B CA 1
ATOM 2951 C C . LEU B 1 135 ? 1.172 -0.257 -4.234 1 97 135 LEU B C 1
ATOM 2953 O O . LEU B 1 135 ? 0.009 -0.11 -3.852 1 97 135 LEU B O 1
ATOM 2957 N N . MET B 1 136 ? 1.497 -0.311 -5.469 1 95.81 136 MET B N 1
ATOM 2958 C CA . MET B 1 136 ? 0.482 -0.189 -6.512 1 95.81 136 MET B CA 1
ATOM 2959 C C . MET B 1 136 ? -0.46 -1.389 -6.496 1 95.81 136 MET B C 1
ATOM 2961 O O . MET B 1 136 ? -1.669 -1.235 -6.684 1 95.81 136 MET B O 1
ATOM 2965 N N . GLN B 1 137 ? 0.062 -2.52 -6.336 1 96.56 137 GLN B N 1
ATOM 2966 C CA . GLN B 1 137 ? -0.787 -3.705 -6.289 1 96.56 137 GLN B CA 1
ATOM 2967 C C . GLN B 1 137 ? -1.75 -3.645 -5.105 1 96.56 137 GLN B C 1
ATOM 2969 O O . GLN B 1 137 ? -2.945 -3.908 -5.258 1 96.56 137 GLN B O 1
ATOM 2974 N N . VAL B 1 138 ? -1.273 -3.295 -3.938 1 97.06 138 VAL B N 1
ATOM 2975 C CA . VAL B 1 138 ? -2.111 -3.203 -2.748 1 97.06 138 VAL B CA 1
ATOM 2976 C C . VAL B 1 138 ? -3.168 -2.117 -2.941 1 97.06 138 VAL B C 1
ATOM 2978 O O . VAL B 1 138 ? -4.324 -2.291 -2.549 1 97.06 138 VAL B O 1
ATOM 2981 N N . SER B 1 139 ? -2.773 -1.021 -3.52 1 96.44 139 SER B N 1
ATOM 2982 C CA . SER B 1 139 ? -3.709 0.052 -3.838 1 96.44 139 SER B CA 1
ATOM 2983 C C . SER B 1 139 ? -4.852 -0.452 -4.715 1 96.44 139 SER B C 1
ATOM 2985 O O . SER B 1 139 ? -6.016 -0.135 -4.469 1 96.44 139 SER B O 1
ATOM 2987 N N . HIS B 1 140 ? -4.508 -1.236 -5.664 1 95.12 140 HIS B N 1
ATOM 2988 C CA . HIS B 1 140 ? -5.531 -1.734 -6.582 1 95.12 140 HIS B CA 1
ATOM 2989 C C . HIS B 1 140 ? -6.422 -2.768 -5.902 1 95.12 140 HIS B C 1
ATOM 2991 O O . HIS B 1 140 ? -7.59 -2.918 -6.262 1 95.12 140 HIS B O 1
ATOM 2997 N N . SER B 1 141 ? -5.875 -3.461 -4.938 1 95.25 141 SER B N 1
ATOM 2998 C CA . SER B 1 141 ? -6.734 -4.309 -4.121 1 95.25 141 SER B CA 1
ATOM 2999 C C . SER B 1 141 ? -7.754 -3.48 -3.348 1 95.25 141 SER B C 1
ATOM 3001 O O . SER B 1 141 ? -8.93 -3.848 -3.27 1 95.25 141 SER B O 1
ATOM 3003 N N . ALA B 1 142 ? -7.281 -2.363 -2.836 1 94.62 142 ALA B N 1
ATOM 3004 C CA . ALA B 1 142 ? -8.188 -1.471 -2.117 1 94.62 142 ALA B CA 1
ATOM 3005 C C . ALA B 1 142 ? -9.297 -0.955 -3.035 1 94.62 142 ALA B C 1
ATOM 3007 O O . ALA B 1 142 ? -10.469 -0.949 -2.66 1 94.62 142 ALA B O 1
ATOM 3008 N N . VAL B 1 143 ? -8.945 -0.586 -4.238 1 93.94 143 VAL B N 1
ATOM 3009 C CA . VAL B 1 143 ? -9.898 -0.074 -5.223 1 93.94 143 VAL B CA 1
ATOM 3010 C C . VAL B 1 143 ? -10.898 -1.165 -5.594 1 93.94 143 VAL B C 1
ATOM 3012 O O . VAL B 1 143 ? -12.109 -0.928 -5.605 1 93.94 143 VAL B O 1
ATOM 3015 N N . SER B 1 144 ? -10.383 -2.295 -5.871 1 93.44 144 SER B N 1
ATOM 3016 C CA . SER B 1 144 ? -11.234 -3.41 -6.277 1 93.44 144 SER B CA 1
ATOM 3017 C C . SER B 1 144 ? -12.219 -3.779 -5.176 1 93.44 144 SER B C 1
ATOM 3019 O O . SER B 1 144 ? -13.406 -3.979 -5.445 1 93.44 144 SER B O 1
ATOM 3021 N N . ASN B 1 145 ? -11.766 -3.812 -3.969 1 91.31 145 ASN B N 1
ATOM 3022 C CA . ASN B 1 145 ? -12.617 -4.16 -2.832 1 91.31 145 ASN B CA 1
ATOM 3023 C C . ASN B 1 145 ? -13.711 -3.119 -2.611 1 91.31 145 ASN B C 1
ATOM 3025 O O . ASN B 1 145 ? -14.781 -3.441 -2.092 1 91.31 145 ASN B O 1
ATOM 3029 N N . ALA B 1 146 ? -13.445 -1.975 -3.072 1 90.31 146 ALA B N 1
ATOM 3030 C CA . ALA B 1 146 ? -14.398 -0.888 -2.861 1 90.31 146 ALA B CA 1
ATOM 3031 C C . ALA B 1 146 ? -15.438 -0.844 -3.977 1 90.31 146 ALA B C 1
ATOM 3033 O O . ALA B 1 146 ? -16.609 -0.532 -3.732 1 90.31 146 ALA B O 1
ATOM 3034 N N . HIS B 1 147 ? -15.047 -1.263 -5.238 1 89 147 HIS B N 1
ATOM 3035 C CA . HIS B 1 147 ? -15.891 -0.859 -6.355 1 89 147 HIS B CA 1
ATOM 3036 C C . HIS B 1 147 ? -16.328 -2.064 -7.184 1 89 147 HIS B C 1
ATOM 3038 O O . HIS B 1 147 ? -17.359 -2.033 -7.84 1 89 147 HIS B O 1
ATOM 3044 N N . HIS B 1 148 ? -15.555 -3.006 -7.238 1 90.5 148 HIS B N 1
ATOM 3045 C CA . HIS B 1 148 ? -15.766 -4.023 -8.258 1 90.5 148 HIS B CA 1
ATOM 3046 C C . HIS B 1 148 ? -16.688 -5.129 -7.754 1 90.5 148 HIS B C 1
ATOM 3048 O O . HIS B 1 148 ? -16.672 -5.453 -6.566 1 90.5 148 HIS B O 1
ATOM 3054 N N . ARG B 1 149 ? -17.391 -5.645 -8.742 1 91.81 149 ARG B N 1
ATOM 3055 C CA . ARG B 1 149 ? -18.219 -6.812 -8.453 1 91.81 149 ARG B CA 1
ATOM 3056 C C . ARG B 1 149 ? -17.375 -8.062 -8.305 1 91.81 149 ARG B C 1
ATOM 3058 O O . ARG B 1 149 ? -16.219 -8.086 -8.727 1 91.81 149 ARG B O 1
ATOM 3065 N N . MET B 1 150 ? -17.938 -9.031 -7.777 1 92.31 150 MET B N 1
ATOM 3066 C CA . MET B 1 150 ? -17.234 -10.273 -7.48 1 92.31 150 MET B CA 1
ATOM 3067 C C . MET B 1 150 ? -16.625 -10.867 -8.742 1 92.31 150 MET B C 1
ATOM 3069 O O . MET B 1 150 ? -15.5 -11.367 -8.719 1 92.31 150 MET B O 1
ATOM 3073 N N . GLU B 1 151 ? -17.328 -10.789 -9.875 1 93.75 151 GLU B N 1
ATOM 3074 C CA . GLU B 1 151 ? -16.844 -11.359 -11.125 1 93.75 151 GLU B CA 1
ATOM 3075 C C . GLU B 1 151 ? -15.523 -10.703 -11.547 1 93.75 151 GLU B C 1
ATOM 3077 O O . GLU B 1 151 ? -14.57 -11.391 -11.922 1 93.75 151 GLU B O 1
ATOM 3082 N N . SER B 1 152 ? -15.531 -9.406 -11.438 1 95 152 SER B N 1
ATOM 3083 C CA . SER B 1 152 ? -14.328 -8.664 -11.812 1 95 152 SER B CA 1
ATOM 3084 C C . SER B 1 152 ? -13.18 -8.945 -10.844 1 95 152 SER B C 1
ATOM 3086 O O . SER B 1 152 ? -12.031 -9.094 -11.266 1 95 152 SER B O 1
ATOM 3088 N N . ARG B 1 153 ? -13.5 -9.023 -9.594 1 95.19 153 ARG B N 1
ATOM 3089 C CA . ARG B 1 153 ? -12.484 -9.281 -8.578 1 95.19 153 ARG B CA 1
ATOM 3090 C C . ARG B 1 153 ? -11.875 -10.664 -8.758 1 95.19 153 ARG B C 1
ATOM 3092 O O . ARG B 1 153 ? -10.656 -10.828 -8.656 1 95.19 153 ARG B O 1
ATOM 3099 N N . LEU B 1 154 ? -12.742 -11.641 -9.008 1 95.81 154 LEU B N 1
ATOM 3100 C CA . LEU B 1 154 ? -12.25 -13 -9.203 1 95.81 154 LEU B CA 1
ATOM 3101 C C . LEU B 1 154 ? -11.438 -13.102 -10.484 1 95.81 154 LEU B C 1
ATOM 3103 O O . LEU B 1 154 ? -10.375 -13.734 -10.508 1 95.81 154 LEU B O 1
ATOM 3107 N N . ALA B 1 155 ? -11.93 -12.484 -11.531 1 96.62 155 ALA B N 1
ATOM 3108 C CA . ALA B 1 155 ? -11.188 -12.484 -12.789 1 96.62 155 ALA B CA 1
ATOM 3109 C C . ALA B 1 155 ? -9.82 -11.844 -12.625 1 96.62 155 ALA B C 1
ATOM 3111 O O . ALA B 1 155 ? -8.812 -12.375 -13.094 1 96.62 155 ALA B O 1
ATOM 3112 N N . ARG B 1 156 ? -9.781 -10.711 -11.977 1 96.5 156 ARG B N 1
ATOM 3113 C CA . ARG B 1 156 ? -8.508 -10.055 -11.672 1 96.5 156 ARG B CA 1
ATOM 3114 C C . ARG B 1 156 ? -7.57 -11.008 -10.938 1 96.5 156 ARG B C 1
ATOM 3116 O O . ARG B 1 156 ? -6.402 -11.141 -11.305 1 96.5 156 ARG B O 1
ATOM 3123 N N . TRP B 1 157 ? -8.102 -11.609 -9.945 1 96.69 157 TRP B N 1
ATOM 3124 C CA . TRP B 1 157 ? -7.289 -12.461 -9.086 1 96.69 157 TRP B CA 1
ATOM 3125 C C . TRP B 1 157 ? -6.734 -13.641 -9.875 1 96.69 157 TRP B C 1
ATOM 3127 O O . TRP B 1 157 ? -5.551 -13.977 -9.75 1 96.69 157 TRP B O 1
ATOM 3137 N N . LEU B 1 158 ? -7.535 -14.219 -10.664 1 96.44 158 LEU B N 1
ATOM 3138 C CA . LEU B 1 158 ? -7.105 -15.344 -11.492 1 96.44 158 LEU B CA 1
ATOM 3139 C C . LEU B 1 158 ? -6.035 -14.906 -12.492 1 96.44 158 LEU B C 1
ATOM 3141 O O . LEU B 1 158 ? -5.082 -15.641 -12.75 1 96.44 158 LEU B O 1
ATOM 3145 N N . LEU B 1 159 ? -6.184 -13.727 -13.055 1 97.19 159 LEU B N 1
ATOM 3146 C CA . LEU B 1 159 ? -5.188 -13.195 -13.984 1 97.19 159 LEU B CA 1
ATOM 3147 C C . LEU B 1 159 ? -3.855 -12.969 -13.273 1 97.19 159 LEU B C 1
ATOM 3149 O O . LEU B 1 159 ? -2.797 -13.297 -13.82 1 97.19 159 LEU B O 1
ATOM 3153 N N . MET B 1 160 ? -3.945 -12.469 -12.125 1 97.06 160 MET B N 1
ATOM 3154 C CA . MET B 1 160 ? -2.736 -12.266 -11.336 1 97.06 160 MET B CA 1
ATOM 3155 C C . MET B 1 160 ? -2.027 -13.586 -11.07 1 97.06 160 MET B C 1
ATOM 3157 O O . MET B 1 160 ? -0.802 -13.672 -11.18 1 97.06 160 MET B O 1
ATOM 3161 N N . CYS B 1 161 ? -2.811 -14.578 -10.719 1 96.44 161 CYS B N 1
ATOM 3162 C CA . CYS B 1 161 ? -2.234 -15.898 -10.5 1 96.44 161 CYS B CA 1
ATOM 3163 C C . CYS B 1 161 ? -1.608 -16.438 -11.773 1 96.44 161 CYS B C 1
ATOM 3165 O O . CYS B 1 161 ? -0.492 -16.969 -11.75 1 96.44 161 CYS B O 1
ATOM 3167 N N . HIS B 1 162 ? -2.299 -16.266 -12.82 1 96.75 162 HIS B N 1
ATOM 3168 C CA . HIS B 1 162 ? -1.853 -16.766 -14.117 1 96.75 162 HIS B CA 1
ATOM 3169 C C . HIS B 1 162 ? -0.515 -16.156 -14.516 1 96.75 162 HIS B C 1
ATOM 3171 O O . HIS B 1 162 ? 0.306 -16.812 -15.164 1 96.75 162 HIS B O 1
ATOM 3177 N N . ASP B 1 163 ? -0.284 -14.953 -14.195 1 96.75 163 ASP B N 1
ATOM 3178 C CA . ASP B 1 163 ? 0.973 -14.273 -14.492 1 96.75 163 ASP B CA 1
ATOM 3179 C C . ASP B 1 163 ? 2.145 -14.961 -13.789 1 96.75 163 ASP B C 1
ATOM 3181 O O . ASP B 1 163 ? 3.307 -14.695 -14.109 1 96.75 163 ASP B O 1
ATOM 3185 N N . ARG B 1 164 ? 1.884 -15.875 -12.859 1 95.94 164 ARG B N 1
ATOM 3186 C CA . ARG B 1 164 ? 2.934 -16.312 -11.945 1 95.94 164 ARG B CA 1
ATOM 3187 C C . ARG B 1 164 ? 3.109 -17.828 -11.992 1 95.94 164 ARG B C 1
ATOM 3189 O O . ARG B 1 164 ? 3.898 -18.391 -11.234 1 95.94 164 ARG B O 1
ATOM 3196 N N . VAL B 1 165 ? 2.346 -18.438 -12.805 1 93 165 VAL B N 1
ATOM 3197 C CA . VAL B 1 165 ? 2.484 -19.891 -12.969 1 93 165 VAL B CA 1
ATOM 3198 C C . VAL B 1 165 ? 2.918 -20.203 -14.398 1 93 165 VAL B C 1
ATOM 3200 O O . VAL B 1 165 ? 2.709 -19.406 -15.312 1 93 165 VAL B O 1
ATOM 3203 N N . ASP B 1 166 ? 3.512 -21.406 -14.445 1 89.94 166 ASP B N 1
ATOM 3204 C CA . ASP B 1 166 ? 3.82 -21.906 -15.781 1 89.94 166 ASP B CA 1
ATOM 3205 C C . ASP B 1 166 ? 2.596 -22.562 -16.422 1 89.94 166 ASP B C 1
ATOM 3207 O O . ASP B 1 166 ? 1.852 -23.281 -15.742 1 89.94 166 ASP B O 1
ATOM 3211 N N . GLY B 1 167 ? 2.355 -22.25 -17.562 1 91.88 167 GLY B N 1
ATOM 3212 C CA . GLY B 1 167 ? 1.215 -22.844 -18.25 1 91.88 167 GLY B CA 1
ATOM 3213 C C . GLY B 1 167 ? -0.097 -22.156 -17.922 1 91.88 167 GLY B C 1
ATOM 3214 O O . GLY B 1 167 ? -0.124 -20.953 -17.641 1 91.88 167 GLY B O 1
ATOM 3215 N N . ASN B 1 168 ? -1.222 -22.953 -18 1 95.56 168 ASN B N 1
ATOM 3216 C CA . ASN B 1 168 ? -2.541 -22.344 -17.859 1 95.56 168 ASN B CA 1
ATOM 3217 C C . ASN B 1 168 ? -3.314 -22.953 -16.688 1 95.56 168 ASN B C 1
ATOM 3219 O O . ASN B 1 168 ? -4.477 -22.609 -16.469 1 95.56 168 ASN B O 1
ATOM 3223 N N . GLU B 1 169 ? -2.623 -23.828 -15.961 1 94.38 169 GLU B N 1
ATOM 3224 C CA . GLU B 1 169 ? -3.291 -24.5 -14.852 1 94.38 169 GLU B CA 1
ATOM 3225 C C . GLU B 1 169 ? -2.826 -23.938 -13.508 1 94.38 169 GLU B C 1
ATOM 3227 O O . GLU B 1 169 ? -1.627 -23.75 -13.289 1 94.38 169 GLU B O 1
ATOM 3232 N N . ILE B 1 170 ? -3.797 -23.656 -12.711 1 93 170 ILE B N 1
ATOM 3233 C CA . ILE B 1 170 ? -3.521 -23.156 -11.367 1 93 170 ILE B CA 1
ATOM 3234 C C . ILE B 1 170 ? -4.176 -24.062 -10.328 1 93 170 ILE B C 1
ATOM 3236 O O . ILE B 1 170 ? -5.391 -24.281 -10.359 1 93 170 ILE B O 1
ATOM 3240 N N . ALA B 1 171 ? -3.398 -24.578 -9.391 1 90.38 171 ALA B N 1
ATOM 3241 C CA . ALA B 1 171 ? -3.908 -25.453 -8.344 1 90.38 171 ALA B CA 1
ATOM 3242 C C . ALA B 1 171 ? -4.594 -24.656 -7.242 1 90.38 171 ALA B C 1
ATOM 3244 O O . ALA B 1 171 ? -3.945 -24.219 -6.289 1 90.38 171 ALA B O 1
ATOM 3245 N N . LEU B 1 172 ? -5.84 -24.453 -7.398 1 87.31 172 LEU B N 1
ATOM 3246 C CA . LEU B 1 172 ? -6.621 -23.656 -6.461 1 87.31 172 LEU B CA 1
ATOM 3247 C C . LEU B 1 172 ? -7.953 -24.328 -6.148 1 87.31 172 LEU B C 1
ATOM 3249 O O . LEU B 1 172 ? -8.594 -24.891 -7.039 1 87.31 172 LEU B O 1
ATOM 3253 N N . THR B 1 173 ? -8.281 -24.266 -4.871 1 81.88 173 THR B N 1
ATOM 3254 C CA . THR B 1 173 ? -9.617 -24.719 -4.48 1 81.88 173 THR B CA 1
ATOM 3255 C C . THR B 1 173 ? -10.578 -23.531 -4.406 1 81.88 173 THR B C 1
ATOM 3257 O O . THR B 1 173 ? -10.148 -22.375 -4.328 1 81.88 173 THR B O 1
ATOM 3260 N N . HIS B 1 174 ? -11.883 -23.781 -4.457 1 82.44 174 HIS B N 1
ATOM 3261 C CA . HIS B 1 174 ? -12.898 -22.734 -4.324 1 82.44 174 HIS B CA 1
ATOM 3262 C C . HIS B 1 174 ? -12.789 -22.031 -2.982 1 82.44 174 HIS B C 1
ATOM 3264 O O . HIS B 1 174 ? -12.906 -20.797 -2.914 1 82.44 174 HIS B O 1
ATOM 3270 N N . ARG B 1 175 ? -12.547 -22.812 -2.066 1 78.19 175 ARG B N 1
ATOM 3271 C CA . ARG B 1 175 ? -12.406 -22.25 -0.726 1 78.19 175 ARG B CA 1
ATOM 3272 C C . ARG B 1 175 ? -11.258 -21.25 -0.666 1 78.19 175 ARG B C 1
ATOM 3274 O O . ARG B 1 175 ? -11.406 -20.156 -0.131 1 78.19 175 ARG B O 1
ATOM 3281 N N . PHE B 1 176 ? -10.312 -21.656 -1.259 1 81.19 176 PHE B N 1
ATOM 3282 C CA . PHE B 1 176 ? -9.141 -20.781 -1.241 1 81.19 176 PHE B CA 1
ATOM 3283 C C . PHE B 1 176 ? -9.398 -19.5 -2.029 1 81.19 176 PHE B C 1
ATOM 3285 O O . PHE B 1 176 ? -9.031 -18.406 -1.59 1 81.19 176 PHE B O 1
ATOM 3292 N N . MET B 1 177 ? -10.07 -19.656 -3.072 1 86.94 177 MET B N 1
ATOM 3293 C CA . MET B 1 177 ? -10.406 -18.484 -3.877 1 86.94 177 MET B CA 1
ATOM 3294 C C . MET B 1 177 ? -11.312 -17.531 -3.102 1 86.94 177 MET B C 1
ATOM 3296 O O . MET B 1 177 ? -11.102 -16.328 -3.127 1 86.94 177 MET B O 1
ATOM 3300 N N . SER B 1 178 ? -12.258 -18.078 -2.385 1 86.56 178 SER B N 1
ATOM 3301 C CA . SER B 1 178 ? -13.18 -17.266 -1.591 1 86.56 178 SER B CA 1
ATOM 3302 C C . SER B 1 178 ? -12.438 -16.5 -0.506 1 86.56 178 SER B C 1
ATOM 3304 O O . SER B 1 178 ? -12.766 -15.344 -0.232 1 86.56 178 SER B O 1
ATOM 3306 N N . MET B 1 179 ? -11.469 -17.078 -0.006 1 79.94 179 MET B N 1
ATOM 3307 C CA . MET B 1 179 ? -10.656 -16.438 1.028 1 79.94 179 MET B CA 1
ATOM 3308 C C . MET B 1 179 ? -9.805 -15.312 0.44 1 79.94 179 MET B C 1
ATOM 3310 O O . MET B 1 179 ? -9.695 -14.234 1.03 1 79.94 179 MET B O 1
ATOM 3314 N N . MET B 1 180 ? -9.367 -15.531 -0.752 1 82.5 180 MET B N 1
ATOM 3315 C CA . MET B 1 180 ? -8.398 -14.609 -1.333 1 82.5 180 MET B CA 1
ATOM 3316 C C . MET B 1 180 ? -9.086 -13.359 -1.873 1 82.5 180 MET B C 1
ATOM 3318 O O . MET B 1 180 ? -8.492 -12.273 -1.89 1 82.5 180 MET B O 1
ATOM 3322 N N . ILE B 1 181 ? -10.359 -13.539 -2.215 1 84.75 181 ILE B N 1
ATOM 3323 C CA . ILE B 1 181 ? -11.047 -12.352 -2.711 1 84.75 181 ILE B CA 1
ATOM 3324 C C . ILE B 1 181 ? -12.047 -11.867 -1.667 1 84.75 181 ILE B C 1
ATOM 3326 O O . ILE B 1 181 ? -12.922 -11.039 -1.967 1 84.75 181 ILE B O 1
ATOM 3330 N N . THR B 1 182 ? -11.961 -12.352 -0.432 1 83.88 182 THR B N 1
ATOM 3331 C CA . THR B 1 182 ? -12.789 -11.992 0.71 1 83.88 182 THR B CA 1
ATOM 3332 C C . THR B 1 182 ? -14.266 -11.984 0.322 1 83.88 182 THR B C 1
ATOM 3334 O O . THR B 1 182 ? -14.953 -10.977 0.489 1 83.88 182 THR B O 1
ATOM 3337 N N . ALA B 1 183 ? -14.688 -13.094 -0.171 1 84.06 183 ALA B N 1
ATOM 3338 C CA . ALA B 1 183 ? -16.078 -13.273 -0.58 1 84.06 183 ALA B CA 1
ATOM 3339 C C . ALA B 1 183 ? -16.641 -14.586 -0.048 1 84.06 183 ALA B C 1
ATOM 3341 O O . ALA B 1 183 ? -15.891 -15.453 0.406 1 84.06 183 ALA B O 1
ATOM 3342 N N . GLN B 1 184 ? -17.938 -14.641 -0.112 1 83.44 184 GLN B N 1
ATOM 3343 C CA . GLN B 1 184 ? -18.578 -15.891 0.272 1 83.44 184 GLN B CA 1
ATOM 3344 C C . GLN B 1 184 ? -18.312 -16.984 -0.759 1 83.44 184 GLN B C 1
ATOM 3346 O O . GLN B 1 184 ? -18.328 -16.734 -1.964 1 83.44 184 GLN B O 1
ATOM 3351 N N . ARG B 1 185 ? -18.156 -18.156 -0.204 1 83.88 185 ARG B N 1
ATOM 3352 C CA . ARG B 1 185 ? -17.844 -19.312 -1.048 1 83.88 185 ARG B CA 1
ATOM 3353 C C . ARG B 1 185 ? -18.938 -19.547 -2.084 1 83.88 185 ARG B C 1
ATOM 3355 O O . ARG B 1 185 ? -18.641 -19.859 -3.24 1 83.88 185 ARG B O 1
ATOM 3362 N N . SER B 1 186 ? -20.156 -19.375 -1.644 1 85.38 186 SER B N 1
ATOM 3363 C CA . SER B 1 186 ? -21.281 -19.594 -2.555 1 85.38 186 SER B CA 1
ATOM 3364 C C . SER B 1 186 ? -21.219 -18.641 -3.74 1 85.38 186 SER B C 1
ATOM 3366 O O . SER B 1 186 ? -21.469 -19.031 -4.883 1 85.38 186 SER B O 1
ATOM 3368 N N . GLY B 1 187 ? -20.797 -17.453 -3.49 1 88.75 187 GLY B N 1
ATOM 3369 C CA . GLY B 1 187 ? -20.641 -16.469 -4.551 1 88.75 187 GLY B CA 1
ATOM 3370 C C . GLY B 1 187 ? -19.5 -16.797 -5.5 1 88.75 187 GLY B C 1
ATOM 3371 O O . GLY B 1 187 ? -19.641 -16.625 -6.715 1 88.75 187 GLY B O 1
ATOM 3372 N N . VAL B 1 188 ? -18.469 -17.344 -4.965 1 89.94 188 VAL B N 1
ATOM 3373 C CA . VAL B 1 188 ? -17.312 -17.703 -5.773 1 89.94 188 VAL B CA 1
ATOM 3374 C C . VAL B 1 188 ? -17.656 -18.859 -6.695 1 89.94 188 VAL B C 1
ATOM 3376 O O . VAL B 1 188 ? -17.312 -18.844 -7.883 1 89.94 188 VAL B O 1
ATOM 3379 N N . THR B 1 189 ? -18.344 -19.812 -6.168 1 89.44 189 THR B N 1
ATOM 3380 C CA . THR B 1 189 ? -18.734 -20.969 -6.953 1 89.44 189 THR B CA 1
ATOM 3381 C C . THR B 1 189 ? -19.609 -20.562 -8.133 1 89.44 189 THR B C 1
ATOM 3383 O O . THR B 1 189 ? -19.375 -21 -9.266 1 89.44 189 THR B O 1
ATOM 3386 N N . VAL B 1 190 ? -20.531 -19.719 -7.801 1 91.31 190 VAL B N 1
ATOM 3387 C CA . VAL B 1 190 ? -21.422 -19.234 -8.844 1 91.31 190 VAL B CA 1
ATOM 3388 C C . VAL B 1 190 ? -20.641 -18.453 -9.891 1 91.31 190 VAL B C 1
ATOM 3390 O O . VAL B 1 190 ? -20.844 -18.625 -11.094 1 91.31 190 VAL B O 1
ATOM 3393 N N . THR B 1 191 ? -19.797 -17.625 -9.445 1 93.06 191 THR B N 1
ATOM 3394 C CA . THR B 1 191 ? -18.984 -16.797 -10.344 1 93.06 191 THR B CA 1
ATOM 3395 C C . THR B 1 191 ? -18.094 -17.672 -11.211 1 93.06 191 THR B C 1
ATOM 3397 O O . THR B 1 191 ? -17.922 -17.406 -12.406 1 93.06 191 THR B O 1
ATOM 3400 N N . LEU B 1 192 ? -17.547 -18.703 -10.664 1 92.25 192 LEU B N 1
ATOM 3401 C CA . LEU B 1 192 ? -16.734 -19.641 -11.422 1 92.25 192 LEU B CA 1
ATOM 3402 C C . LEU B 1 192 ? -17.547 -20.297 -12.531 1 92.25 192 LEU B C 1
ATOM 3404 O O . LEU B 1 192 ? -17.047 -20.484 -13.641 1 92.25 192 LEU B O 1
ATOM 3408 N N . HIS B 1 193 ? -18.75 -20.578 -12.195 1 92.38 193 HIS B N 1
ATOM 3409 C CA . HIS B 1 193 ? -19.625 -21.172 -13.188 1 92.38 193 HIS B CA 1
ATOM 3410 C C . HIS B 1 193 ? -19.906 -20.203 -14.328 1 92.38 193 HIS B C 1
ATOM 3412 O O . HIS B 1 193 ? -19.938 -20.609 -15.5 1 92.38 193 HIS B O 1
ATOM 3418 N N . ILE B 1 194 ? -20.031 -19.016 -13.961 1 93.81 194 ILE B N 1
ATOM 3419 C CA . ILE B 1 194 ? -20.281 -17.984 -14.961 1 93.81 194 ILE B CA 1
ATOM 3420 C C . ILE B 1 194 ? -19.078 -17.844 -15.875 1 93.81 194 ILE B C 1
ATOM 3422 O O . ILE B 1 194 ? -19.203 -17.812 -17.094 1 93.81 194 ILE B O 1
ATOM 3426 N N . LEU B 1 195 ? -17.938 -17.797 -15.297 1 94.94 195 LEU B N 1
ATOM 3427 C CA . LEU B 1 195 ? -16.703 -17.672 -16.062 1 94.94 195 LEU B CA 1
ATOM 3428 C C . LEU B 1 195 ? -16.469 -18.891 -16.953 1 94.94 195 LEU B C 1
ATOM 3430 O O . LEU B 1 195 ? -15.977 -18.781 -18.062 1 94.94 195 LEU B O 1
ATOM 3434 N N . GLU B 1 196 ? -16.812 -20.031 -16.453 1 95.12 196 GLU B N 1
ATOM 3435 C CA . GLU B 1 196 ? -16.703 -21.266 -17.219 1 95.12 196 GLU B CA 1
ATOM 3436 C C . GLU B 1 196 ? -17.688 -21.297 -18.375 1 95.12 196 GLU B C 1
ATOM 3438 O O . GLU B 1 196 ? -17.328 -21.703 -19.484 1 95.12 196 GLU B O 1
ATOM 3443 N N . GLY B 1 197 ? -18.891 -20.938 -18.078 1 95.19 197 GLY B N 1
ATOM 3444 C CA . GLY B 1 197 ? -19.906 -20.859 -19.125 1 95.19 197 GLY B CA 1
ATOM 3445 C C . GLY B 1 197 ? -19.516 -19.938 -20.25 1 95.19 197 GLY B C 1
ATOM 3446 O O . GLY B 1 197 ? -19.859 -20.188 -21.406 1 95.19 197 GLY B O 1
ATOM 3447 N N . GLY B 1 198 ? -18.828 -18.891 -19.906 1 94.94 198 GLY B N 1
ATOM 3448 C CA . GLY B 1 198 ? -18.359 -17.938 -20.906 1 94.94 198 GLY B CA 1
ATOM 3449 C C . GLY B 1 198 ? -17.125 -18.391 -21.641 1 94.94 198 GLY B C 1
ATOM 3450 O O . GLY B 1 198 ? -16.672 -17.719 -22.578 1 94.94 198 GLY B O 1
ATOM 3451 N N . GLY B 1 199 ? -16.547 -19.5 -21.156 1 96.19 199 GLY B N 1
ATOM 3452 C CA . GLY B 1 199 ? -15.422 -20.094 -21.859 1 96.19 199 GLY B CA 1
ATOM 3453 C C . GLY B 1 199 ? -14.078 -19.547 -21.422 1 96.19 199 GLY B C 1
ATOM 3454 O O . GLY B 1 199 ? -13.047 -19.844 -22.031 1 96.19 199 GLY B O 1
ATOM 3455 N N . ALA B 1 200 ? -14.023 -18.781 -20.406 1 96.88 200 ALA B N 1
ATOM 3456 C CA . ALA B 1 200 ? -12.773 -18.156 -19.969 1 96.88 200 ALA B CA 1
ATOM 3457 C C . ALA B 1 200 ? -11.914 -19.141 -19.188 1 96.88 200 ALA B C 1
ATOM 3459 O O . ALA B 1 200 ? -10.688 -19.109 -19.266 1 96.88 200 ALA B O 1
ATOM 3460 N N . ILE B 1 201 ? -12.648 -20.016 -18.438 1 97.44 201 ILE B N 1
ATOM 3461 C CA . ILE B 1 201 ? -11.906 -20.938 -17.578 1 97.44 201 ILE B CA 1
ATOM 3462 C C . ILE B 1 201 ? -12.594 -22.297 -17.562 1 97.44 201 ILE B C 1
ATOM 3464 O O . ILE B 1 201 ? -13.719 -22.438 -18.047 1 97.44 201 ILE B O 1
ATOM 3468 N N . ARG B 1 202 ? -11.914 -23.266 -17.078 1 96.19 202 ARG B N 1
ATOM 3469 C CA . ARG B 1 202 ? -12.445 -24.547 -16.625 1 96.19 202 ARG B CA 1
ATOM 3470 C C . ARG B 1 202 ? -12.062 -24.812 -15.172 1 96.19 202 ARG B C 1
ATOM 3472 O O . ARG B 1 202 ? -10.891 -24.688 -14.797 1 96.19 202 ARG B O 1
ATOM 3479 N N . SER B 1 203 ? -13.102 -25.031 -14.438 1 91.75 203 SER B N 1
ATOM 3480 C CA . SER B 1 203 ? -12.852 -25.281 -13.023 1 91.75 203 SER B CA 1
ATOM 3481 C C . SER B 1 203 ? -13.211 -26.719 -12.641 1 91.75 203 SER B C 1
ATOM 3483 O O . SER B 1 203 ? -14.328 -27.172 -12.875 1 91.75 203 SER B O 1
ATOM 3485 N N . THR B 1 204 ? -12.227 -27.453 -12.172 1 87.25 204 THR B N 1
ATOM 3486 C CA . THR B 1 204 ? -12.43 -28.781 -11.609 1 87.25 204 THR B CA 1
ATOM 3487 C C . THR B 1 204 ? -11.977 -28.828 -10.148 1 87.25 204 THR B C 1
ATOM 3489 O O . THR B 1 204 ? -11.539 -27.812 -9.602 1 87.25 204 THR B O 1
ATOM 3492 N N . ARG B 1 205 ? -12.164 -29.938 -9.5 1 81.88 205 ARG B N 1
ATOM 3493 C CA . ARG B 1 205 ? -11.773 -30.047 -8.094 1 81.88 205 ARG B CA 1
ATOM 3494 C C . ARG B 1 205 ? -10.289 -29.734 -7.914 1 81.88 205 ARG B C 1
ATOM 3496 O O . ARG B 1 205 ? -9.438 -30.484 -8.398 1 81.88 205 ARG B O 1
ATOM 3503 N N . GLY B 1 206 ? -10 -28.625 -7.406 1 85 206 GLY B N 1
ATOM 3504 C CA . GLY B 1 206 ? -8.648 -28.25 -6.996 1 85 206 GLY B CA 1
ATOM 3505 C C . GLY B 1 206 ? -7.832 -27.641 -8.117 1 85 206 GLY B C 1
ATOM 3506 O O . GLY B 1 206 ? -6.633 -27.406 -7.957 1 85 206 GLY B O 1
ATOM 3507 N N . LEU B 1 207 ? -8.484 -27.469 -9.258 1 91.94 207 LEU B N 1
ATOM 3508 C CA . LEU B 1 207 ? -7.723 -26.984 -10.406 1 91.94 207 LEU B CA 1
ATOM 3509 C C . LEU B 1 207 ? -8.539 -26 -11.234 1 91.94 207 LEU B C 1
ATOM 3511 O O . LEU B 1 207 ? -9.703 -26.266 -11.547 1 91.94 207 LEU B O 1
ATOM 3515 N N . VAL B 1 208 ? -7.961 -24.875 -11.539 1 94.94 208 VAL B N 1
ATOM 3516 C CA . VAL B 1 208 ? -8.547 -23.906 -12.469 1 94.94 208 VAL B CA 1
ATOM 3517 C C . VAL B 1 208 ? -7.656 -23.781 -13.703 1 94.94 208 VAL B C 1
ATOM 3519 O O . VAL B 1 208 ? -6.449 -23.562 -13.586 1 94.94 208 VAL B O 1
ATOM 3522 N N . THR B 1 209 ? -8.219 -24 -14.844 1 96.94 209 THR B N 1
ATOM 3523 C CA . THR B 1 209 ? -7.496 -23.844 -16.109 1 96.94 209 THR B CA 1
ATOM 3524 C C . THR B 1 209 ? -7.965 -22.609 -16.859 1 96.94 209 THR B C 1
ATOM 3526 O O . THR B 1 209 ? -9.156 -22.438 -17.109 1 96.94 209 THR B O 1
ATOM 3529 N N . ILE B 1 210 ? -7.078 -21.734 -17.188 1 97.25 210 ILE B N 1
ATOM 3530 C CA . ILE B 1 210 ? -7.398 -20.578 -18.031 1 97.25 210 ILE B CA 1
ATOM 3531 C C . ILE B 1 210 ? -7.48 -21.016 -19.484 1 97.25 210 ILE B C 1
ATOM 3533 O O . ILE B 1 210 ? -6.48 -21.438 -20.078 1 97.25 210 ILE B O 1
ATOM 3537 N N . LEU B 1 211 ? -8.617 -20.859 -20.047 1 97.81 211 LEU B N 1
ATOM 3538 C CA . LEU B 1 211 ? -8.844 -21.281 -21.422 1 97.81 211 LEU B CA 1
ATOM 3539 C C . LEU B 1 211 ? -8.688 -20.125 -22.391 1 97.81 211 LEU B C 1
ATOM 3541 O O . LEU B 1 211 ? -8.156 -20.281 -23.5 1 97.81 211 LEU B O 1
ATOM 3545 N N . ASP B 1 212 ? -9.156 -19 -22.062 1 97.19 212 ASP B N 1
ATOM 3546 C CA . ASP B 1 212 ? -9.117 -17.781 -22.875 1 97.19 212 ASP B CA 1
ATOM 3547 C C . ASP B 1 212 ? -8.797 -16.562 -22 1 97.19 212 ASP B C 1
ATOM 3549 O O . ASP B 1 212 ? -9.695 -15.953 -21.422 1 97.19 212 ASP B O 1
ATOM 3553 N N . ARG B 1 213 ? -7.625 -16.188 -22 1 96.88 213 ARG B N 1
ATOM 3554 C CA . ARG B 1 213 ? -7.172 -15.109 -21.141 1 96.88 213 ARG B CA 1
ATOM 3555 C C . ARG B 1 213 ? -7.801 -13.781 -21.547 1 96.88 213 ARG B C 1
ATOM 3557 O O . ARG B 1 213 ? -8.125 -12.953 -20.688 1 96.88 213 ARG B O 1
ATOM 3564 N N . GLU B 1 214 ? -7.91 -13.531 -22.844 1 96 214 GLU B N 1
ATOM 3565 C CA . GLU B 1 214 ? -8.508 -12.289 -23.328 1 96 214 GLU B CA 1
ATOM 3566 C C . GLU B 1 214 ? -9.922 -12.109 -22.781 1 96 214 GLU B C 1
ATOM 3568 O O . GLU B 1 214 ? -10.305 -11.008 -22.375 1 96 214 GLU B O 1
ATOM 3573 N N . ARG B 1 215 ? -10.68 -13.117 -22.766 1 96.25 215 ARG B N 1
ATOM 3574 C CA . ARG B 1 215 ? -12.031 -13.062 -22.219 1 96.25 215 ARG B CA 1
ATOM 3575 C C . ARG B 1 215 ? -12.008 -12.773 -20.719 1 96.25 215 ARG B C 1
ATOM 3577 O O . ARG B 1 215 ? -12.852 -12.031 -20.219 1 96.25 215 ARG B O 1
ATOM 3584 N N . LEU B 1 216 ? -11.094 -13.414 -20.047 1 96.94 216 LEU B N 1
ATOM 3585 C CA . LEU B 1 216 ? -10.953 -13.172 -18.609 1 96.94 216 LEU B CA 1
ATOM 3586 C C . LEU B 1 216 ? -10.57 -11.719 -18.344 1 96.94 216 LEU B C 1
ATOM 3588 O O . LEU B 1 216 ? -11.07 -11.102 -17.406 1 96.94 216 LEU B O 1
ATOM 3592 N N . GLU B 1 217 ? -9.703 -11.125 -19.188 1 96.94 217 GLU B N 1
ATOM 3593 C CA . GLU B 1 217 ? -9.32 -9.727 -19.062 1 96.94 217 GLU B CA 1
ATOM 3594 C C . GLU B 1 217 ? -10.516 -8.805 -19.328 1 96.94 217 GLU B C 1
ATOM 3596 O O . GLU B 1 217 ? -10.641 -7.75 -18.703 1 96.94 217 GLU B O 1
ATOM 3601 N N . GLU B 1 218 ? -11.344 -9.172 -20.203 1 96.12 218 GLU B N 1
ATOM 3602 C CA . GLU B 1 218 ? -12.555 -8.406 -20.469 1 96.12 218 GLU B CA 1
ATOM 3603 C C . GLU B 1 218 ? -13.461 -8.367 -19.234 1 96.12 218 GLU B C 1
ATOM 3605 O O . GLU B 1 218 ? -14.023 -7.324 -18.906 1 96.12 218 GLU B O 1
ATOM 3610 N N . VAL B 1 219 ? -13.562 -9.523 -18.594 1 95.94 219 VAL B N 1
ATOM 3611 C CA . VAL B 1 219 ? -14.398 -9.617 -17.391 1 95.94 219 VAL B CA 1
ATOM 3612 C C . VAL B 1 219 ? -13.789 -8.766 -16.281 1 95.94 219 VAL B C 1
ATOM 3614 O O . VAL B 1 219 ? -14.508 -8.062 -15.562 1 95.94 219 VAL B O 1
ATOM 3617 N N . ALA B 1 220 ? -12.461 -8.82 -16.094 1 95.88 220 ALA B N 1
ATOM 3618 C CA . ALA B 1 220 ? -11.781 -8.055 -15.062 1 95.88 220 ALA B CA 1
ATOM 3619 C C . ALA B 1 220 ? -11.898 -6.555 -15.328 1 95.88 220 ALA B C 1
ATOM 3621 O O . ALA B 1 220 ? -12 -5.758 -14.391 1 95.88 220 ALA B O 1
ATOM 3622 N N . GLY B 1 221 ? -11.844 -6.23 -16.656 1 93.88 221 GLY B N 1
ATOM 3623 C CA . GLY B 1 221 ? -11.844 -4.824 -17.031 1 93.88 221 GLY B CA 1
ATOM 3624 C C . GLY B 1 221 ? -10.656 -4.062 -16.469 1 93.88 221 GLY B C 1
ATOM 3625 O O . GLY B 1 221 ? -9.508 -4.496 -16.609 1 93.88 221 GLY B O 1
ATOM 3626 N N . GLU B 1 222 ? -10.891 -2.914 -15.844 1 91.38 222 GLU B N 1
ATOM 3627 C CA . GLU B 1 222 ? -9.82 -2.039 -15.367 1 91.38 222 GLU B CA 1
ATOM 3628 C C . GLU B 1 222 ? -9.25 -2.533 -14.047 1 91.38 222 GLU B C 1
ATOM 3630 O O . GLU B 1 222 ? -8.289 -1.961 -13.523 1 91.38 222 GLU B O 1
ATOM 3635 N N . ALA B 1 223 ? -9.867 -3.549 -13.477 1 93.56 223 ALA B N 1
ATOM 3636 C CA . ALA B 1 223 ? -9.391 -4.066 -12.203 1 93.56 223 ALA B CA 1
ATOM 3637 C C . ALA B 1 223 ? -7.996 -4.672 -12.344 1 93.56 223 ALA B C 1
ATOM 3639 O O . ALA B 1 223 ? -7.262 -4.793 -11.359 1 93.56 223 ALA B O 1
ATOM 3640 N N . TYR B 1 224 ? -7.656 -5.039 -13.539 1 95.44 224 TYR B N 1
ATOM 3641 C CA . TYR B 1 224 ? -6.391 -5.723 -13.781 1 95.44 224 TYR B CA 1
ATOM 3642 C C . TYR B 1 224 ? -5.527 -4.938 -14.766 1 95.44 224 TYR B C 1
ATOM 3644 O O . TYR B 1 224 ? -6.047 -4.293 -15.68 1 95.44 224 TYR B O 1
ATOM 3652 N N . GLY B 1 225 ? -4.191 -4.984 -14.586 1 93.88 225 GLY B N 1
ATOM 3653 C CA . GLY B 1 225 ? -3.299 -4.543 -15.641 1 93.88 225 GLY B CA 1
ATOM 3654 C C . GLY B 1 225 ? -2.365 -3.426 -15.211 1 93.88 225 GLY B C 1
ATOM 3655 O O . GLY B 1 225 ? -1.191 -3.412 -15.594 1 93.88 225 GLY B O 1
ATOM 3656 N N . THR B 1 226 ? -2.865 -2.59 -14.383 1 91.06 226 THR B N 1
ATOM 3657 C CA . THR B 1 226 ? -2.098 -1.393 -14.062 1 91.06 226 THR B CA 1
ATOM 3658 C C . THR B 1 226 ? -0.88 -1.743 -13.211 1 91.06 226 THR B C 1
ATOM 3660 O O . THR B 1 226 ? 0.243 -1.35 -13.531 1 91.06 226 THR B O 1
ATOM 3663 N N . PRO B 1 227 ? -1.028 -2.549 -12.148 1 93.5 227 PRO B N 1
ATOM 3664 C CA . PRO B 1 227 ? 0.16 -2.91 -11.375 1 93.5 227 PRO B CA 1
ATOM 3665 C C . PRO B 1 227 ? 1.18 -3.701 -12.188 1 93.5 227 PRO B C 1
ATOM 3667 O O . PRO B 1 227 ? 2.387 -3.494 -12.039 1 93.5 227 PRO B O 1
ATOM 3670 N N . GLU B 1 228 ? 0.696 -4.594 -13.047 1 95.06 228 GLU B N 1
ATOM 3671 C CA . GLU B 1 228 ? 1.574 -5.391 -13.898 1 95.06 228 GLU B CA 1
ATOM 3672 C C . GLU B 1 228 ? 2.338 -4.504 -14.883 1 95.06 228 GLU B C 1
ATOM 3674 O O . GLU B 1 228 ? 3.531 -4.711 -15.109 1 95.06 228 GLU B O 1
ATOM 3679 N N . ALA B 1 229 ? 1.671 -3.521 -15.422 1 92.25 229 ALA B N 1
ATOM 3680 C CA . ALA B 1 229 ? 2.32 -2.578 -16.328 1 92.25 229 ALA B CA 1
ATOM 3681 C C . ALA B 1 229 ? 3.406 -1.784 -15.609 1 92.25 229 ALA B C 1
ATOM 3683 O O . ALA B 1 229 ? 4.461 -1.496 -16.188 1 92.25 229 ALA B O 1
ATOM 3684 N N . GLU B 1 230 ? 3.127 -1.426 -14.391 1 91.19 230 GLU B N 1
ATOM 3685 C CA . GLU B 1 230 ? 4.121 -0.711 -13.594 1 91.19 230 GLU B CA 1
ATOM 3686 C C . GLU B 1 230 ? 5.367 -1.562 -13.367 1 91.19 230 GLU B C 1
ATOM 3688 O O . GLU B 1 230 ? 6.488 -1.063 -13.453 1 91.19 230 GLU B O 1
ATOM 3693 N N . TYR B 1 231 ? 5.156 -2.812 -13.039 1 95.19 231 TYR B N 1
ATOM 3694 C CA . TYR B 1 231 ? 6.289 -3.713 -12.867 1 95.19 231 TYR B CA 1
ATOM 3695 C C . TYR B 1 231 ? 7.137 -3.775 -14.133 1 95.19 231 TYR B C 1
ATOM 3697 O O . TYR B 1 231 ? 8.367 -3.686 -14.07 1 95.19 231 TYR B O 1
ATOM 3705 N N . ARG B 1 232 ? 6.508 -3.852 -15.289 1 94.62 232 ARG B N 1
ATOM 3706 C CA . ARG B 1 232 ? 7.223 -3.93 -16.562 1 94.62 232 ARG B CA 1
ATOM 3707 C C . ARG B 1 232 ? 8.031 -2.66 -16.812 1 94.62 232 ARG B C 1
ATOM 3709 O O . ARG B 1 232 ? 9.164 -2.725 -17.297 1 94.62 232 ARG B O 1
ATOM 3716 N N . ARG B 1 233 ? 7.426 -1.606 -16.453 1 90.81 233 ARG B N 1
ATOM 3717 C CA . ARG B 1 233 ? 8.062 -0.313 -16.688 1 90.81 233 ARG B CA 1
ATOM 3718 C C . ARG B 1 233 ? 9.266 -0.125 -15.773 1 90.81 233 ARG B C 1
ATOM 3720 O O . ARG B 1 233 ? 10.297 0.407 -16.188 1 90.81 233 ARG B O 1
ATOM 3727 N N . PHE B 1 234 ? 9.203 -0.673 -14.57 1 90.62 234 PHE B N 1
ATOM 3728 C CA . PHE B 1 234 ? 10.164 -0.286 -13.547 1 90.62 234 PHE B CA 1
ATOM 3729 C C . PHE B 1 234 ? 11.242 -1.354 -13.383 1 90.62 234 PHE B C 1
ATOM 3731 O O . PHE B 1 234 ? 12.359 -1.059 -12.953 1 90.62 234 PHE B O 1
ATOM 3738 N N . ILE B 1 235 ? 10.914 -2.582 -13.727 1 94.19 235 ILE B N 1
ATOM 3739 C CA . ILE B 1 235 ? 11.836 -3.66 -13.375 1 94.19 235 ILE B CA 1
ATOM 3740 C C . ILE B 1 235 ? 12.18 -4.469 -14.625 1 94.19 235 ILE B C 1
ATOM 3742 O O . ILE B 1 235 ? 13.352 -4.621 -14.969 1 94.19 235 ILE B O 1
ATOM 3746 N N . GLY B 1 236 ? 11.148 -4.938 -15.281 1 93 236 GLY B N 1
ATOM 3747 C CA . GLY B 1 236 ? 11.383 -5.758 -16.453 1 93 236 GLY B CA 1
ATOM 3748 C C . GLY B 1 236 ? 10.148 -6.523 -16.906 1 93 236 GLY B C 1
ATOM 3749 O O . GLY B 1 236 ? 9.07 -6.348 -16.344 1 93 236 GLY B O 1
ATOM 3750 N N . PRO B 1 237 ? 10.305 -7.355 -17.906 1 93.44 237 PRO B N 1
ATOM 3751 C CA . PRO B 1 237 ? 9.164 -8.094 -18.453 1 93.44 237 PRO B CA 1
ATOM 3752 C C . PRO B 1 237 ? 8.492 -8.992 -17.422 1 93.44 237 PRO B C 1
ATOM 3754 O O . PRO B 1 237 ? 9.172 -9.711 -16.688 1 93.44 237 PRO B O 1
ATOM 3757 N N . PHE B 1 238 ? 7.207 -8.891 -17.375 1 94.81 238 PHE B N 1
ATOM 3758 C CA . PHE B 1 238 ? 6.391 -9.648 -16.438 1 94.81 238 PHE B CA 1
ATOM 3759 C C . PHE B 1 238 ? 4.949 -9.734 -16.922 1 94.81 238 PHE B C 1
ATOM 3761 O O . PHE B 1 238 ? 4.41 -8.773 -17.453 1 94.81 238 PHE B O 1
ATOM 3768 N N . GLY B 1 239 ? 4.395 -10.828 -16.625 1 89.31 239 GLY B N 1
ATOM 3769 C CA . GLY B 1 239 ? 3 -11.039 -16.984 1 89.31 239 GLY B CA 1
ATOM 3770 C C . GLY B 1 239 ? 2.82 -11.594 -18.391 1 89.31 239 GLY B C 1
ATOM 3771 O O . GLY B 1 239 ? 3.801 -11.828 -19.094 1 89.31 239 GLY B O 1
ATOM 3772 N N . ARG B 1 240 ? 1.607 -11.969 -18.75 1 86.19 240 ARG B N 1
ATOM 3773 C CA . ARG B 1 240 ? 1.299 -12.625 -20.016 1 86.19 240 ARG B CA 1
ATOM 3774 C C . ARG B 1 240 ? 0.567 -11.672 -20.953 1 86.19 240 ARG B C 1
ATOM 3776 O O . ARG B 1 240 ? 0.369 -11.984 -22.141 1 86.19 240 ARG B O 1
ATOM 3783 N N . SER B 1 241 ? -0.072 -10.672 -20.422 1 69.12 241 SER B N 1
ATOM 3784 C CA . SER B 1 241 ? -0.909 -9.82 -21.25 1 69.12 241 SER B CA 1
ATOM 3785 C C . SER B 1 241 ? -0.063 -8.867 -22.094 1 69.12 241 SER B C 1
ATOM 3787 O O . SER B 1 241 ? 0.993 -8.414 -21.656 1 69.12 241 SER B O 1
ATOM 3789 N N . PRO B 1 242 ? -0.421 -8.914 -23.422 1 56.09 242 PRO B N 1
ATOM 3790 C CA . PRO B 1 242 ? 0.327 -8.031 -24.312 1 56.09 242 PRO B CA 1
ATOM 3791 C C . PRO B 1 242 ? 0.561 -6.641 -23.719 1 56.09 242 PRO B C 1
ATOM 3793 O O . PRO B 1 242 ? -0.204 -6.199 -22.859 1 56.09 242 PRO B O 1
ATOM 3796 N N . THR B 1 243 ? 1.735 -6.141 -23.688 1 46.69 243 THR B N 1
ATOM 3797 C CA . THR B 1 243 ? 2.139 -4.801 -23.281 1 46.69 243 THR B CA 1
ATOM 3798 C C . THR B 1 243 ? 1.055 -3.783 -23.625 1 46.69 243 THR B C 1
ATOM 3800 O O . THR B 1 243 ? 0.7 -3.611 -24.781 1 46.69 243 THR B O 1
ATOM 3803 N N . GLN B 1 244 ? -0.108 -3.785 -22.969 1 38.5 244 GLN B N 1
ATOM 3804 C CA . GLN B 1 244 ? -0.692 -2.52 -23.406 1 38.5 244 GLN B CA 1
ATOM 3805 C C . GLN B 1 244 ? 0.369 -1.427 -23.5 1 38.5 244 GLN B C 1
ATOM 3807 O O . GLN B 1 244 ? 0.961 -1.04 -22.484 1 38.5 244 GLN B O 1
ATOM 3812 N N . VAL B 1 245 ? 1.267 -1.575 -24.328 1 30.77 245 VAL B N 1
ATOM 3813 C CA . VAL B 1 245 ? 2.07 -0.393 -24.609 1 30.77 245 VAL B CA 1
ATOM 3814 C C . VAL B 1 245 ? 1.155 0.804 -24.859 1 30.77 245 VAL B C 1
ATOM 3816 O O . VAL B 1 245 ? 0.132 0.679 -25.547 1 30.77 245 VAL B O 1
#

Organism: NCBI:txid2759526

InterPro domains:
  IPR000595 Cyclic nucleotide-binding domain [PF00027] (32-117)
  IPR000595 Cyclic nucleotide-binding domain [PS50042] (13-117)
  IPR000595 Cyclic nucleotide-binding domain [SM00100] (13-132)
  IPR000595 Cyclic nucleotide-binding domain [cd00038] (13-128)
  IPR012318 Crp-type HTH domain [PF13545] (152-218)
  IPR014710 RmlC-like jelly roll fold [G3DSA:2.60.120.10] (4-148)
  IPR018490 Cyclic nucleotide-binding domain superfamily [SSF51206] (9-138)
  IPR036388 Winged helix-like DNA-binding domain superfamily [G3DSA:1.10.10.10] (149-220)
  IPR036390 Winged helix DNA-binding domain superfamily [SSF46785] (150-222)
  IPR050397 Global Transcriptional Regulators in Environmental Response [PTHR24567] (10-226)

Secondary structure (DSSP, 8-state):
--TTGGG----HHHHTS-HHHHHHHGGG-EEEEE-TT-EEE-TTS---EEEEESSSEEEEEEE-TTS-EEEEEEESTT--S-HHHHTT-S--S-EEEEEE--EEEEEEEHHHHHHHHHH-HHHHHHHHHHHHHHHHHHHHHHHHHHH--HHHHHHHHHHHHHTTSSTTEE---HHHHHHHTT--HHHHHHHHHHHHHTTSEEEETTEEEES-HHHHHHHHGGGSSHHHHHHHHHT---SSS----/--TTGGG----HHHHTS-HHHHHHHGGG-EEEEE-TT-EEE-TTS---EEEEESSSEEEEEEE-TTS-EEEEEEESTT--S-HHHHTT-S--S-EEEEEE--EEEEEEEHHHHHHHHHH-HHHHHHHHHHHHHHHHHHHHHHHHHHH--HHHHHHHHHHHHHTTSSTTEE---HHHHHHHTT--HHHHHHHHHHHHHTTSEEEETTEEEES-HHHHHHHHGGGSSHHHHHHHHHT----SS----

pLDDT: mean 91.77, std 11.16, range [30.77, 98.62]

Foldseek 3Di:
DDLLVQQDAQQQLLVLDDPVLCVLCSNFKDKDFAAFFAWQADAPAFNFKKKQFRAAKKWKWAADPVRAIETLDMDHSHDMPDLVLLVPDRGHRIIIGTHTGRGMIIMGTSVSLNVSLVVDVVSVQSSVLRVVLSVVSSVLLVVCLVDPDPLLLLLQVQQRRCQGHPAFKDQAALVRSCRHNVHDSVVSVVSVVVCVVVPQWDDDGRMIGGRNNVVSCVRNPPSHDPSQLSSCVRRHDTGDDDNPD/DDLLVQQDAQQQLLVLDDPVLCVLCSNFKDKDFAAFFAWQADAPAFNFKKKQFRAAKKWKWAADPVRAIETLDMDHSHDMPDLVLLVPDGGHRIIIGGHTGRGMIIMGTSVSLNVSLVVDVVSVQSSVLVVVLSVVSSVLLVVCLVDPDPLLLLLQVQQRRCQGHPAFKDQAALVRSCRHNVHDSVVSVVSVVVCVVVPQWDDDGRMIGGRNNVVSCVRNPPSHDPSQLSSCVRRHDTGDDPNPD